Protein AF-F4Q1H1-F1 (afdb_monomer)

Secondary structure (DSSP, 8-state):
--------HHHHHHHHHTT------B---HHHHHHHHHHHHHHHHTSTTSGGGEEEEEEEEEEEETTEEEEE-B-HHHHHHHHHHHHHHH-SPEEEEEEEEE-SS-EEEEETTS-EEEEEEEEEEEEEEE--SSSSEEEEEEEEEEE---------SSTTSEEEEEEEEEE-SS--SEEEEEEEEEETT--EEEEEEEEE-HHHHHHHHHTT-HHHHHHHHHHHHHHHHHHHSTT----TTS-EEE---HHHHHHHHHHHHHHSTT--TT-TTS--S-EEEEP-GGGHHHHHHS-EEEEEEE-SEEEEEEEETTEEEEE-TT--EEEESS-HHHHHHH-TTEEEEEEEEE-TTT--EEEEEEEEEEETTEE-TTS-HHHHHHHHHHHHHHHHHHHHTT-S---SSEEEEPP-EEGGGHHHHHHTEEE-TTS-EEEE-SS-EEEEEEEEEEESS---SSEEEEEEEEE-GGG-EEEEEEEE-TTS-EEEEEE-GGG-EEEEEE----HHHHHHHHHHHHT-S-GGG-EEEEEEETTTTEEEEEEE-TT-SSPPBHHHHHHHHHHHHH---HHHHHHHTTPPTT---HHHHHHHHHHHHHHHHHHHHHHHHHHHHHHHHHTS----------------------------------------

Nearest PDB structures (foldseek):
  3s24-assembly5_E  TM=8.283E-01  e=8.203E-21  Homo sapiens
  3s24-assembly6_G  TM=7.835E-01  e=2.850E-21  Homo sapiens
  3s24-assembly2_B  TM=8.103E-01  e=1.467E-20  Homo sapiens
  6l7y-assembly1_A  TM=7.089E-01  e=2.111E-09  Trypanosoma cruzi strain CL Brener
  8fn4-assembly1_2  TM=5.853E-01  e=1.258E-04  Trypanosoma brucei

pLDDT: mean 83.66, std 18.05, range [27.72, 98.44]

Foldseek 3Di:
DDDDDDDDPVVVVVVVVPPDDDADADADDLVVVLVVLVVVCVVQVVPVQFNQQKKKKKWKAFQFVVVRDTDGFDDPVLLVLLQVVLCVVFNFFDKAKWKWFADPFWIWIAGPVRHTPFIWGWPDKHWHWADDQFLITMIIIITTIGTPPDDDDDHDPDQQRMKIWIWGWGARPVDRQKIWIFIWIAGSVRDTGGIIMIIGRSVNSVVCVVVVNSSVSSLVVVLVVVVSRPSSGPDDDDQSLWDWAWDDPVVVLLVVLCLVQVLAPPRDPVQSQFAFAEDAAADFPVCLLVLLPAWKKKAFAFDFFKWKWAAAPQWIWTAHRSRIIITTPPCSLVCVLQDHSWIFTWGWFQFPPVRFIETETAFTRDGPVRGCLQAWSVVRLVVLVVSLVSVVVCVVVVVDDDDSHHYDYGDIDILLCLVVNVVQWDQDPVRWIWRDDPPGTHTGFFMWMGGRGGGGTYYDPRIHTYGQLQSQKWKFQWAADPVRWIWTWAAEPPRDTHTDDTADEDPVQVVQVVSSCVSDSDVNQWIFMWDADPVVRHIGGDGTRSVDSHTHHVVSVVSSVNSNVSNQDPVNSNPSSPDNPPPDPPVVVVVVVVVVVVVVVVVVVVVVVVVVVVVVVVPDDDDDDDDDDDDDDDDDDDDDDDDDDDDDDDDDDDDDDDDD

Sequence (660 aa):
MSNLSFLDQQDREDIKRNRNNVSNKLVFSVENICQKIRELYIIASKDTTNINGLEVEARIGLMVQDPKTFRSGIIIEDWAALARRLARKYGEGRETTETDYLYTQHRVTVDVNGQVIKSEAKIDKTAFDQSTSLIYDVRVSTSIERQLGQLPLVPPPESSSQRTKFRHTFIDVDNPQWKIDMTLVRTNTGEETYEVELEIFNTYIIDALEKNTLHNLISKFINETKNIITMIQPGRLSFPDIQMTKLEDPRFVDVLKQKVLGYIPDCNPNRTREFPGAMPINFGKKHFPTIQRDMYYVSEKTDGIRYMILIYKGVMYMIDRKFDFFKIDGNDELCKVLHDDTLLDGEMIRHLESKEPMYFIFDILARENTKFGDKLFQERMQHIGKVVGDYRQSVGSGELGKTPFILIAKSFFEKKHISKIFSSIKTNKNGERIFSDQKRNHQTDGLILTPNNAYKAYADQSLFKWKYLDLWTIDFKVAQNSDRKWFLHCAGPNNTDIPCKELMLSTEDFALLSTDYKRSRDQGCFIAEFSFEFSKGIWKYHLVRPDKKRANYITVFVDTMESICEGITKEELEYRFLCAGGHDNWDVEVEKMRHHIASTLTNKLKQQQQQQHQQQKIQQPQHHSQHHGQHQQHQQHQQQDDIFGGGSSSNHNYDPHGQR

InterPro domains:
  IPR001339 mRNA capping enzyme, adenylation domain [PF01331] (269-468)
  IPR001339 mRNA capping enzyme, adenylation domain [cd07895] (256-468)
  IPR012340 Nucleic acid-binding, OB-fold [G3DSA:2.40.50.140] (465-581)
  IPR012340 Nucleic acid-binding, OB-fold [SSF50249] (471-576)
  IPR013846 mRNA capping enzyme, C-terminal domain [PF03919] (492-573)
  IPR033469 CYTH-like domain superfamily [SSF55154] (50-230)
  IPR037009 mRNA triphosphatase Cet1-like superfamily [G3DSA:3.20.100.10] (83-231)

Organism: Cavenderia fasciculata (NCBI:txid261658)

Structure (mmCIF, N/CA/C/O backbone):
data_AF-F4Q1H1-F1
#
_entry.id   AF-F4Q1H1-F1
#
loop_
_atom_site.group_PDB
_atom_site.id
_atom_site.type_symbol
_atom_site.label_atom_id
_atom_site.label_alt_id
_atom_site.label_comp_id
_atom_site.label_asym_id
_atom_site.label_entity_id
_atom_site.label_seq_id
_atom_site.pdbx_PDB_ins_code
_atom_site.Cartn_x
_atom_site.Cartn_y
_atom_site.Cartn_z
_atom_site.occupancy
_atom_site.B_iso_or_equiv
_atom_site.auth_seq_id
_atom_site.auth_comp_id
_atom_site.auth_asym_id
_atom_site.auth_atom_id
_atom_site.pdbx_PDB_model_num
ATOM 1 N N . MET A 1 1 ? 60.720 -16.769 21.741 1.00 34.69 1 MET A N 1
ATOM 2 C CA . MET A 1 1 ? 60.295 -17.305 23.054 1.00 34.69 1 MET A CA 1
ATOM 3 C C . MET A 1 1 ? 60.228 -16.093 23.967 1.00 34.69 1 MET A C 1
ATOM 5 O O . MET A 1 1 ? 61.227 -15.402 24.023 1.00 34.69 1 MET A O 1
ATOM 9 N N . SER A 1 2 ? 59.122 -15.654 24.548 1.00 33.12 2 SER A N 1
ATOM 10 C CA . SER A 1 2 ? 57.932 -16.319 25.084 1.00 33.12 2 SER A CA 1
ATOM 11 C C . SER A 1 2 ? 56.800 -15.282 25.216 1.00 33.12 2 SER A C 1
ATOM 13 O O . SER A 1 2 ? 57.074 -14.086 25.218 1.00 33.12 2 SER A O 1
ATOM 15 N N . ASN A 1 3 ? 55.570 -15.776 25.394 1.00 28.83 3 ASN A N 1
ATOM 16 C CA . ASN A 1 3 ? 54.316 -15.070 25.719 1.00 28.83 3 ASN A CA 1
ATOM 17 C C . ASN A 1 3 ? 53.396 -14.769 24.531 1.00 28.83 3 ASN A C 1
ATOM 19 O O . ASN A 1 3 ? 53.415 -13.680 23.972 1.00 28.83 3 ASN A O 1
ATOM 23 N N . LEU A 1 4 ? 52.568 -15.765 24.193 1.00 27.72 4 LEU A N 1
ATOM 24 C CA . LEU A 1 4 ? 51.108 -15.658 24.015 1.00 27.72 4 LEU A CA 1
ATOM 25 C C . LEU A 1 4 ? 50.579 -17.041 23.599 1.00 27.72 4 LEU A C 1
ATOM 27 O O . LEU A 1 4 ? 50.314 -17.328 22.435 1.00 27.72 4 LEU A O 1
ATOM 31 N N . SER A 1 5 ? 50.491 -17.937 24.581 1.00 33.56 5 SER A N 1
ATOM 32 C CA . SER A 1 5 ? 49.687 -19.155 24.508 1.00 33.56 5 SER A CA 1
ATOM 33 C C . SER A 1 5 ? 48.367 -18.867 25.211 1.00 33.56 5 SER A C 1
ATOM 35 O O . SER A 1 5 ? 48.405 -18.662 26.413 1.00 33.56 5 SER A O 1
ATOM 37 N N . PHE A 1 6 ? 47.255 -18.804 24.481 1.00 36.16 6 PHE A N 1
ATOM 38 C CA . PHE A 1 6 ? 45.908 -19.218 24.908 1.00 36.16 6 PHE A CA 1
ATOM 39 C C . PHE A 1 6 ? 44.949 -18.936 23.743 1.00 36.16 6 PHE A C 1
ATOM 41 O O . PHE A 1 6 ? 44.376 -17.861 23.628 1.00 36.16 6 PHE A O 1
ATOM 48 N N . LEU A 1 7 ? 44.840 -19.909 22.840 1.00 33.88 7 LEU A N 1
ATOM 49 C CA . LEU A 1 7 ? 43.686 -20.096 21.963 1.00 33.88 7 LEU A CA 1
ATOM 50 C C . LEU A 1 7 ? 43.405 -21.596 21.981 1.00 33.88 7 LEU A C 1
ATOM 52 O O . LEU A 1 7 ? 44.327 -22.396 21.787 1.00 33.88 7 LEU A O 1
ATOM 56 N N . ASP A 1 8 ? 42.167 -21.934 22.316 1.00 38.31 8 ASP A N 1
ATOM 57 C CA . ASP A 1 8 ? 41.696 -23.284 22.594 1.00 38.31 8 ASP A CA 1
ATOM 58 C C . ASP A 1 8 ? 41.792 -24.167 21.334 1.00 38.31 8 ASP A C 1
ATOM 60 O O . ASP A 1 8 ? 41.716 -23.687 20.199 1.00 38.31 8 ASP A O 1
ATOM 64 N N . GLN A 1 9 ? 41.994 -25.475 21.508 1.00 32.00 9 GLN A N 1
ATOM 65 C CA . GLN A 1 9 ? 42.112 -26.426 20.392 1.00 32.00 9 GLN A CA 1
ATOM 66 C C . GLN A 1 9 ? 40.818 -26.517 19.561 1.00 32.00 9 GLN A C 1
ATOM 68 O O . GLN A 1 9 ? 40.882 -26.878 18.385 1.00 32.00 9 GLN A O 1
ATOM 73 N N . GLN A 1 10 ? 39.681 -26.106 20.134 1.00 33.00 10 GLN A N 1
ATOM 74 C CA . GLN A 1 10 ? 38.379 -26.007 19.472 1.00 33.00 10 GLN A CA 1
ATOM 75 C C . GLN A 1 10 ? 38.367 -24.941 18.348 1.00 33.00 10 GLN A C 1
ATOM 77 O O . GLN A 1 10 ? 37.880 -25.206 17.249 1.00 33.00 10 GLN A O 1
ATOM 82 N N . ASP A 1 11 ? 39.015 -23.786 18.556 1.00 38.41 11 ASP A N 1
ATOM 83 C CA . ASP A 1 11 ? 39.036 -22.666 17.594 1.00 38.41 11 ASP A CA 1
ATOM 84 C C . ASP A 1 11 ? 39.869 -22.972 16.336 1.00 38.41 11 ASP A C 1
ATOM 86 O O . ASP A 1 11 ? 39.647 -22.420 15.255 1.00 38.41 11 ASP A O 1
ATOM 90 N N . ARG A 1 12 ? 40.850 -23.879 16.445 1.00 35.44 12 ARG A N 1
ATOM 91 C CA . ARG A 1 12 ? 41.692 -24.291 15.307 1.00 35.44 12 ARG A CA 1
ATOM 92 C C . ARG A 1 12 ? 40.995 -25.286 14.376 1.00 35.44 12 ARG A C 1
ATOM 94 O O . ARG A 1 12 ? 41.342 -25.336 13.192 1.00 35.44 12 ARG A O 1
ATOM 101 N N . GLU A 1 13 ? 40.033 -26.050 14.885 1.00 32.38 13 GLU A N 1
ATOM 102 C CA . GLU A 1 13 ? 39.218 -26.985 14.100 1.00 32.38 13 GLU A CA 1
ATOM 103 C C . GLU A 1 13 ? 38.092 -26.245 13.348 1.00 32.38 13 GLU A C 1
ATOM 105 O O . GLU A 1 13 ? 37.859 -26.522 12.167 1.00 32.38 13 GLU A O 1
ATOM 110 N N . ASP A 1 14 ? 37.490 -25.212 13.949 1.00 35.19 14 ASP A N 1
ATOM 111 C CA . ASP A 1 14 ? 36.441 -24.403 13.302 1.00 35.19 14 ASP A CA 1
ATOM 112 C C . ASP A 1 14 ? 36.978 -23.505 12.170 1.00 35.19 14 ASP A C 1
ATOM 114 O O . ASP A 1 14 ? 36.338 -23.349 11.124 1.00 35.19 14 ASP A O 1
ATOM 118 N N . ILE A 1 15 ? 38.216 -23.009 12.284 1.00 38.00 15 ILE A N 1
ATOM 119 C CA . ILE A 1 15 ? 38.888 -22.261 11.202 1.00 38.00 15 ILE A CA 1
ATOM 120 C C . ILE A 1 15 ? 39.236 -23.171 10.008 1.00 38.00 15 ILE A C 1
ATOM 122 O O . ILE A 1 15 ? 39.261 -22.713 8.862 1.00 38.00 15 ILE A O 1
ATOM 126 N N . LYS A 1 16 ? 39.465 -24.473 10.231 1.00 30.59 16 LYS A N 1
ATOM 127 C CA . LYS A 1 16 ? 39.717 -25.433 9.142 1.00 30.59 16 LYS A CA 1
ATOM 128 C C . LYS A 1 16 ? 38.440 -25.871 8.422 1.00 30.59 16 LYS A C 1
ATOM 130 O O . LYS A 1 16 ? 38.512 -26.134 7.223 1.00 30.59 16 LYS A O 1
ATOM 135 N N . ARG A 1 17 ? 37.280 -25.884 9.090 1.00 30.72 17 ARG A N 1
ATOM 136 C CA . ARG A 1 17 ? 35.982 -26.182 8.449 1.00 30.72 17 ARG A CA 1
ATOM 137 C C . ARG A 1 17 ? 35.472 -25.060 7.535 1.00 30.72 17 ARG A C 1
ATOM 139 O O . ARG A 1 17 ? 34.737 -25.346 6.598 1.00 30.72 17 ARG A O 1
ATOM 146 N N . ASN A 1 18 ? 35.921 -23.818 7.731 1.00 32.72 18 ASN A N 1
ATOM 147 C CA . ASN A 1 18 ? 35.458 -22.648 6.969 1.00 32.72 18 ASN A CA 1
ATOM 148 C C . ASN A 1 18 ? 36.221 -22.342 5.663 1.00 32.72 18 ASN A C 1
ATOM 150 O O . ASN A 1 18 ? 35.906 -21.361 4.991 1.00 32.72 18 ASN A O 1
ATOM 154 N N . ARG A 1 19 ? 37.201 -23.162 5.253 1.00 29.06 19 ARG A N 1
ATOM 155 C CA . ARG A 1 19 ? 37.952 -22.942 3.996 1.00 29.06 19 ARG A CA 1
ATOM 156 C C . ARG A 1 19 ? 37.230 -23.385 2.715 1.00 29.06 19 ARG A C 1
ATOM 158 O O . ARG A 1 19 ? 37.763 -23.162 1.635 1.00 29.06 19 ARG A O 1
ATOM 165 N N . ASN A 1 20 ? 36.014 -23.921 2.825 1.00 27.86 20 ASN A N 1
ATOM 166 C CA . ASN A 1 20 ? 35.170 -24.301 1.691 1.00 27.86 20 ASN A CA 1
ATOM 167 C C . ASN A 1 20 ? 33.812 -23.576 1.745 1.00 27.86 20 ASN A C 1
ATOM 169 O O . ASN A 1 20 ? 32.791 -24.226 1.940 1.00 27.86 20 ASN A O 1
ATOM 173 N N . ASN A 1 21 ? 33.765 -22.248 1.587 1.00 28.61 21 ASN A N 1
ATOM 174 C CA . ASN A 1 21 ? 32.486 -21.530 1.494 1.00 28.61 21 ASN A CA 1
ATOM 175 C C . ASN A 1 21 ? 32.298 -20.871 0.122 1.00 28.61 21 ASN A C 1
ATOM 177 O O . ASN A 1 21 ? 32.789 -19.783 -0.167 1.00 28.61 21 ASN A O 1
ATOM 181 N N . VAL A 1 22 ? 31.507 -21.567 -0.697 1.00 32.53 22 VAL A N 1
ATOM 182 C CA . VAL A 1 22 ? 30.563 -20.990 -1.663 1.00 32.53 22 VAL A CA 1
ATOM 183 C C . VAL A 1 22 ? 29.834 -19.806 -1.006 1.00 32.53 22 VAL A C 1
ATOM 185 O O . VAL A 1 22 ? 29.547 -19.857 0.187 1.00 32.53 22 VAL A O 1
ATOM 188 N N . SER A 1 23 ? 29.538 -18.739 -1.759 1.00 38.31 23 SER A N 1
ATOM 189 C CA . SER A 1 23 ? 28.889 -17.519 -1.253 1.00 38.31 23 SER A CA 1
ATOM 190 C C . SER A 1 23 ? 27.616 -17.832 -0.444 1.00 38.31 23 SER A C 1
ATOM 192 O O . SER A 1 23 ? 26.546 -18.067 -1.017 1.00 38.31 23 SER A O 1
ATOM 194 N N . ASN A 1 24 ? 27.705 -17.828 0.885 1.00 40.91 24 ASN A N 1
ATOM 195 C CA . ASN A 1 24 ? 26.533 -17.965 1.740 1.00 40.91 24 ASN A CA 1
ATOM 196 C C . ASN A 1 24 ? 25.751 -16.650 1.677 1.00 40.91 24 ASN A C 1
ATOM 198 O O . ASN A 1 24 ? 26.175 -15.631 2.218 1.00 40.91 24 ASN A O 1
ATOM 202 N N . LYS A 1 25 ? 24.614 -16.659 0.973 1.00 55.72 25 LYS A N 1
ATOM 203 C CA . LYS A 1 25 ? 23.646 -15.556 1.001 1.00 55.72 25 LYS A CA 1
ATOM 204 C C . LYS A 1 25 ? 23.074 -15.468 2.415 1.00 55.72 25 LYS A C 1
ATOM 206 O O . LYS A 1 25 ? 22.413 -16.404 2.862 1.00 55.72 25 LYS A O 1
ATOM 211 N N . LEU A 1 26 ? 23.337 -14.365 3.109 1.00 66.88 26 LEU A N 1
ATOM 212 C CA . LEU A 1 26 ? 22.817 -14.120 4.452 1.00 66.88 26 LEU A CA 1
ATOM 213 C C . LEU A 1 26 ? 21.432 -13.464 4.390 1.00 66.88 26 LEU A C 1
ATOM 215 O O . LEU A 1 26 ? 21.086 -12.781 3.424 1.00 66.88 26 LEU A O 1
ATOM 219 N N . VAL A 1 27 ? 20.639 -13.681 5.440 1.00 74.38 27 VAL A N 1
ATOM 220 C CA . VAL A 1 27 ? 19.329 -13.043 5.620 1.00 74.38 27 VAL A CA 1
ATOM 221 C C . VAL A 1 27 ? 19.510 -11.529 5.703 1.00 74.38 27 VAL A C 1
ATOM 223 O O . VAL A 1 27 ? 20.362 -11.040 6.448 1.00 74.38 27 VAL A O 1
ATOM 226 N N . PHE A 1 28 ? 18.703 -10.784 4.949 1.00 80.94 28 PHE A N 1
ATOM 227 C CA . PHE A 1 28 ? 18.730 -9.328 4.972 1.00 80.94 28 PHE A CA 1
ATOM 228 C C . PHE A 1 28 ? 18.145 -8.797 6.287 1.00 80.94 28 PHE A C 1
ATOM 230 O O . PHE A 1 28 ? 16.940 -8.878 6.515 1.00 80.94 28 PHE A O 1
ATOM 237 N N . SER A 1 29 ? 18.984 -8.195 7.124 1.00 80.06 29 SER A N 1
ATOM 238 C CA . SER A 1 29 ? 18.569 -7.355 8.251 1.00 80.06 29 SER A CA 1
ATOM 239 C C . SER A 1 29 ? 19.629 -6.289 8.512 1.00 80.06 29 SER A C 1
ATOM 241 O O . SER A 1 29 ? 20.802 -6.478 8.170 1.00 80.06 29 SER A O 1
ATOM 243 N N . VAL A 1 30 ? 19.226 -5.167 9.117 1.00 83.69 30 VAL A N 1
ATOM 244 C CA . VAL A 1 30 ? 20.165 -4.105 9.514 1.00 83.69 30 VAL A CA 1
ATOM 245 C C . VAL A 1 30 ? 21.215 -4.682 10.462 1.00 83.69 30 VAL A C 1
ATOM 247 O O . VAL A 1 30 ? 22.405 -4.432 10.296 1.00 83.69 30 VAL A O 1
ATOM 250 N N . GLU A 1 31 ? 20.791 -5.521 11.404 1.00 83.81 31 GLU A N 1
ATOM 251 C CA . GLU A 1 31 ? 21.648 -6.155 12.400 1.00 83.81 31 GLU A CA 1
ATOM 252 C C . GLU A 1 31 ? 22.705 -7.060 11.759 1.00 83.81 31 GLU A C 1
ATOM 254 O O . GLU A 1 31 ? 23.880 -6.949 12.109 1.00 83.81 31 GLU A O 1
ATOM 259 N N . ASN A 1 32 ? 22.322 -7.897 10.787 1.00 86.38 32 ASN A N 1
ATOM 260 C CA . ASN A 1 32 ? 23.254 -8.790 10.094 1.00 86.38 32 ASN A CA 1
ATOM 261 C C . ASN A 1 32 ? 24.272 -8.000 9.264 1.00 86.38 32 ASN A C 1
ATOM 263 O O . ASN A 1 32 ? 25.459 -8.331 9.261 1.00 86.38 32 ASN A O 1
ATOM 267 N N . ILE A 1 33 ? 23.828 -6.926 8.600 1.00 91.06 33 ILE A N 1
ATOM 268 C CA . ILE A 1 33 ? 24.713 -6.019 7.859 1.00 91.06 33 ILE A CA 1
ATOM 269 C C . ILE A 1 33 ? 25.699 -5.358 8.831 1.00 91.06 33 ILE A C 1
ATOM 271 O O . ILE A 1 33 ? 26.907 -5.418 8.615 1.00 91.06 33 ILE A O 1
ATOM 275 N N . CYS A 1 34 ? 25.218 -4.793 9.943 1.00 91.88 34 CYS A N 1
ATOM 276 C CA . CYS A 1 34 ? 26.072 -4.193 10.968 1.00 91.88 34 CYS A CA 1
ATOM 277 C C . CYS A 1 34 ? 27.066 -5.199 11.566 1.00 91.88 34 CYS A C 1
ATOM 279 O O . CYS A 1 34 ? 28.220 -4.847 11.808 1.00 91.88 34 CYS A O 1
ATOM 281 N N . GLN A 1 35 ? 26.642 -6.440 11.816 1.00 90.94 35 GLN A N 1
ATOM 282 C CA . GLN A 1 35 ? 27.516 -7.501 12.313 1.00 90.94 35 GLN A CA 1
ATOM 283 C C . GLN A 1 35 ? 28.629 -7.810 11.310 1.00 90.94 35 GLN A C 1
ATOM 285 O O . GLN A 1 35 ? 29.797 -7.832 11.702 1.00 90.94 35 GLN A O 1
ATOM 290 N N . LYS A 1 36 ? 28.296 -7.967 10.023 1.00 92.94 36 LYS A N 1
ATOM 291 C CA . LYS A 1 36 ? 29.301 -8.225 8.986 1.00 92.94 36 LYS A CA 1
ATOM 292 C C . LYS A 1 36 ? 30.253 -7.043 8.804 1.00 92.94 36 LYS A C 1
ATOM 294 O O . LYS A 1 36 ? 31.451 -7.257 8.668 1.00 92.94 36 LYS A O 1
ATOM 299 N N . ILE A 1 37 ? 29.769 -5.802 8.883 1.00 93.06 37 ILE A N 1
ATOM 300 C CA . ILE A 1 37 ? 30.630 -4.608 8.849 1.00 93.06 37 ILE A CA 1
ATOM 301 C C . ILE A 1 37 ? 31.637 -4.629 10.006 1.00 93.06 37 ILE A C 1
ATOM 303 O O . ILE A 1 37 ? 32.819 -4.387 9.781 1.00 93.06 37 ILE A O 1
ATOM 307 N N . ARG A 1 38 ? 31.206 -4.958 11.234 1.00 93.19 38 ARG A N 1
ATOM 308 C CA . ARG A 1 38 ? 32.115 -5.071 12.391 1.00 93.19 38 ARG A CA 1
ATOM 309 C C . ARG A 1 38 ? 33.147 -6.184 12.209 1.00 93.19 38 ARG A C 1
ATOM 311 O O . ARG A 1 38 ? 34.313 -5.985 12.533 1.00 93.19 38 ARG A O 1
ATOM 318 N N . GLU A 1 39 ? 32.734 -7.335 11.684 1.00 90.94 39 GLU A N 1
ATOM 319 C CA . GLU A 1 39 ? 33.636 -8.446 11.360 1.00 90.94 39 GLU A CA 1
ATOM 320 C C . GLU A 1 39 ? 34.708 -8.013 10.351 1.00 90.94 39 GLU A C 1
ATOM 322 O O . GLU A 1 39 ? 35.902 -8.183 10.604 1.00 90.94 39 GLU A O 1
ATOM 327 N N . LEU A 1 40 ? 34.293 -7.388 9.243 1.00 89.06 40 LEU A N 1
ATOM 328 C CA . LEU A 1 40 ? 35.205 -6.883 8.217 1.00 89.06 40 LEU A CA 1
ATOM 329 C C . LEU A 1 40 ? 36.115 -5.779 8.754 1.00 89.06 40 LEU A C 1
ATOM 331 O O . LEU A 1 40 ? 37.296 -5.765 8.423 1.00 89.06 40 LEU A O 1
ATOM 335 N N . TYR A 1 41 ? 35.611 -4.903 9.624 1.00 88.94 41 TYR A N 1
ATOM 336 C CA . TYR A 1 41 ? 36.426 -3.888 10.281 1.00 88.94 41 TYR A CA 1
ATOM 337 C C . TYR A 1 41 ? 37.532 -4.521 11.131 1.00 88.94 41 TYR A C 1
ATOM 339 O O . TYR A 1 41 ? 38.690 -4.165 10.965 1.00 88.94 41 TYR A O 1
ATOM 347 N N . ILE A 1 42 ? 37.220 -5.530 11.955 1.00 87.25 42 ILE A N 1
ATOM 348 C CA . ILE A 1 42 ? 38.225 -6.254 12.757 1.00 87.25 42 ILE A CA 1
ATOM 349 C C . ILE A 1 42 ? 39.273 -6.928 11.861 1.00 87.25 42 ILE A C 1
ATOM 351 O O . ILE A 1 42 ? 40.459 -6.941 12.197 1.00 87.25 42 ILE A O 1
ATOM 355 N N . ILE A 1 43 ? 38.852 -7.506 10.734 1.00 83.44 43 ILE A N 1
ATOM 356 C CA . ILE A 1 43 ? 39.765 -8.111 9.755 1.00 83.44 43 ILE A CA 1
ATOM 357 C C . ILE A 1 43 ? 40.669 -7.036 9.142 1.00 83.44 43 ILE A C 1
ATOM 359 O O . ILE A 1 43 ? 41.885 -7.217 9.098 1.00 83.44 43 ILE A O 1
ATOM 363 N N . ALA A 1 44 ? 40.093 -5.910 8.723 1.00 81.31 44 ALA A N 1
ATOM 364 C CA . ALA A 1 44 ? 40.821 -4.799 8.133 1.00 81.31 44 ALA A CA 1
ATOM 365 C C . ALA A 1 44 ? 41.783 -4.141 9.137 1.00 81.31 44 ALA A C 1
ATOM 367 O O . ALA A 1 44 ? 42.902 -3.814 8.771 1.00 81.31 44 ALA A O 1
ATOM 368 N N . SER A 1 45 ? 41.426 -4.027 10.420 1.00 78.75 45 SER A N 1
ATOM 369 C CA . SER A 1 45 ? 42.300 -3.461 11.460 1.00 78.75 45 SER A CA 1
ATOM 370 C C . SER A 1 45 ? 43.561 -4.290 11.733 1.00 78.75 45 SER A C 1
ATOM 372 O O . SER A 1 45 ? 44.534 -3.757 12.261 1.00 78.75 45 SER A O 1
ATOM 374 N N . LYS A 1 46 ? 43.573 -5.584 11.381 1.00 78.12 46 LYS A N 1
ATOM 375 C CA . LYS A 1 46 ? 44.758 -6.455 11.520 1.00 78.12 46 LYS A CA 1
ATOM 376 C C . LYS A 1 46 ? 45.795 -6.247 10.411 1.00 78.12 46 LYS A C 1
ATOM 378 O O . LYS A 1 46 ? 46.931 -6.684 10.567 1.00 78.12 46 LYS A O 1
ATOM 383 N N . ASP A 1 47 ? 45.415 -5.594 9.317 1.00 70.25 47 ASP A N 1
ATOM 384 C CA . ASP A 1 47 ? 46.280 -5.246 8.193 1.00 70.25 47 ASP A CA 1
ATOM 385 C C . ASP A 1 47 ? 46.031 -3.773 7.850 1.00 70.25 47 ASP A C 1
ATOM 387 O O . ASP A 1 47 ? 45.097 -3.444 7.122 1.00 70.25 47 ASP A O 1
ATOM 391 N N . THR A 1 48 ? 46.856 -2.874 8.397 1.00 58.91 48 THR A N 1
ATOM 392 C CA . THR A 1 48 ? 46.687 -1.410 8.297 1.00 58.91 48 THR A CA 1
ATOM 393 C C . THR A 1 48 ? 46.588 -0.890 6.861 1.00 58.91 48 THR A C 1
ATOM 395 O O . THR A 1 48 ? 46.095 0.217 6.654 1.00 58.91 48 THR A O 1
ATOM 398 N N . THR A 1 49 ? 46.983 -1.686 5.861 1.00 60.56 49 THR A N 1
ATOM 399 C CA . THR A 1 49 ? 46.813 -1.366 4.437 1.00 60.56 49 THR A CA 1
ATOM 400 C C . THR A 1 49 ? 45.364 -1.487 3.934 1.00 60.56 49 THR A C 1
ATOM 402 O O . THR A 1 49 ? 45.046 -0.923 2.890 1.00 60.56 49 THR A O 1
ATOM 405 N N . ASN A 1 50 ? 44.466 -2.153 4.676 1.00 64.25 50 ASN A N 1
ATOM 406 C CA . ASN A 1 50 ? 43.095 -2.464 4.241 1.00 64.25 50 ASN A CA 1
ATOM 407 C C . ASN A 1 50 ? 41.987 -1.704 4.995 1.00 64.25 50 ASN A C 1
ATOM 409 O O . ASN A 1 50 ? 40.823 -1.842 4.625 1.00 64.25 50 ASN A O 1
ATOM 413 N N . ILE A 1 51 ? 42.294 -0.919 6.038 1.00 61.00 51 ILE A N 1
ATOM 414 C CA . ILE A 1 51 ? 41.268 -0.214 6.847 1.00 61.00 51 ILE A CA 1
ATOM 415 C C . ILE A 1 51 ? 40.426 0.738 5.978 1.00 61.00 51 ILE A C 1
ATOM 417 O O . ILE A 1 51 ? 39.201 0.779 6.095 1.00 61.00 51 ILE A O 1
ATOM 421 N N . ASN A 1 52 ? 41.067 1.412 5.021 1.00 70.56 52 ASN A N 1
ATOM 422 C CA . ASN A 1 52 ? 40.402 2.303 4.064 1.00 70.56 52 ASN A CA 1
ATOM 423 C C . ASN A 1 52 ? 39.696 1.557 2.915 1.00 70.56 52 ASN A C 1
ATOM 425 O O . ASN A 1 52 ? 39.088 2.189 2.057 1.00 70.56 52 ASN A O 1
ATOM 429 N N . GLY A 1 53 ? 39.803 0.226 2.870 1.00 79.25 53 GLY A N 1
ATOM 430 C CA . GLY A 1 53 ? 39.208 -0.627 1.843 1.00 79.25 53 GLY A CA 1
ATOM 431 C C . GLY A 1 53 ? 37.801 -1.118 2.175 1.00 79.25 53 GLY A C 1
ATOM 432 O O . GLY A 1 53 ? 37.188 -1.787 1.350 1.00 79.25 53 GLY A O 1
ATOM 433 N N . LEU A 1 54 ? 37.289 -0.840 3.380 1.00 89.38 54 LEU A N 1
ATOM 434 C CA . LEU A 1 54 ? 35.941 -1.247 3.778 1.00 89.38 54 LEU A CA 1
ATOM 435 C C . LEU A 1 54 ? 34.886 -0.474 2.973 1.00 89.38 54 LEU A C 1
ATOM 437 O O . LEU A 1 54 ? 34.837 0.754 3.018 1.00 89.38 54 LEU A O 1
ATOM 441 N N . GLU A 1 55 ? 34.023 -1.205 2.281 1.00 92.06 55 GLU A N 1
ATOM 442 C CA . GLU A 1 55 ? 33.018 -0.674 1.364 1.00 92.06 55 GLU A CA 1
ATOM 443 C C . GLU A 1 55 ? 31.636 -1.217 1.737 1.00 92.06 55 GLU A C 1
ATOM 445 O O . GLU A 1 55 ? 31.466 -2.413 2.007 1.00 92.06 55 GLU A O 1
ATOM 450 N N . VAL A 1 56 ? 30.637 -0.334 1.732 1.00 95.25 56 VAL A N 1
ATOM 451 C CA . VAL A 1 56 ? 29.222 -0.694 1.867 1.00 95.25 56 VAL A CA 1
ATOM 452 C C . VAL A 1 56 ? 28.471 -0.072 0.696 1.00 95.25 56 VAL A C 1
ATOM 454 O O . VAL A 1 56 ? 28.312 1.148 0.635 1.00 95.25 56 VAL A O 1
ATOM 457 N N . GLU A 1 57 ? 28.008 -0.922 -0.220 1.00 96.00 57 GLU A N 1
ATOM 458 C CA . GLU A 1 57 ? 27.277 -0.527 -1.429 1.00 96.00 57 GLU A CA 1
ATOM 459 C C . GLU A 1 57 ? 25.837 -1.064 -1.404 1.00 96.00 57 GLU A C 1
ATOM 461 O O . GLU A 1 57 ? 25.582 -2.179 -0.946 1.00 96.00 57 GLU A O 1
ATOM 466 N N . ALA A 1 58 ? 24.884 -0.306 -1.940 1.00 96.50 58 ALA A N 1
ATOM 467 C CA . ALA A 1 58 ? 23.547 -0.775 -2.278 1.00 96.50 58 ALA A CA 1
ATOM 468 C C . ALA A 1 58 ? 23.333 -0.649 -3.785 1.00 96.50 58 ALA A C 1
ATOM 470 O O . ALA A 1 58 ? 23.570 0.401 -4.371 1.00 96.50 58 ALA A O 1
ATOM 471 N N . ARG A 1 59 ? 22.859 -1.719 -4.419 1.00 95.69 59 ARG A N 1
ATOM 472 C CA . ARG A 1 59 ? 22.533 -1.748 -5.846 1.00 95.69 59 ARG A CA 1
ATOM 473 C C . ARG A 1 59 ? 21.040 -1.923 -6.037 1.00 95.69 59 ARG A C 1
ATOM 475 O O . ARG A 1 59 ? 20.419 -2.732 -5.340 1.00 95.69 59 ARG A O 1
ATOM 482 N N . ILE A 1 60 ? 20.493 -1.208 -7.013 1.00 94.88 60 ILE A N 1
ATOM 483 C CA . ILE A 1 60 ? 19.099 -1.342 -7.440 1.00 94.88 60 ILE A CA 1
ATOM 484 C C . ILE A 1 60 ? 19.044 -2.259 -8.664 1.00 94.88 60 ILE A C 1
ATOM 486 O O . ILE A 1 60 ? 19.844 -2.132 -9.595 1.00 94.88 60 ILE A O 1
ATOM 490 N N . GLY A 1 61 ? 18.118 -3.213 -8.647 1.00 91.81 61 GLY A N 1
ATOM 491 C CA . GLY A 1 61 ? 18.011 -4.223 -9.694 1.00 91.81 61 GLY A CA 1
ATOM 492 C C . GLY A 1 61 ? 16.764 -5.086 -9.567 1.00 91.81 61 GLY A C 1
ATOM 493 O O . GLY A 1 61 ? 15.779 -4.681 -8.956 1.00 91.81 61 GLY A O 1
ATOM 494 N N . LEU A 1 62 ? 16.792 -6.288 -10.138 1.00 87.88 62 LEU A N 1
ATOM 495 C CA . LEU A 1 62 ? 15.675 -7.238 -10.100 1.00 87.88 62 LEU A CA 1
ATOM 496 C C . LEU A 1 62 ? 16.130 -8.601 -9.576 1.00 87.88 62 LEU A C 1
ATOM 498 O O . LEU A 1 62 ? 17.142 -9.142 -10.025 1.00 87.88 62 LEU A O 1
ATOM 502 N N . MET A 1 63 ? 15.352 -9.185 -8.664 1.00 83.69 63 MET A N 1
ATOM 503 C CA . MET A 1 63 ? 15.473 -10.589 -8.275 1.00 83.69 63 MET A CA 1
ATOM 504 C C . MET A 1 63 ? 14.701 -11.468 -9.262 1.00 83.69 63 MET A C 1
ATOM 506 O O . MET A 1 63 ? 13.468 -11.478 -9.275 1.00 83.69 63 MET A O 1
ATOM 510 N N . VAL A 1 64 ? 15.433 -12.241 -10.058 1.00 79.50 64 VAL A N 1
ATOM 511 C CA . VAL A 1 64 ? 14.899 -13.255 -10.977 1.00 79.50 64 VAL A CA 1
ATOM 512 C C . VAL A 1 64 ? 14.732 -14.562 -10.203 1.00 79.50 64 VAL A C 1
ATOM 514 O O . VAL A 1 64 ? 15.570 -14.855 -9.356 1.00 79.50 64 VAL A O 1
ATOM 517 N N . GLN A 1 65 ? 13.647 -15.319 -10.413 1.00 68.19 65 GLN A N 1
ATOM 518 C CA . GLN A 1 65 ? 13.329 -16.499 -9.586 1.00 68.19 65 GLN A CA 1
ATOM 519 C C . GLN A 1 65 ? 13.996 -17.804 -10.046 1.00 68.19 65 GLN A C 1
ATOM 521 O O . GLN A 1 65 ? 14.194 -18.679 -9.204 1.00 68.19 65 GLN A O 1
ATOM 526 N N . ASP A 1 66 ? 14.399 -17.919 -11.312 1.00 61.88 66 ASP A N 1
ATOM 527 C CA . ASP A 1 66 ? 14.955 -19.156 -11.868 1.00 61.88 66 ASP A CA 1
ATOM 528 C C . ASP A 1 66 ? 16.138 -18.889 -12.826 1.00 61.88 66 ASP A C 1
ATOM 530 O O . ASP A 1 66 ? 15.918 -18.444 -13.954 1.00 61.88 66 ASP A O 1
ATOM 534 N N . PRO A 1 67 ? 17.398 -19.095 -12.388 1.00 64.50 67 PRO A N 1
ATOM 535 C CA . PRO A 1 67 ? 17.821 -19.314 -11.002 1.00 64.50 67 PRO A CA 1
ATOM 536 C C . PRO A 1 67 ? 17.661 -18.040 -10.156 1.00 64.50 67 PRO A C 1
ATOM 538 O O . PRO A 1 67 ? 17.759 -16.925 -10.676 1.00 64.50 67 PRO A O 1
ATOM 541 N N . LYS A 1 68 ? 17.493 -18.189 -8.827 1.00 74.75 68 LYS A N 1
ATOM 542 C CA . LYS A 1 68 ? 17.352 -17.055 -7.892 1.00 74.75 68 LYS A CA 1
ATOM 543 C C . LYS A 1 68 ? 18.589 -16.149 -7.889 1.00 74.75 68 LYS A C 1
ATOM 545 O O . LYS A 1 68 ? 19.517 -16.339 -7.092 1.00 74.75 68 LYS A O 1
ATOM 550 N N . THR A 1 69 ? 18.593 -15.140 -8.750 1.00 84.88 69 THR A N 1
ATOM 551 C CA . THR A 1 69 ? 19.739 -14.271 -9.029 1.00 84.88 69 THR A CA 1
ATOM 552 C C . THR A 1 69 ? 19.308 -12.813 -9.036 1.00 84.88 69 THR A C 1
ATOM 554 O O . THR A 1 69 ? 18.198 -12.475 -9.433 1.00 84.88 69 THR A O 1
ATOM 557 N N . PHE A 1 70 ? 20.183 -11.942 -8.542 1.00 87.94 70 PHE A N 1
ATOM 558 C CA . PHE A 1 70 ? 19.977 -10.501 -8.620 1.00 87.94 70 PHE A CA 1
ATOM 559 C C . PHE A 1 70 ? 20.666 -9.991 -9.877 1.00 87.94 70 PHE A C 1
ATOM 561 O O . PHE A 1 70 ? 21.877 -10.179 -10.038 1.00 87.94 70 PHE A O 1
ATOM 568 N N . ARG A 1 71 ? 19.905 -9.319 -10.730 1.00 89.19 71 ARG A N 1
ATOM 569 C CA . ARG A 1 71 ? 20.414 -8.612 -11.896 1.00 89.19 71 ARG A CA 1
ATOM 570 C C . ARG A 1 71 ? 20.471 -7.125 -11.573 1.00 89.19 71 ARG A C 1
ATOM 572 O O . ARG A 1 71 ? 19.438 -6.528 -11.291 1.00 89.19 71 ARG A O 1
ATOM 579 N N . SER A 1 72 ? 21.672 -6.553 -11.603 1.00 90.88 72 SER A N 1
ATOM 580 C CA . SER A 1 72 ? 21.874 -5.116 -11.391 1.00 90.88 72 SER A CA 1
ATOM 581 C C . SER A 1 72 ? 21.324 -4.314 -12.568 1.00 90.88 72 SER A C 1
ATOM 583 O O . SER A 1 72 ? 21.458 -4.740 -13.717 1.00 90.88 72 SER A O 1
ATOM 585 N N . GLY A 1 73 ? 20.762 -3.147 -12.273 1.00 91.62 73 GLY A N 1
ATOM 586 C CA . GLY A 1 73 ? 20.304 -2.187 -13.267 1.00 91.62 73 GLY A CA 1
ATOM 587 C C . GLY A 1 73 ? 18.791 -2.116 -13.435 1.00 91.62 73 GLY A C 1
ATOM 588 O O . GLY A 1 73 ? 18.040 -3.017 -13.059 1.00 91.62 73 GLY A O 1
ATOM 589 N N . ILE A 1 74 ? 18.364 -0.993 -13.999 1.00 92.56 74 ILE A N 1
ATOM 590 C CA . ILE A 1 74 ? 16.967 -0.632 -14.252 1.00 92.56 74 ILE A CA 1
ATOM 591 C C . ILE A 1 74 ? 16.764 -0.342 -15.744 1.00 92.56 74 ILE A C 1
ATOM 593 O O . ILE A 1 74 ? 17.730 -0.298 -16.507 1.00 92.56 74 ILE A O 1
ATOM 597 N N . ILE A 1 75 ? 15.520 -0.167 -16.193 1.00 90.62 75 ILE A N 1
ATOM 598 C CA . ILE A 1 75 ? 15.271 0.209 -17.594 1.00 90.62 75 ILE A CA 1
ATOM 599 C C . ILE A 1 75 ? 15.700 1.661 -17.858 1.00 90.62 75 ILE A C 1
ATOM 601 O O . ILE A 1 75 ? 15.682 2.499 -16.951 1.00 90.62 75 ILE A O 1
ATOM 605 N N . ILE A 1 76 ? 16.054 1.974 -19.106 1.00 91.19 76 ILE A N 1
ATOM 606 C CA . ILE A 1 76 ? 16.564 3.295 -19.503 1.00 91.19 76 ILE A CA 1
ATOM 607 C C . ILE A 1 76 ? 15.578 4.426 -19.188 1.00 91.19 76 ILE A C 1
ATOM 609 O O . ILE A 1 76 ? 15.987 5.507 -18.765 1.00 91.19 76 ILE A O 1
ATOM 613 N N . GLU A 1 77 ? 14.277 4.187 -19.345 1.00 88.88 77 GLU A N 1
ATOM 614 C CA . GLU A 1 77 ? 13.234 5.181 -19.104 1.00 88.88 77 GLU A CA 1
ATOM 615 C C . GLU A 1 77 ? 13.211 5.615 -17.630 1.00 88.88 77 GLU A C 1
ATOM 617 O O . GLU A 1 77 ? 13.145 6.813 -17.329 1.00 88.88 77 GLU A O 1
ATOM 622 N N . ASP A 1 78 ? 13.343 4.650 -16.717 1.00 89.75 78 ASP A N 1
ATOM 623 C CA . ASP A 1 78 ? 13.412 4.893 -15.276 1.00 89.75 78 ASP A CA 1
ATOM 624 C C . ASP A 1 78 ? 14.738 5.507 -14.874 1.00 89.75 78 ASP A C 1
ATOM 626 O O . ASP A 1 78 ? 14.763 6.427 -14.060 1.00 89.75 78 ASP A O 1
ATOM 630 N N . TRP A 1 79 ? 15.834 5.044 -15.471 1.00 93.50 79 TRP A N 1
ATOM 631 C CA . TRP A 1 79 ? 17.154 5.615 -15.247 1.00 93.50 79 TRP A CA 1
ATOM 632 C C . TRP A 1 79 ? 17.176 7.098 -15.627 1.00 93.50 79 TRP A C 1
ATOM 634 O O . TRP A 1 79 ? 17.552 7.947 -14.823 1.00 93.50 79 TRP A O 1
ATOM 644 N N . ALA A 1 80 ? 16.648 7.455 -16.797 1.00 91.88 80 ALA A N 1
ATOM 645 C CA . ALA A 1 80 ? 16.550 8.844 -17.227 1.00 91.88 80 ALA A CA 1
ATOM 646 C C . ALA A 1 80 ? 15.600 9.668 -16.336 1.00 91.88 80 ALA A C 1
ATOM 648 O O . ALA A 1 80 ? 15.870 10.835 -16.035 1.00 91.88 80 ALA A O 1
ATOM 649 N N . ALA A 1 81 ? 14.476 9.087 -15.901 1.00 89.69 81 ALA A N 1
ATOM 650 C CA . ALA A 1 81 ? 13.550 9.748 -14.982 1.00 89.69 81 ALA A CA 1
ATOM 651 C C . ALA A 1 81 ? 14.177 9.997 -13.604 1.00 89.69 81 ALA A C 1
ATOM 653 O O . ALA A 1 81 ? 14.003 11.088 -13.050 1.00 89.69 81 ALA A O 1
ATOM 654 N N . LEU A 1 82 ? 14.919 9.022 -13.079 1.00 92.19 82 LEU A N 1
ATOM 655 C CA . LEU A 1 82 ? 15.639 9.130 -11.820 1.00 92.19 82 LEU A CA 1
ATOM 656 C C . LEU A 1 82 ? 16.741 10.184 -11.915 1.00 92.19 82 LEU A C 1
ATOM 658 O O . LEU A 1 82 ? 16.775 11.067 -11.064 1.00 92.19 82 LEU A O 1
ATOM 662 N N . ALA A 1 83 ? 17.549 10.175 -12.978 1.00 92.00 83 ALA A N 1
ATOM 663 C CA . ALA A 1 83 ? 18.593 11.175 -13.206 1.00 92.00 83 ALA A CA 1
ATOM 664 C C . ALA A 1 83 ? 18.032 12.602 -13.154 1.00 92.00 83 ALA A C 1
ATOM 666 O O . ALA A 1 83 ? 18.545 13.451 -12.431 1.00 92.00 83 ALA A O 1
ATOM 667 N N . ARG A 1 84 ? 16.897 12.859 -13.822 1.00 90.81 84 ARG A N 1
ATOM 668 C CA . ARG A 1 84 ? 16.218 14.170 -13.773 1.00 90.81 84 ARG A CA 1
ATOM 669 C C . ARG A 1 84 ? 15.698 14.548 -12.385 1.00 90.81 84 ARG A C 1
ATOM 671 O O . ARG A 1 84 ? 15.496 15.734 -12.121 1.00 90.81 84 ARG A O 1
ATOM 678 N N . ARG A 1 85 ? 15.359 13.576 -11.535 1.00 89.56 85 ARG A N 1
ATOM 679 C CA . ARG A 1 85 ? 14.883 13.823 -10.162 1.00 89.56 85 ARG A CA 1
ATOM 680 C C . ARG A 1 85 ? 16.048 14.041 -9.204 1.00 89.56 85 ARG A C 1
ATOM 682 O O . ARG A 1 85 ? 15.980 14.972 -8.411 1.00 89.56 85 ARG A O 1
ATOM 689 N N . LEU A 1 86 ? 17.114 13.253 -9.328 1.00 91.38 86 LEU A N 1
ATOM 690 C CA . LEU A 1 86 ? 18.353 13.439 -8.577 1.00 91.38 86 LEU A CA 1
ATOM 691 C C . LEU A 1 86 ? 18.999 14.780 -8.916 1.00 91.38 86 LEU A C 1
ATOM 693 O O . LEU A 1 86 ? 19.310 15.522 -7.996 1.00 91.38 86 LEU A O 1
ATOM 697 N N . ALA A 1 87 ? 19.059 15.160 -10.196 1.00 90.94 87 ALA A N 1
ATOM 698 C CA . ALA A 1 87 ? 19.581 16.462 -10.608 1.00 90.94 87 ALA A CA 1
ATOM 699 C C . ALA A 1 87 ? 18.801 17.639 -9.999 1.00 90.94 87 ALA A C 1
ATOM 701 O O . ALA A 1 87 ? 19.371 18.647 -9.595 1.00 90.94 87 ALA A O 1
ATOM 702 N N . ARG A 1 88 ? 17.477 17.497 -9.868 1.00 88.31 88 ARG A N 1
ATOM 703 C CA . ARG A 1 88 ? 16.636 18.489 -9.184 1.00 88.31 88 ARG A CA 1
ATOM 704 C C . ARG A 1 88 ? 16.842 18.521 -7.670 1.00 88.31 88 ARG A C 1
ATOM 706 O O . ARG A 1 88 ? 16.641 19.572 -7.076 1.00 88.31 88 ARG A O 1
ATOM 713 N N . LYS A 1 89 ? 17.169 17.381 -7.054 1.00 86.31 89 LYS A N 1
ATOM 714 C CA . LYS A 1 89 ? 17.343 17.250 -5.600 1.00 86.31 89 LYS A CA 1
ATOM 715 C C . LYS A 1 89 ? 18.744 17.672 -5.146 1.00 86.31 89 LYS A C 1
ATOM 717 O O . LYS A 1 89 ? 18.856 18.327 -4.122 1.00 86.31 89 LYS A O 1
ATOM 722 N N . TYR A 1 90 ? 19.777 17.303 -5.900 1.00 88.38 90 TYR A N 1
ATOM 723 C CA . TYR A 1 90 ? 21.185 17.408 -5.502 1.00 88.38 90 TYR A CA 1
ATOM 724 C C . TYR A 1 90 ? 22.025 18.325 -6.402 1.00 88.38 90 TYR A C 1
ATOM 726 O O . TYR A 1 90 ? 23.209 18.507 -6.144 1.00 88.38 90 TYR A O 1
ATOM 734 N N . GLY A 1 91 ? 21.434 18.908 -7.449 1.00 88.44 91 GLY A N 1
ATOM 735 C CA . GLY A 1 91 ? 22.173 19.638 -8.479 1.00 88.44 91 GLY A CA 1
ATOM 736 C C . GLY A 1 91 ? 22.776 18.712 -9.537 1.00 88.44 91 GLY A C 1
ATOM 737 O O . GLY A 1 91 ? 22.517 17.507 -9.558 1.00 88.44 91 GLY A O 1
ATOM 738 N N . GLU A 1 92 ? 23.556 19.278 -10.458 1.00 87.38 92 GLU A N 1
ATOM 739 C CA . GLU A 1 92 ? 24.195 18.500 -11.523 1.00 87.38 92 GLU A CA 1
ATOM 740 C C . GLU A 1 92 ? 25.213 17.508 -10.947 1.00 87.38 92 GLU A C 1
ATOM 742 O O . GLU A 1 92 ? 26.065 17.860 -10.130 1.00 87.38 92 GLU A O 1
ATOM 747 N N . GLY A 1 93 ? 25.094 16.245 -11.359 1.00 84.50 93 GLY A N 1
ATOM 748 C CA . GLY A 1 93 ? 26.010 15.193 -10.940 1.00 84.50 93 GLY A CA 1
ATOM 749 C C . GLY A 1 93 ? 27.377 15.359 -11.597 1.00 84.50 93 GLY A C 1
ATOM 750 O O . GLY A 1 93 ? 27.488 15.835 -12.725 1.00 84.50 93 GLY A O 1
ATOM 751 N N . ARG A 1 94 ? 28.434 14.925 -10.911 1.00 93.00 94 ARG A N 1
ATOM 752 C CA . ARG A 1 94 ? 29.778 14.891 -11.492 1.00 93.00 94 ARG A CA 1
ATOM 753 C C . ARG A 1 94 ? 29.863 13.763 -12.514 1.00 93.00 94 ARG A C 1
ATOM 755 O O . ARG A 1 94 ? 29.614 12.610 -12.167 1.00 93.00 94 ARG A O 1
ATOM 762 N N . GLU A 1 95 ? 30.273 14.088 -13.733 1.00 93.75 95 GLU A N 1
ATOM 763 C CA . GLU A 1 95 ? 30.468 13.095 -14.786 1.00 93.75 95 GLU A CA 1
ATOM 764 C C . GLU A 1 95 ? 31.878 12.495 -14.735 1.00 93.75 95 GLU A C 1
ATOM 766 O O . GLU A 1 95 ? 32.875 13.215 -14.618 1.00 93.75 95 GLU A O 1
ATOM 771 N N . THR A 1 96 ? 31.976 11.170 -14.839 1.00 93.12 96 THR A N 1
ATOM 772 C CA . THR A 1 96 ? 33.242 10.473 -15.088 1.00 93.12 96 THR A CA 1
ATOM 773 C C . THR A 1 96 ? 33.063 9.386 -16.140 1.00 93.12 96 THR A C 1
ATOM 775 O O . THR A 1 96 ? 31.989 8.803 -16.296 1.00 93.12 96 THR A O 1
ATOM 778 N N . THR A 1 97 ? 34.126 9.125 -16.900 1.00 93.31 97 THR A N 1
ATOM 779 C CA . THR A 1 97 ? 34.183 8.005 -17.843 1.00 93.31 97 THR A CA 1
ATOM 780 C C . THR A 1 97 ? 35.426 7.182 -17.558 1.00 93.31 97 THR A C 1
ATOM 782 O O . THR A 1 97 ? 36.539 7.704 -17.547 1.00 93.31 97 THR A O 1
ATOM 785 N N . GLU A 1 98 ? 35.217 5.896 -17.312 1.00 92.94 98 GLU A N 1
ATOM 786 C CA . GLU A 1 98 ? 36.248 4.948 -16.895 1.00 92.94 98 GLU A CA 1
ATOM 787 C C . GLU A 1 98 ? 36.025 3.616 -17.616 1.00 92.94 98 GLU A C 1
ATOM 789 O O . GLU A 1 98 ? 34.899 3.277 -17.982 1.00 92.94 98 GLU A O 1
ATOM 794 N N . THR A 1 99 ? 37.080 2.834 -17.828 1.00 90.31 99 THR A N 1
ATOM 795 C CA . THR A 1 99 ? 36.961 1.479 -18.383 1.00 90.31 99 THR A CA 1
ATOM 796 C C . THR A 1 99 ? 37.554 0.460 -17.425 1.00 90.31 99 THR A C 1
ATOM 798 O O . THR A 1 99 ? 38.733 0.524 -17.086 1.00 90.31 99 THR A O 1
ATOM 801 N N . ASP A 1 100 ? 36.724 -0.495 -17.013 1.00 88.50 100 ASP A N 1
ATOM 802 C CA . ASP A 1 100 ? 37.106 -1.610 -16.157 1.00 88.50 100 ASP A CA 1
ATOM 803 C C . ASP A 1 100 ? 37.540 -2.806 -17.012 1.00 88.50 100 ASP A C 1
ATOM 805 O O . ASP A 1 100 ? 36.763 -3.298 -17.833 1.00 88.50 100 ASP A O 1
ATOM 809 N N . TYR A 1 101 ? 38.740 -3.318 -16.750 1.00 87.12 101 TYR A N 1
ATOM 810 C CA . TYR A 1 101 ? 39.236 -4.608 -17.219 1.00 87.12 101 TYR A CA 1
ATOM 811 C C . TYR A 1 101 ? 39.171 -5.612 -16.068 1.00 87.12 101 TYR A C 1
ATOM 813 O O . TYR A 1 101 ? 39.793 -5.430 -15.018 1.00 87.12 101 TYR A O 1
ATOM 821 N N . LEU A 1 102 ? 38.370 -6.655 -16.255 1.00 84.19 102 LEU A N 1
ATOM 822 C CA . LEU A 1 102 ? 38.060 -7.674 -15.264 1.00 84.19 102 LEU A CA 1
ATOM 823 C C . LEU A 1 102 ? 38.948 -8.903 -15.469 1.00 84.19 102 LEU A C 1
ATOM 825 O O . LEU A 1 102 ? 38.943 -9.523 -16.532 1.00 84.19 102 LEU A O 1
ATOM 829 N N . TYR A 1 103 ? 39.664 -9.285 -14.418 1.00 83.12 103 TYR A N 1
ATOM 830 C CA . TYR A 1 103 ? 40.462 -10.504 -14.348 1.00 83.12 103 TYR A CA 1
ATOM 831 C C . TYR A 1 103 ? 39.887 -11.422 -13.267 1.00 83.12 103 TYR A C 1
ATOM 833 O O . TYR A 1 103 ? 39.106 -10.996 -12.417 1.00 83.12 103 TYR A O 1
ATOM 841 N N . THR A 1 104 ? 40.315 -12.685 -13.247 1.00 79.00 104 THR A N 1
ATOM 842 C CA . THR A 1 104 ? 39.800 -13.701 -12.312 1.00 79.00 104 THR A CA 1
ATOM 843 C C . THR A 1 104 ? 39.891 -13.288 -10.837 1.00 79.00 104 THR A C 1
ATOM 845 O O . THR A 1 104 ? 39.047 -13.685 -10.041 1.00 79.00 104 THR A O 1
ATOM 848 N N . GLN A 1 105 ? 40.913 -12.513 -10.457 1.00 79.50 105 GLN A N 1
ATOM 849 C CA . GLN A 1 105 ? 41.192 -12.166 -9.054 1.00 79.50 105 GLN A CA 1
ATOM 850 C C . GLN A 1 105 ? 41.224 -10.661 -8.769 1.00 79.50 105 GLN A C 1
ATOM 852 O O . GLN A 1 105 ? 41.313 -10.266 -7.609 1.00 79.50 105 GLN A O 1
ATOM 857 N N . HIS A 1 106 ? 41.194 -9.818 -9.798 1.00 82.94 106 HIS A N 1
ATOM 858 C CA . HIS A 1 106 ? 41.345 -8.376 -9.645 1.00 82.94 106 HIS A CA 1
ATOM 859 C C . HIS A 1 106 ? 40.714 -7.622 -10.816 1.00 82.94 106 HIS A C 1
ATOM 861 O O . HIS A 1 106 ? 40.359 -8.201 -11.841 1.00 82.94 106 HIS A O 1
ATOM 867 N N . ARG A 1 107 ? 40.585 -6.311 -10.653 1.00 86.12 107 ARG A N 1
ATOM 868 C CA . ARG A 1 107 ? 40.106 -5.369 -11.658 1.00 86.12 107 ARG A CA 1
ATOM 869 C C . ARG A 1 107 ? 41.136 -4.262 -11.841 1.00 86.12 107 ARG A C 1
ATOM 871 O O . ARG A 1 107 ? 41.689 -3.780 -10.856 1.00 86.12 107 ARG A O 1
ATOM 878 N N . VAL A 1 108 ? 41.344 -3.845 -13.085 1.00 87.06 108 VAL A N 1
ATOM 879 C CA . VAL A 1 108 ? 42.122 -2.648 -13.436 1.00 87.06 108 VAL A CA 1
ATOM 880 C C . VAL A 1 108 ? 41.184 -1.645 -14.099 1.00 87.06 108 VAL A C 1
ATOM 882 O O . VAL A 1 108 ? 40.520 -1.985 -15.073 1.00 87.06 108 VAL A O 1
ATOM 885 N N . THR A 1 109 ? 41.127 -0.423 -13.579 1.00 87.75 109 THR A N 1
ATOM 886 C CA . THR A 1 109 ? 40.303 0.672 -14.102 1.00 87.75 109 THR A CA 1
ATOM 887 C C . THR A 1 109 ? 41.201 1.729 -14.731 1.00 87.75 109 THR A C 1
ATOM 889 O O . THR A 1 109 ? 42.156 2.198 -14.101 1.00 87.75 109 THR A O 1
ATOM 892 N N . VAL A 1 110 ? 40.885 2.116 -15.965 1.00 89.31 110 VAL A N 1
ATOM 893 C CA . VAL A 1 110 ? 41.609 3.146 -16.722 1.00 89.31 110 VAL A CA 1
ATOM 894 C C . VAL A 1 110 ? 40.724 4.349 -17.031 1.00 89.31 110 VAL A C 1
ATOM 896 O O . VAL A 1 110 ? 39.501 4.213 -17.124 1.00 89.31 110 VAL A O 1
ATOM 899 N N . ASP A 1 111 ? 41.340 5.516 -17.205 1.00 87.88 111 ASP A N 1
ATOM 900 C CA . ASP A 1 111 ? 40.657 6.726 -17.664 1.00 87.88 111 ASP A CA 1
ATOM 901 C C . ASP A 1 111 ? 40.399 6.700 -19.180 1.00 87.88 111 ASP A C 1
ATOM 903 O O . ASP A 1 111 ? 40.752 5.756 -19.893 1.00 87.88 111 ASP A O 1
ATOM 907 N N . VAL A 1 112 ? 39.795 7.773 -19.691 1.00 86.56 112 VAL A N 1
ATOM 908 C CA . VAL A 1 112 ? 39.551 7.969 -21.130 1.00 86.56 112 VAL A CA 1
ATOM 909 C C . VAL A 1 112 ? 40.827 8.010 -21.979 1.00 86.56 112 VAL A C 1
ATOM 911 O O . VAL A 1 112 ? 40.756 7.776 -23.182 1.00 86.56 112 VAL A O 1
ATOM 914 N N . ASN A 1 113 ? 41.985 8.279 -21.370 1.00 85.75 113 ASN A N 1
ATOM 915 C CA . ASN A 1 113 ? 43.290 8.324 -22.029 1.00 85.75 113 ASN A CA 1
ATOM 916 C C . ASN A 1 113 ? 44.037 6.979 -21.941 1.00 85.75 113 ASN A C 1
ATOM 918 O O . ASN A 1 113 ? 45.154 6.864 -22.446 1.00 85.75 113 ASN A O 1
ATOM 922 N N . GLY A 1 114 ? 43.447 5.961 -21.302 1.00 79.88 114 GLY A N 1
ATOM 923 C CA . GLY A 1 114 ? 44.065 4.653 -21.084 1.00 79.88 114 GLY A CA 1
ATOM 924 C C . GLY A 1 114 ? 45.062 4.609 -19.920 1.00 79.88 114 GLY A C 1
ATOM 925 O O . GLY A 1 114 ? 45.761 3.607 -19.760 1.00 79.88 114 GLY A O 1
ATOM 926 N N . GLN A 1 115 ? 45.136 5.653 -19.090 1.00 84.88 115 GLN A N 1
ATOM 927 C CA . GLN A 1 115 ? 45.969 5.674 -17.893 1.00 84.88 115 GLN A CA 1
ATOM 928 C C . GLN A 1 115 ? 45.305 4.871 -16.770 1.00 84.88 115 GLN A C 1
ATOM 930 O O . GLN A 1 115 ? 44.138 5.082 -16.445 1.00 84.88 115 GLN A O 1
ATOM 935 N N . VAL A 1 116 ? 46.059 3.965 -16.136 1.00 84.38 116 VAL A N 1
ATOM 936 C CA . VAL A 1 116 ? 45.578 3.195 -14.978 1.00 84.38 116 VAL A CA 1
ATOM 937 C C . VAL A 1 116 ? 45.332 4.128 -13.792 1.00 84.38 116 VAL A C 1
ATOM 939 O O . VAL A 1 116 ? 46.272 4.725 -13.266 1.00 84.38 116 VAL A O 1
ATOM 942 N N . ILE A 1 117 ? 44.075 4.215 -13.350 1.00 85.38 117 ILE A N 1
ATOM 943 C CA . ILE A 1 117 ? 43.659 5.030 -12.199 1.00 85.38 117 ILE A CA 1
ATOM 944 C C . ILE A 1 117 ? 43.554 4.178 -10.931 1.00 85.38 117 ILE A C 1
ATOM 946 O O . ILE A 1 117 ? 43.906 4.631 -9.844 1.00 85.38 117 ILE A O 1
ATOM 950 N N . LYS A 1 118 ? 43.065 2.937 -11.054 1.00 84.50 118 LYS A N 1
ATOM 951 C CA . LYS A 1 118 ? 42.819 2.035 -9.917 1.00 84.50 118 LYS A CA 1
ATOM 952 C C . LYS A 1 118 ? 43.145 0.599 -10.320 1.00 84.50 118 LYS A C 1
ATOM 954 O O . LYS A 1 118 ? 42.812 0.179 -11.424 1.00 84.50 118 LYS A O 1
ATOM 959 N N . SER A 1 119 ? 43.784 -0.164 -9.439 1.00 83.69 119 SER A N 1
ATOM 960 C CA . SER A 1 119 ? 43.880 -1.625 -9.568 1.00 83.69 119 SER A CA 1
ATOM 961 C C . SER A 1 119 ? 43.583 -2.255 -8.221 1.00 83.69 119 SER A C 1
ATOM 963 O O . SER A 1 119 ? 44.197 -1.891 -7.218 1.00 83.69 119 SER A O 1
ATOM 965 N N . GLU A 1 120 ? 42.643 -3.189 -8.182 1.00 83.44 120 GLU A N 1
ATOM 966 C CA . GLU A 1 120 ? 42.101 -3.670 -6.917 1.00 83.44 120 GLU A CA 1
ATOM 967 C C . GLU A 1 120 ? 41.600 -5.108 -6.956 1.00 83.44 120 GLU A C 1
ATOM 969 O O . GLU A 1 120 ? 41.155 -5.605 -7.990 1.00 83.44 120 GLU A O 1
ATOM 974 N N . ALA A 1 121 ? 41.622 -5.759 -5.796 1.00 81.69 121 ALA A N 1
ATOM 975 C CA . ALA A 1 121 ? 40.996 -7.056 -5.570 1.00 81.69 121 ALA A CA 1
ATOM 976 C C . ALA A 1 121 ? 39.977 -6.968 -4.430 1.00 81.69 121 ALA A C 1
ATOM 978 O O . ALA A 1 121 ? 40.265 -6.396 -3.376 1.00 81.69 121 ALA A O 1
ATOM 979 N N . LYS A 1 122 ? 38.803 -7.584 -4.618 1.00 79.88 122 LYS A N 1
ATOM 980 C CA . LYS A 1 122 ? 37.830 -7.785 -3.534 1.00 79.88 122 LYS A CA 1
ATOM 981 C C . LYS A 1 122 ? 38.209 -9.044 -2.759 1.00 79.88 122 LYS A C 1
ATOM 983 O O . LYS A 1 122 ? 38.184 -10.137 -3.316 1.00 79.88 122 LYS A O 1
ATOM 988 N N . ILE A 1 123 ? 38.586 -8.876 -1.492 1.00 75.62 123 ILE A N 1
ATOM 989 C CA . ILE A 1 123 ? 39.070 -9.970 -0.630 1.00 75.62 123 ILE A CA 1
ATOM 990 C C . ILE A 1 123 ? 37.905 -10.723 0.017 1.00 75.62 123 ILE A C 1
ATOM 992 O O . ILE A 1 123 ? 37.919 -11.947 0.097 1.00 75.62 123 ILE A O 1
ATOM 996 N N . ASP A 1 124 ? 36.889 -9.988 0.455 1.00 80.31 124 ASP A N 1
ATOM 997 C CA . ASP A 1 124 ? 35.619 -10.521 0.941 1.00 80.31 124 ASP A CA 1
ATOM 998 C C . ASP A 1 124 ? 34.510 -9.720 0.267 1.00 80.31 124 ASP A C 1
ATOM 1000 O O . ASP A 1 124 ? 34.622 -8.499 0.115 1.00 80.31 124 ASP A O 1
ATOM 1004 N N . LYS A 1 125 ? 33.458 -10.414 -0.162 1.00 84.00 125 LYS A N 1
ATOM 1005 C CA . LYS A 1 125 ? 32.206 -9.793 -0.568 1.00 84.00 125 LYS A CA 1
ATOM 1006 C C . LYS A 1 125 ? 31.064 -10.616 -0.010 1.00 84.00 125 LYS A C 1
ATOM 1008 O O . LYS A 1 125 ? 30.835 -11.750 -0.428 1.00 84.00 125 LYS A O 1
ATOM 1013 N N . THR A 1 126 ? 30.307 -10.000 0.879 1.00 89.69 126 THR A N 1
ATOM 1014 C CA . THR A 1 126 ? 29.070 -10.567 1.406 1.00 89.69 126 THR A CA 1
ATOM 1015 C C . THR A 1 126 ? 27.899 -9.743 0.898 1.00 89.69 126 THR A C 1
ATOM 1017 O O . THR A 1 126 ? 27.930 -8.517 0.963 1.00 89.69 126 THR A O 1
ATOM 1020 N N . ALA A 1 127 ? 26.885 -10.412 0.351 1.00 90.19 127 ALA A N 1
ATOM 1021 C CA . ALA A 1 127 ? 25.702 -9.771 -0.213 1.00 90.19 127 ALA A CA 1
ATOM 1022 C C . ALA A 1 127 ? 24.438 -10.162 0.562 1.00 90.19 127 ALA A C 1
ATOM 1024 O O . ALA A 1 127 ? 24.230 -11.329 0.901 1.00 90.19 127 ALA A O 1
ATOM 1025 N N . PHE A 1 128 ? 23.584 -9.168 0.776 1.00 89.75 128 PHE A N 1
ATOM 1026 C CA . PHE A 1 128 ? 22.293 -9.249 1.436 1.00 89.75 128 PHE A CA 1
ATOM 1027 C C . PHE A 1 128 ? 21.221 -8.836 0.420 1.00 89.75 128 PHE A C 1
ATOM 1029 O O . PHE A 1 128 ? 21.103 -7.662 0.060 1.00 89.75 128 PHE A O 1
ATOM 1036 N N . ASP A 1 129 ? 20.454 -9.812 -0.067 1.00 87.25 129 ASP A N 1
ATOM 1037 C CA . ASP A 1 129 ? 19.403 -9.598 -1.066 1.00 87.25 129 ASP A CA 1
ATOM 1038 C C . ASP A 1 129 ? 18.070 -9.290 -0.374 1.00 87.25 129 ASP A C 1
ATOM 1040 O O . ASP A 1 129 ? 17.514 -10.142 0.323 1.00 87.25 129 ASP A O 1
ATOM 1044 N N . GLN A 1 130 ? 17.518 -8.101 -0.610 1.00 83.31 130 GLN A N 1
ATOM 1045 C CA . GLN A 1 130 ? 16.186 -7.714 -0.160 1.00 83.31 130 GLN A CA 1
ATOM 1046 C C . GLN A 1 130 ? 15.210 -7.709 -1.331 1.00 83.31 130 GLN A C 1
ATOM 1048 O O . GLN A 1 130 ? 15.201 -6.795 -2.158 1.00 83.31 130 GLN A O 1
ATOM 1053 N N . SER A 1 131 ? 14.316 -8.700 -1.344 1.00 78.94 131 SER A N 1
ATOM 1054 C CA . SER A 1 131 ? 13.113 -8.595 -2.163 1.00 78.94 131 SER A CA 1
ATOM 1055 C C . SER A 1 131 ? 12.225 -7.490 -1.598 1.00 78.94 131 SER A C 1
ATOM 1057 O O . SER A 1 131 ? 11.888 -7.507 -0.413 1.00 78.94 131 SER A O 1
ATOM 1059 N N . THR A 1 132 ? 11.812 -6.551 -2.437 1.00 72.81 132 THR A N 1
ATOM 1060 C CA . THR A 1 132 ? 10.926 -5.451 -2.042 1.00 72.81 132 THR A CA 1
ATOM 1061 C C . THR A 1 132 ? 9.501 -5.694 -2.545 1.00 72.81 132 THR A C 1
ATOM 1063 O O . THR A 1 132 ? 9.262 -6.534 -3.413 1.00 72.81 132 THR A O 1
ATOM 1066 N N . SER A 1 133 ? 8.538 -4.931 -2.024 1.00 69.38 133 SER A N 1
ATOM 1067 C CA . SER A 1 133 ? 7.198 -4.781 -2.616 1.00 69.38 133 SER A CA 1
ATOM 1068 C C . SER A 1 133 ? 7.142 -3.668 -3.679 1.00 69.38 133 SER A C 1
ATOM 1070 O O . SER A 1 133 ? 6.052 -3.259 -4.095 1.00 69.38 133 SER A O 1
ATOM 1072 N N . LEU A 1 134 ? 8.308 -3.154 -4.080 1.00 74.56 134 LEU A N 1
ATOM 1073 C CA . LEU A 1 134 ? 8.494 -2.112 -5.082 1.00 74.56 134 LEU A CA 1
ATOM 1074 C C . LEU A 1 134 ? 8.771 -2.740 -6.458 1.00 74.56 134 LEU A C 1
ATOM 1076 O O . LEU A 1 134 ? 8.899 -3.959 -6.588 1.00 74.56 134 LEU A O 1
ATOM 1080 N N . ILE A 1 135 ? 8.857 -1.914 -7.501 1.00 78.50 135 ILE A N 1
ATOM 1081 C CA . ILE A 1 135 ? 9.195 -2.383 -8.857 1.00 78.50 135 ILE A CA 1
ATOM 1082 C C . ILE A 1 135 ? 10.599 -3.004 -8.916 1.00 78.50 135 ILE A C 1
ATOM 1084 O O . ILE A 1 135 ? 10.760 -4.044 -9.548 1.00 78.50 135 ILE A O 1
ATOM 1088 N N . TYR A 1 136 ? 11.566 -2.438 -8.185 1.00 87.75 136 TYR A N 1
ATOM 1089 C CA . TYR A 1 136 ? 12.952 -2.909 -8.116 1.00 87.75 136 TYR A CA 1
ATOM 1090 C C . TYR A 1 136 ? 13.316 -3.432 -6.725 1.00 87.75 136 TYR A C 1
ATOM 1092 O O . TYR A 1 136 ? 12.792 -2.975 -5.708 1.00 87.75 136 TYR A O 1
ATOM 1100 N N . ASP A 1 137 ? 14.234 -4.385 -6.692 1.00 87.50 137 ASP A N 1
ATOM 1101 C CA . ASP A 1 137 ? 14.825 -4.971 -5.497 1.00 87.50 137 ASP A CA 1
ATOM 1102 C C . ASP A 1 137 ? 16.132 -4.275 -5.112 1.00 87.50 137 ASP A C 1
ATOM 1104 O O . ASP A 1 137 ? 16.733 -3.543 -5.903 1.00 87.50 137 ASP A O 1
ATOM 1108 N N . VAL A 1 138 ? 16.580 -4.537 -3.886 1.00 90.44 138 VAL A N 1
ATOM 1109 C CA . VAL A 1 138 ? 17.813 -3.969 -3.340 1.00 90.44 138 VAL A CA 1
ATOM 1110 C C . VAL A 1 138 ? 18.773 -5.090 -2.979 1.00 90.44 138 VAL A C 1
ATOM 1112 O O . VAL A 1 138 ? 18.402 -6.042 -2.294 1.00 90.44 138 VAL A O 1
ATOM 1115 N N . ARG A 1 139 ? 20.031 -4.949 -3.389 1.00 93.38 139 ARG A N 1
ATOM 1116 C CA . ARG A 1 139 ? 21.144 -5.747 -2.874 1.00 93.38 139 ARG A CA 1
ATOM 1117 C C . ARG A 1 139 ? 22.084 -4.836 -2.109 1.00 93.38 139 ARG A C 1
ATOM 1119 O O . ARG A 1 139 ? 22.686 -3.958 -2.718 1.00 93.38 139 ARG A O 1
ATOM 1126 N N . VAL A 1 140 ? 22.263 -5.084 -0.817 1.00 94.50 140 VAL A N 1
ATOM 1127 C CA . VAL A 1 140 ? 23.332 -4.449 -0.035 1.00 94.50 140 VAL A CA 1
ATOM 1128 C C . VAL A 1 140 ? 24.530 -5.385 -0.024 1.00 94.50 140 VAL A C 1
ATOM 1130 O O . VAL A 1 140 ? 24.373 -6.573 0.244 1.00 94.50 140 VAL A O 1
ATOM 1133 N N . SER A 1 141 ? 25.718 -4.883 -0.335 1.00 93.81 141 SER A N 1
ATOM 1134 C CA . SER A 1 141 ? 26.959 -5.649 -0.245 1.00 93.81 141 SER A CA 1
ATOM 1135 C C . SER A 1 141 ? 27.943 -4.961 0.686 1.00 93.81 141 SER A C 1
ATOM 1137 O O . SER A 1 141 ? 28.060 -3.739 0.690 1.00 93.81 141 SER A O 1
ATOM 1139 N N . THR A 1 142 ? 28.659 -5.767 1.458 1.00 93.38 142 THR A N 1
ATOM 1140 C CA . THR A 1 142 ? 29.780 -5.334 2.291 1.00 93.38 142 THR A CA 1
ATOM 1141 C C . THR A 1 142 ? 31.040 -6.008 1.767 1.00 93.38 142 THR A C 1
ATOM 1143 O O . THR A 1 142 ? 31.043 -7.236 1.609 1.00 93.38 142 THR A O 1
ATOM 1146 N N . SER A 1 143 ? 32.091 -5.240 1.499 1.00 90.81 143 SER A N 1
ATOM 1147 C CA . SER A 1 143 ? 33.354 -5.769 0.975 1.00 90.81 143 SER A CA 1
ATOM 1148 C C . SER A 1 143 ? 34.588 -5.100 1.568 1.00 90.81 143 SER A C 1
ATOM 1150 O O . SER A 1 143 ? 34.506 -4.024 2.152 1.00 90.81 143 SER A O 1
ATOM 1152 N N . ILE A 1 144 ? 35.737 -5.763 1.411 1.00 88.19 144 ILE A N 1
ATOM 1153 C CA . ILE A 1 144 ? 37.064 -5.157 1.588 1.00 88.19 144 ILE A CA 1
ATOM 1154 C C . ILE A 1 144 ? 37.749 -5.121 0.219 1.00 88.19 144 ILE A C 1
ATOM 1156 O O . ILE A 1 144 ? 38.040 -6.173 -0.361 1.00 88.19 144 ILE A O 1
ATOM 1160 N N . GLU A 1 145 ? 38.004 -3.917 -0.287 1.00 84.25 145 GLU A N 1
ATOM 1161 C CA . GLU A 1 145 ? 38.800 -3.657 -1.485 1.00 84.25 145 GLU A CA 1
ATOM 1162 C C . GLU A 1 145 ? 40.269 -3.443 -1.102 1.00 84.25 145 GLU A C 1
ATOM 1164 O O . GLU A 1 145 ? 40.606 -2.539 -0.337 1.00 84.25 145 GLU A O 1
ATOM 1169 N N . ARG A 1 146 ? 41.172 -4.262 -1.649 1.00 83.44 146 ARG A N 1
ATOM 1170 C CA . ARG A 1 146 ? 42.619 -4.061 -1.511 1.00 83.44 146 ARG A CA 1
ATOM 1171 C C . ARG A 1 146 ? 43.176 -3.432 -2.778 1.00 83.44 146 ARG A C 1
ATOM 1173 O O . ARG A 1 146 ? 43.048 -4.006 -3.858 1.00 83.44 146 ARG A O 1
ATOM 1180 N N . GLN A 1 147 ? 43.850 -2.296 -2.621 1.00 79.81 147 GLN A N 1
ATOM 1181 C CA . GLN A 1 147 ? 44.618 -1.651 -3.686 1.00 79.81 147 GLN A CA 1
ATOM 1182 C C . GLN A 1 147 ? 45.874 -2.474 -4.006 1.00 79.81 147 GLN A C 1
ATOM 1184 O O . GLN A 1 147 ? 46.627 -2.836 -3.105 1.00 79.81 147 GLN A O 1
ATOM 1189 N N . LEU A 1 148 ? 46.107 -2.764 -5.287 1.00 75.94 148 LEU A N 1
ATOM 1190 C CA . LEU A 1 148 ? 47.214 -3.607 -5.762 1.00 75.94 148 LEU A CA 1
ATOM 1191 C C . LEU A 1 148 ? 48.390 -2.805 -6.356 1.00 75.94 148 LEU A C 1
ATOM 1193 O O . LEU A 1 148 ? 49.318 -3.395 -6.903 1.00 75.94 148 LEU A O 1
ATOM 1197 N N . GLY A 1 149 ? 48.372 -1.471 -6.242 1.00 72.06 149 GLY A N 1
ATOM 1198 C CA . GLY A 1 149 ? 49.331 -0.582 -6.913 1.00 72.06 149 GLY A CA 1
ATOM 1199 C C . GLY A 1 149 ? 49.039 -0.425 -8.413 1.00 72.06 149 GLY A C 1
ATOM 1200 O O . GLY A 1 149 ? 47.991 -0.849 -8.887 1.00 72.06 149 GLY A O 1
ATOM 1201 N N . GLN A 1 150 ? 49.934 0.207 -9.179 1.00 70.31 150 GLN A N 1
ATOM 1202 C CA . GLN A 1 150 ? 49.780 0.308 -10.638 1.00 70.31 150 GLN A CA 1
ATOM 1203 C C . GLN A 1 150 ? 50.220 -1.001 -11.300 1.00 70.31 150 GLN A C 1
ATOM 1205 O O . GLN A 1 150 ? 51.413 -1.251 -11.472 1.00 70.31 150 GLN A O 1
ATOM 1210 N N . LEU A 1 151 ? 49.253 -1.843 -11.661 1.00 72.06 151 LEU A N 1
ATOM 1211 C CA . LEU A 1 151 ? 49.508 -3.021 -12.483 1.00 72.06 151 LEU A CA 1
ATOM 1212 C C . LEU A 1 151 ? 49.562 -2.620 -13.968 1.00 72.06 151 LEU A C 1
ATOM 1214 O O . LEU A 1 151 ? 48.777 -1.770 -14.395 1.00 72.06 151 LEU A O 1
ATOM 1218 N N . PRO A 1 152 ? 50.461 -3.212 -14.775 1.00 67.69 152 PRO A N 1
ATOM 1219 C CA . PRO A 1 152 ? 50.468 -2.988 -16.215 1.00 67.69 152 PRO A CA 1
ATOM 1220 C C . PRO A 1 152 ? 49.176 -3.528 -16.840 1.00 67.69 152 PRO A C 1
ATOM 1222 O O . PRO A 1 152 ? 48.716 -4.617 -16.493 1.00 67.69 152 PRO A O 1
ATOM 1225 N N . LEU A 1 153 ? 48.595 -2.772 -17.773 1.00 71.00 153 LEU A N 1
ATOM 1226 C CA . LEU A 1 153 ? 47.374 -3.181 -18.459 1.00 71.00 153 LEU A CA 1
ATOM 1227 C C . LEU A 1 153 ? 47.685 -4.305 -19.458 1.00 71.00 153 LEU A C 1
ATOM 1229 O O . LEU A 1 153 ? 48.367 -4.079 -20.457 1.00 71.00 153 LEU A O 1
ATOM 1233 N N . VAL A 1 154 ? 47.168 -5.508 -19.202 1.00 70.50 154 VAL A N 1
ATOM 1234 C CA . VAL A 1 154 ? 47.257 -6.654 -20.118 1.00 70.50 154 VAL A CA 1
ATOM 1235 C C . VAL A 1 154 ? 45.845 -6.984 -20.602 1.00 70.50 154 VAL A C 1
ATOM 1237 O O . VAL A 1 154 ? 44.988 -7.235 -19.765 1.00 70.50 154 VAL A O 1
ATOM 1240 N N . PRO A 1 155 ? 45.556 -7.007 -21.915 1.00 65.62 155 PRO A N 1
ATOM 1241 C CA . PRO A 1 155 ? 44.210 -7.304 -22.395 1.00 65.62 155 PRO A CA 1
ATOM 1242 C C . PRO A 1 155 ? 43.716 -8.652 -21.840 1.00 65.62 155 PRO A C 1
ATOM 1244 O O . PRO A 1 155 ? 44.407 -9.661 -22.011 1.00 65.62 155 PRO A O 1
ATOM 1247 N N . PRO A 1 156 ? 42.563 -8.697 -21.149 1.00 66.25 156 PRO A N 1
ATOM 1248 C CA . PRO A 1 156 ? 42.040 -9.941 -20.611 1.00 66.25 156 PRO A CA 1
ATOM 1249 C C . PRO A 1 156 ? 41.659 -10.907 -21.749 1.00 66.25 156 PRO A C 1
ATOM 1251 O O . PRO A 1 156 ? 41.277 -10.466 -22.834 1.00 66.25 156 PRO A O 1
ATOM 1254 N N . PRO A 1 157 ? 41.751 -12.228 -21.519 1.00 59.75 157 PRO A N 1
ATOM 1255 C CA . PRO A 1 157 ? 41.590 -13.240 -22.566 1.00 59.75 157 PRO A CA 1
ATOM 1256 C C . PRO A 1 157 ? 40.158 -13.379 -23.116 1.00 59.75 157 PRO A C 1
ATOM 1258 O O . PRO A 1 157 ? 39.982 -13.963 -24.182 1.00 59.75 157 PRO A O 1
ATOM 1261 N N . GLU A 1 158 ? 39.141 -12.856 -22.422 1.00 61.34 158 GLU A N 1
ATOM 1262 C CA . GLU A 1 158 ? 37.728 -12.979 -22.805 1.00 61.34 158 GLU A CA 1
ATOM 1263 C C . GLU A 1 158 ? 37.122 -11.646 -23.267 1.00 61.34 158 GLU A C 1
ATOM 1265 O O . GLU A 1 158 ? 37.371 -10.581 -22.699 1.00 61.34 158 GLU A O 1
ATOM 1270 N N . SER A 1 159 ? 36.241 -11.709 -24.269 1.00 52.84 159 SER A N 1
ATOM 1271 C CA . SER A 1 159 ? 35.565 -10.539 -24.843 1.00 52.84 159 SER A CA 1
ATOM 1272 C C . SER A 1 159 ? 34.582 -9.846 -23.886 1.00 52.84 159 SER A C 1
ATOM 1274 O O . SER A 1 159 ? 34.282 -8.675 -24.082 1.00 52.84 159 SER A O 1
ATOM 1276 N N . SER A 1 160 ? 34.082 -10.523 -22.845 1.00 54.84 160 SER A N 1
ATOM 1277 C CA . SER A 1 160 ? 33.182 -9.962 -21.815 1.00 54.84 160 SER A CA 1
ATOM 1278 C C . SER A 1 160 ? 33.905 -9.264 -20.656 1.00 54.84 160 SER A C 1
ATOM 1280 O O . SER A 1 160 ? 33.259 -8.735 -19.751 1.00 54.84 160 SER A O 1
ATOM 1282 N N . SER A 1 161 ? 35.237 -9.241 -20.667 1.00 72.44 161 SER A N 1
ATOM 1283 C CA . SER A 1 161 ? 36.048 -8.760 -19.545 1.00 72.44 161 SER A CA 1
ATOM 1284 C C . SER A 1 161 ? 36.313 -7.256 -19.546 1.00 72.44 161 SER A C 1
ATOM 1286 O O . SER A 1 161 ? 37.011 -6.773 -18.661 1.00 72.44 161 SER A O 1
ATOM 1288 N N . GLN A 1 162 ? 35.764 -6.501 -20.496 1.00 86.00 162 GLN A N 1
ATOM 1289 C CA . GLN A 1 162 ? 35.897 -5.046 -20.545 1.00 86.00 162 GLN A CA 1
ATOM 1290 C C . GLN A 1 162 ? 34.526 -4.374 -20.440 1.00 86.00 162 GLN A C 1
ATOM 1292 O O . GLN A 1 162 ? 33.576 -4.728 -21.145 1.00 86.00 162 GLN A O 1
ATOM 1297 N N . ARG A 1 163 ? 34.434 -3.399 -19.532 1.00 89.06 163 ARG A N 1
ATOM 1298 C CA . ARG A 1 163 ? 33.217 -2.638 -19.233 1.00 89.06 163 ARG A CA 1
ATOM 1299 C C . ARG A 1 163 ? 33.544 -1.149 -19.222 1.00 89.06 163 ARG A C 1
ATOM 1301 O O . ARG A 1 163 ? 34.175 -0.669 -18.283 1.00 89.06 163 ARG A O 1
ATOM 1308 N N . THR A 1 164 ? 33.095 -0.414 -20.232 1.00 91.81 164 THR A N 1
ATOM 1309 C CA . THR A 1 164 ? 33.177 1.052 -20.240 1.00 91.81 164 THR A CA 1
ATOM 1310 C C . THR A 1 164 ? 32.002 1.625 -19.460 1.00 91.81 164 THR A C 1
ATOM 1312 O O . THR A 1 164 ? 30.855 1.227 -19.663 1.00 91.81 164 THR A O 1
ATOM 1315 N N . LYS A 1 165 ? 32.294 2.539 -18.540 1.00 93.62 165 LYS A N 1
ATOM 1316 C CA . LYS A 1 165 ? 31.360 3.109 -17.575 1.00 93.62 165 LYS A CA 1
ATOM 1317 C C . LYS A 1 165 ? 31.266 4.610 -17.771 1.00 93.62 165 LYS A C 1
ATOM 1319 O O . LYS A 1 165 ? 32.262 5.309 -17.624 1.00 93.62 165 LYS A O 1
ATOM 1324 N N . PHE A 1 166 ? 30.059 5.085 -18.042 1.00 95.25 166 PHE A N 1
ATOM 1325 C CA . PHE A 1 166 ? 29.709 6.501 -18.063 1.00 95.25 166 PHE A CA 1
ATOM 1326 C C . PHE A 1 166 ? 28.896 6.783 -16.804 1.00 95.25 166 PHE A C 1
ATOM 1328 O O . PHE A 1 166 ? 27.768 6.298 -16.679 1.00 95.25 166 PHE A O 1
ATOM 1335 N N . ARG A 1 167 ? 29.491 7.483 -15.839 1.00 95.56 167 ARG A N 1
ATOM 1336 C CA . ARG A 1 167 ? 28.947 7.651 -14.491 1.00 95.56 167 ARG A CA 1
ATOM 1337 C C . ARG A 1 167 ? 28.566 9.101 -14.235 1.00 95.56 167 ARG A C 1
ATOM 1339 O O . ARG A 1 167 ? 29.368 9.998 -14.466 1.00 95.56 167 ARG A O 1
ATOM 1346 N N . HIS A 1 168 ? 27.378 9.300 -13.675 1.00 95.81 168 HIS A N 1
ATOM 1347 C CA . HIS A 1 168 ? 26.954 10.546 -13.045 1.00 95.81 168 HIS A CA 1
ATOM 1348 C C . HIS A 1 168 ? 26.825 10.325 -11.540 1.00 95.81 168 HIS A C 1
ATOM 1350 O O . HIS A 1 168 ? 25.972 9.553 -11.095 1.00 95.81 168 HIS A O 1
ATOM 1356 N N . THR A 1 169 ? 27.671 10.996 -10.765 1.00 96.50 169 THR A N 1
ATOM 1357 C CA . THR A 1 169 ? 27.709 10.881 -9.305 1.00 96.50 169 THR A CA 1
ATOM 1358 C C . THR A 1 169 ? 27.000 12.063 -8.655 1.00 96.50 169 THR A C 1
ATOM 1360 O O . THR A 1 169 ? 27.395 13.213 -8.850 1.00 96.50 169 THR A O 1
ATOM 1363 N N . PHE A 1 170 ? 25.991 11.779 -7.834 1.00 96.19 170 PHE A N 1
ATOM 1364 C CA . PHE A 1 170 ? 25.275 12.759 -7.018 1.00 96.19 170 PHE A CA 1
ATOM 1365 C C . PHE A 1 170 ? 25.670 12.608 -5.548 1.00 96.19 170 PHE A C 1
ATOM 1367 O O . PHE A 1 170 ? 25.774 11.491 -5.038 1.00 96.19 170 PHE A O 1
ATOM 1374 N N . ILE A 1 171 ? 25.871 13.729 -4.859 1.00 93.50 171 ILE A N 1
ATOM 1375 C CA . ILE A 1 171 ? 26.187 13.776 -3.428 1.00 93.50 171 ILE A CA 1
ATOM 1376 C C . ILE A 1 171 ? 25.290 14.836 -2.797 1.00 93.50 171 ILE A C 1
ATOM 1378 O O . ILE A 1 171 ? 25.146 15.931 -3.337 1.00 93.50 171 ILE A O 1
ATOM 1382 N N . ASP A 1 172 ? 24.693 14.506 -1.657 1.00 89.50 172 ASP A N 1
ATOM 1383 C CA . ASP A 1 172 ? 23.991 15.488 -0.840 1.00 89.50 172 ASP A CA 1
ATOM 1384 C C . ASP A 1 172 ? 25.017 16.409 -0.169 1.00 89.50 172 ASP A C 1
ATOM 1386 O O . ASP A 1 172 ? 25.784 15.970 0.688 1.00 89.50 172 ASP A O 1
ATOM 1390 N N . VAL A 1 173 ? 25.063 17.673 -0.592 1.00 85.50 173 VAL A N 1
ATOM 1391 C CA . VAL A 1 173 ? 26.042 18.653 -0.098 1.00 85.50 173 VAL A CA 1
ATOM 1392 C C . VAL A 1 173 ? 25.824 18.961 1.386 1.00 85.50 173 VAL A C 1
ATOM 1394 O O . VAL A 1 173 ? 26.794 19.207 2.102 1.00 85.50 173 VAL A O 1
ATOM 1397 N N . ASP A 1 174 ? 24.580 18.888 1.862 1.00 82.44 174 ASP A N 1
ATOM 1398 C CA . ASP A 1 174 ? 24.236 19.180 3.254 1.00 82.44 174 ASP A CA 1
ATOM 1399 C C . ASP A 1 174 ? 24.528 17.985 4.177 1.00 82.44 174 ASP A C 1
ATOM 1401 O O . ASP A 1 174 ? 24.786 18.157 5.371 1.00 82.44 174 ASP A O 1
ATOM 1405 N N . ASN A 1 175 ? 24.505 16.760 3.640 1.00 85.06 175 ASN A N 1
ATOM 1406 C CA . ASN A 1 175 ? 24.768 15.539 4.400 1.00 85.06 175 ASN A CA 1
ATOM 1407 C C . ASN A 1 175 ? 25.474 14.454 3.555 1.00 85.06 175 ASN A C 1
ATOM 1409 O O . ASN A 1 175 ? 24.847 13.457 3.175 1.00 85.06 175 ASN A O 1
ATOM 1413 N N . PRO A 1 176 ? 26.788 14.591 3.293 1.00 91.06 176 PRO A N 1
ATOM 1414 C CA . PRO A 1 176 ? 27.515 13.767 2.327 1.00 91.06 176 PRO A CA 1
ATOM 1415 C C . PRO A 1 176 ? 27.936 12.409 2.916 1.00 91.06 176 PRO A C 1
ATOM 1417 O O . PRO A 1 176 ? 29.112 12.069 2.938 1.00 91.06 176 PRO A O 1
ATOM 1420 N N . GLN A 1 177 ? 26.983 11.621 3.421 1.00 94.00 177 GLN A N 1
ATOM 1421 C CA . GLN A 1 177 ? 27.239 10.299 4.020 1.00 94.00 177 GLN A CA 1
ATOM 1422 C C . GLN A 1 177 ? 27.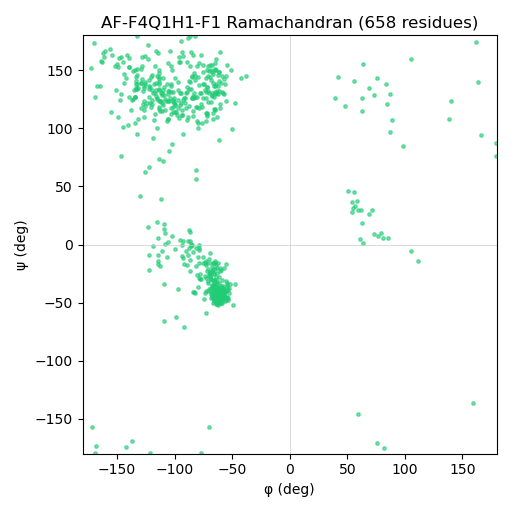468 9.203 2.975 1.00 94.00 177 GLN A C 1
ATOM 1424 O O . GLN A 1 177 ? 28.199 8.242 3.218 1.00 94.00 177 GLN A O 1
ATOM 1429 N N . TRP A 1 178 ? 26.851 9.345 1.808 1.00 96.31 178 TRP A N 1
ATOM 1430 C CA . TRP A 1 178 ? 26.970 8.425 0.685 1.00 96.31 178 TRP A CA 1
ATOM 1431 C C . TRP A 1 178 ? 26.884 9.189 -0.631 1.00 96.31 178 TRP A C 1
ATOM 1433 O O . TRP A 1 178 ? 26.371 10.309 -0.694 1.00 96.31 178 TRP A O 1
ATOM 1443 N N . LYS A 1 179 ? 27.358 8.551 -1.694 1.00 95.81 179 LYS A N 1
ATOM 1444 C CA . LYS A 1 179 ? 27.162 8.996 -3.075 1.00 95.81 179 LYS A CA 1
ATOM 1445 C C . LYS A 1 179 ? 26.132 8.116 -3.776 1.00 95.81 179 LYS A C 1
ATOM 1447 O O . LYS A 1 179 ? 25.929 6.967 -3.383 1.00 95.81 179 LYS A O 1
ATOM 1452 N N . ILE A 1 180 ? 25.499 8.661 -4.808 1.00 97.00 180 ILE A N 1
ATOM 1453 C CA . ILE A 1 180 ? 24.582 7.951 -5.700 1.00 97.00 180 ILE A CA 1
ATOM 1454 C C . ILE A 1 180 ? 25.192 7.978 -7.100 1.00 97.00 180 ILE A C 1
ATOM 1456 O O . ILE A 1 180 ? 25.268 9.034 -7.723 1.00 97.00 180 ILE A O 1
ATOM 1460 N N . ASP A 1 181 ? 25.601 6.819 -7.593 1.00 97.00 181 ASP A N 1
ATOM 1461 C CA . ASP A 1 181 ? 26.218 6.643 -8.898 1.00 97.00 181 ASP A CA 1
ATOM 1462 C C . ASP A 1 181 ? 25.186 6.098 -9.888 1.00 97.00 181 ASP A C 1
ATOM 1464 O O . ASP A 1 181 ? 24.708 4.967 -9.781 1.00 97.00 181 ASP A O 1
ATOM 1468 N N . MET A 1 182 ? 24.855 6.907 -10.891 1.00 97.12 182 MET A N 1
ATOM 1469 C CA . MET A 1 182 ? 24.085 6.478 -12.052 1.00 97.12 182 MET A CA 1
ATOM 1470 C C . MET A 1 182 ? 25.050 6.129 -13.177 1.00 97.12 182 MET A C 1
ATOM 1472 O O . MET A 1 182 ? 25.672 7.021 -13.747 1.00 97.12 182 MET A O 1
ATOM 1476 N N . THR A 1 183 ? 25.186 4.843 -13.499 1.00 96.75 183 THR A N 1
ATOM 1477 C CA . THR A 1 183 ? 26.217 4.369 -14.433 1.00 96.75 183 THR A CA 1
ATOM 1478 C C . THR A 1 183 ? 25.597 3.670 -15.640 1.00 96.75 183 THR A C 1
ATOM 1480 O O . THR A 1 183 ? 24.964 2.627 -15.495 1.00 96.75 183 THR A O 1
ATOM 1483 N N . LEU A 1 184 ? 25.822 4.200 -16.844 1.00 96.31 184 LEU A N 1
ATOM 1484 C CA . LEU A 1 184 ? 25.660 3.429 -18.076 1.00 96.31 184 LEU A CA 1
ATOM 1485 C C . LEU A 1 184 ? 26.911 2.574 -18.262 1.00 96.31 184 LEU A C 1
ATOM 1487 O O . LEU A 1 184 ? 28.017 3.093 -18.412 1.00 96.31 184 LEU A O 1
ATOM 1491 N N . VAL A 1 185 ? 26.728 1.261 -18.263 1.00 94.12 185 VAL A N 1
ATOM 1492 C CA . VAL A 1 185 ? 27.789 0.301 -18.531 1.00 94.12 185 VAL A CA 1
ATOM 1493 C C . VAL A 1 185 ? 27.603 -0.280 -19.917 1.00 94.12 185 VAL A C 1
ATOM 1495 O O . VAL A 1 185 ? 26.564 -0.876 -20.188 1.00 94.12 185 VAL A O 1
ATOM 1498 N N . ARG A 1 186 ? 28.624 -0.155 -20.761 1.00 93.06 186 ARG A N 1
ATOM 1499 C CA . ARG A 1 186 ? 28.688 -0.785 -22.077 1.00 93.06 186 ARG A CA 1
ATOM 1500 C C . ARG A 1 186 ? 29.785 -1.843 -22.081 1.00 93.06 186 ARG A C 1
ATOM 1502 O O . ARG A 1 186 ? 30.935 -1.551 -21.750 1.00 93.06 186 ARG A O 1
ATOM 1509 N N . THR A 1 187 ? 29.430 -3.074 -22.419 1.00 88.69 187 THR A N 1
ATOM 1510 C CA . THR A 1 187 ? 30.400 -4.156 -22.621 1.00 88.69 187 THR A CA 1
ATOM 1511 C C . THR A 1 187 ? 30.969 -4.101 -24.039 1.00 88.69 187 THR A C 1
ATOM 1513 O O . THR A 1 187 ? 30.368 -3.521 -24.946 1.00 88.69 187 THR A O 1
ATOM 1516 N N . ASN A 1 188 ? 32.093 -4.776 -24.277 1.00 82.19 188 ASN A N 1
ATOM 1517 C CA . ASN A 1 188 ? 32.633 -4.924 -25.635 1.00 82.19 188 ASN A CA 1
ATOM 1518 C C . ASN A 1 188 ? 31.719 -5.730 -26.576 1.00 82.19 188 ASN A C 1
ATOM 1520 O O . ASN A 1 188 ? 31.879 -5.651 -27.790 1.00 82.19 188 ASN A O 1
ATOM 1524 N N . THR A 1 189 ? 30.760 -6.492 -26.037 1.00 82.25 189 THR A N 1
ATOM 1525 C CA . THR A 1 189 ? 29.730 -7.188 -26.826 1.00 82.25 189 THR A CA 1
ATOM 1526 C C . THR A 1 189 ? 28.600 -6.255 -27.276 1.00 82.25 189 THR A C 1
ATOM 1528 O O . THR A 1 189 ? 27.731 -6.678 -28.033 1.00 82.25 189 THR A O 1
ATOM 1531 N N . GLY A 1 190 ? 28.616 -4.988 -26.844 1.00 82.12 190 GLY A N 1
ATOM 1532 C CA . GLY A 1 190 ? 27.590 -3.992 -27.152 1.00 82.12 190 GLY A CA 1
ATOM 1533 C C . GLY A 1 190 ? 26.386 -4.028 -26.209 1.00 82.12 190 GLY A C 1
ATOM 1534 O O . GLY A 1 190 ? 25.428 -3.292 -26.431 1.00 82.12 190 GLY A O 1
ATOM 1535 N N . GLU A 1 191 ? 26.416 -4.853 -25.158 1.00 87.25 191 GLU A N 1
ATOM 1536 C CA . GLU A 1 191 ? 25.350 -4.884 -24.159 1.00 87.25 191 GLU A CA 1
ATOM 1537 C C . GLU A 1 191 ? 25.423 -3.647 -23.265 1.00 87.25 191 GLU A C 1
ATOM 1539 O O . GLU A 1 191 ? 26.484 -3.286 -22.747 1.00 87.25 191 GLU A O 1
ATOM 1544 N N . GLU A 1 192 ? 24.269 -3.018 -23.057 1.00 92.81 192 GLU A N 1
ATOM 1545 C CA . GLU A 1 192 ? 24.128 -1.856 -22.191 1.00 92.81 192 GLU A CA 1
ATOM 1546 C C . GLU A 1 192 ? 23.351 -2.208 -20.925 1.00 92.81 192 GLU A C 1
ATOM 1548 O O . GLU A 1 192 ? 22.293 -2.838 -20.970 1.00 92.81 192 GLU A O 1
ATOM 1553 N N . THR A 1 193 ? 23.873 -1.784 -19.777 1.00 93.19 193 THR A N 1
ATOM 1554 C CA . THR A 1 193 ? 23.201 -1.897 -18.480 1.00 93.19 193 THR A CA 1
ATOM 1555 C C . THR A 1 193 ? 23.180 -0.536 -17.799 1.00 93.19 193 THR A C 1
ATOM 1557 O O . THR A 1 193 ? 24.204 0.135 -17.714 1.00 93.19 193 THR A O 1
ATOM 1560 N N . TYR A 1 194 ? 22.017 -0.142 -17.291 1.00 95.94 194 TYR A N 1
ATOM 1561 C CA . TYR A 1 194 ? 21.796 1.142 -16.630 1.00 95.94 194 TYR A CA 1
ATOM 1562 C C . TYR A 1 194 ? 21.783 0.921 -15.113 1.00 95.94 194 TYR A C 1
ATOM 1564 O O . TYR A 1 194 ? 20.741 0.647 -14.516 1.00 95.94 194 TYR A O 1
ATOM 1572 N N . GLU A 1 195 ? 22.963 0.948 -14.498 1.00 96.50 195 GLU A N 1
ATOM 1573 C CA . GLU A 1 195 ? 23.175 0.663 -13.078 1.00 96.50 195 GLU A CA 1
ATOM 1574 C C . GLU A 1 195 ? 22.879 1.898 -12.208 1.00 96.50 195 GLU A C 1
ATOM 1576 O O . GLU A 1 195 ? 23.130 3.043 -12.602 1.00 96.50 195 GLU A O 1
ATOM 1581 N N . VAL A 1 196 ? 22.336 1.651 -11.013 1.00 97.00 196 VAL A N 1
ATOM 1582 C CA . VAL A 1 196 ? 22.166 2.651 -9.952 1.00 97.00 196 VAL A CA 1
ATOM 1583 C C . VAL A 1 196 ? 22.743 2.065 -8.670 1.00 97.00 196 VAL A C 1
ATOM 1585 O O . VAL A 1 196 ? 22.268 1.033 -8.182 1.00 97.00 196 VAL A O 1
ATOM 1588 N N . GLU A 1 197 ? 23.781 2.715 -8.157 1.00 97.06 197 GLU A N 1
ATOM 1589 C CA . GLU A 1 197 ? 24.558 2.271 -7.002 1.00 97.06 197 GLU A CA 1
ATOM 1590 C C . GLU A 1 197 ? 24.590 3.388 -5.954 1.00 97.06 197 GLU A C 1
ATOM 1592 O O . GLU A 1 197 ? 24.725 4.561 -6.288 1.00 97.06 197 GLU A O 1
ATOM 1597 N N . LEU A 1 198 ? 24.437 3.038 -4.682 1.00 97.12 198 LEU A N 1
ATOM 1598 C CA . LEU A 1 198 ? 24.695 3.931 -3.562 1.00 97.12 198 LEU A CA 1
ATOM 1599 C C . LEU A 1 198 ? 25.886 3.385 -2.796 1.00 97.12 198 LEU A C 1
ATOM 1601 O O . LEU A 1 198 ? 25.943 2.184 -2.548 1.00 97.12 198 LEU A O 1
ATOM 1605 N N . GLU A 1 199 ? 26.795 4.246 -2.368 1.00 96.88 199 GLU A N 1
ATOM 1606 C CA . GLU A 1 199 ? 27.996 3.824 -1.646 1.00 96.88 199 GLU A CA 1
ATOM 1607 C C . GLU A 1 199 ? 28.244 4.760 -0.468 1.00 96.88 199 GLU A C 1
ATOM 1609 O O . GLU A 1 199 ? 28.324 5.979 -0.645 1.00 96.88 199 GLU A O 1
ATOM 1614 N N . ILE A 1 200 ? 28.339 4.194 0.737 1.00 96.75 200 ILE A N 1
ATOM 1615 C CA . ILE A 1 200 ? 28.672 4.955 1.945 1.00 96.75 200 ILE A CA 1
ATOM 1616 C C . ILE A 1 200 ? 30.153 5.316 1.894 1.00 96.75 200 ILE A C 1
ATOM 1618 O O . ILE A 1 200 ? 31.001 4.446 1.700 1.00 96.75 200 ILE A O 1
ATOM 1622 N N . PHE A 1 201 ? 30.479 6.586 2.130 1.00 95.00 201 PHE A N 1
ATOM 1623 C CA . PHE A 1 201 ? 31.876 6.988 2.237 1.00 95.00 201 PHE A CA 1
ATOM 1624 C C . PHE A 1 201 ? 32.533 6.303 3.439 1.00 95.00 201 PHE A C 1
ATOM 1626 O O . PHE A 1 201 ? 32.022 6.350 4.560 1.00 95.00 201 PHE A O 1
ATOM 1633 N N . ASN A 1 202 ? 33.702 5.701 3.210 1.00 91.44 202 ASN A N 1
ATOM 1634 C CA . ASN A 1 202 ? 34.433 4.925 4.213 1.00 91.44 202 ASN A CA 1
ATOM 1635 C C . ASN A 1 202 ? 34.653 5.698 5.532 1.00 91.44 202 ASN A C 1
ATOM 1637 O O . ASN A 1 202 ? 34.472 5.133 6.610 1.00 91.44 202 ASN A O 1
ATOM 1641 N N . THR A 1 203 ? 34.914 7.007 5.456 1.00 92.31 203 THR A N 1
ATOM 1642 C CA . THR A 1 203 ? 35.069 7.889 6.626 1.00 92.31 203 THR A CA 1
ATOM 1643 C C . THR A 1 203 ? 33.866 7.854 7.569 1.00 92.31 203 THR A C 1
ATOM 1645 O O . THR A 1 203 ? 34.045 7.815 8.782 1.00 92.31 203 THR A O 1
ATOM 1648 N N . TYR A 1 204 ? 32.642 7.804 7.039 1.00 94.50 204 TYR A N 1
ATOM 1649 C CA . TYR A 1 204 ? 31.422 7.730 7.846 1.00 94.50 204 TYR A CA 1
ATOM 1650 C C . TYR A 1 204 ? 31.178 6.334 8.416 1.00 94.50 204 TYR A C 1
ATOM 1652 O O . TYR A 1 204 ? 30.596 6.215 9.493 1.00 94.50 204 TYR A O 1
ATOM 1660 N N . ILE A 1 205 ? 31.630 5.279 7.730 1.00 93.50 205 ILE A N 1
ATOM 1661 C CA . ILE A 1 205 ? 31.581 3.913 8.268 1.00 93.50 205 ILE A CA 1
ATOM 1662 C C . ILE A 1 205 ? 32.478 3.825 9.507 1.00 93.50 205 ILE A C 1
ATOM 1664 O O . ILE A 1 205 ? 32.028 3.346 10.550 1.00 93.50 205 ILE A O 1
ATOM 1668 N N . ILE A 1 206 ? 33.716 4.321 9.403 1.00 91.56 206 ILE A N 1
ATOM 1669 C CA . ILE A 1 206 ? 34.681 4.344 10.511 1.00 91.56 206 ILE A CA 1
ATOM 1670 C C . ILE A 1 206 ? 34.147 5.205 11.663 1.00 91.56 206 ILE A C 1
ATOM 1672 O O . ILE A 1 206 ? 34.042 4.711 12.784 1.00 91.56 206 ILE A O 1
ATOM 1676 N N . ASP A 1 207 ? 33.703 6.435 11.386 1.00 92.94 207 ASP A N 1
ATOM 1677 C CA . ASP A 1 207 ? 33.141 7.338 12.402 1.00 92.94 207 ASP A CA 1
ATOM 1678 C C . ASP A 1 207 ? 31.955 6.705 13.151 1.00 92.94 207 ASP A C 1
ATOM 1680 O O . ASP A 1 207 ? 31.844 6.796 14.375 1.00 92.94 207 ASP A O 1
ATOM 1684 N N . ALA A 1 208 ? 31.074 6.002 12.432 1.00 93.06 208 ALA A N 1
ATOM 1685 C CA . ALA A 1 208 ? 29.917 5.349 13.032 1.00 93.06 208 ALA A CA 1
ATOM 1686 C C . ALA A 1 208 ? 30.273 4.096 13.847 1.00 93.06 208 ALA A C 1
ATOM 1688 O O . ALA A 1 208 ? 29.561 3.761 14.800 1.00 93.06 208 ALA A O 1
ATOM 1689 N N . LEU A 1 209 ? 31.354 3.396 13.498 1.00 92.00 209 LEU A N 1
ATOM 1690 C CA . LEU A 1 209 ? 31.899 2.302 14.303 1.00 92.00 209 LEU A CA 1
ATOM 1691 C C . LEU A 1 209 ? 32.498 2.835 15.608 1.00 92.00 209 LEU A C 1
ATOM 1693 O O . LEU A 1 209 ? 32.186 2.305 16.673 1.00 92.00 209 LEU A O 1
ATOM 1697 N N . GLU A 1 210 ? 33.284 3.910 15.535 1.00 90.31 210 GLU A N 1
ATOM 1698 C CA . GLU A 1 210 ? 33.922 4.547 16.694 1.00 90.31 210 GLU A CA 1
ATOM 1699 C C . GLU A 1 210 ? 32.900 5.159 17.659 1.00 90.31 210 GLU A C 1
ATOM 1701 O O . GLU A 1 210 ? 33.007 4.995 18.874 1.00 90.31 210 GLU A O 1
ATOM 1706 N N . LYS A 1 211 ? 31.858 5.810 17.127 1.00 91.69 211 LYS A N 1
ATOM 1707 C CA . LYS A 1 211 ? 30.783 6.433 17.919 1.00 91.69 211 LYS A CA 1
ATOM 1708 C C . LYS A 1 211 ? 29.650 5.475 18.295 1.00 91.69 211 LYS A C 1
ATOM 1710 O O . LYS A 1 211 ? 28.680 5.900 18.919 1.00 91.69 211 LYS A O 1
ATOM 1715 N N . ASN A 1 212 ? 29.736 4.201 17.905 1.00 89.12 212 ASN A N 1
ATOM 1716 C CA . ASN A 1 212 ? 28.686 3.194 18.088 1.00 89.12 212 ASN A CA 1
ATOM 1717 C C . ASN A 1 212 ? 27.306 3.616 17.522 1.00 89.12 212 ASN A C 1
ATOM 1719 O O . ASN A 1 212 ? 26.256 3.305 18.082 1.00 89.12 212 ASN A O 1
ATOM 1723 N N . THR A 1 213 ? 27.298 4.319 16.387 1.00 91.25 213 THR A N 1
ATOM 1724 C CA . THR A 1 213 ? 26.093 4.796 15.681 1.00 91.25 213 THR A CA 1
ATOM 1725 C C . THR A 1 213 ? 25.822 4.048 14.371 1.00 91.25 213 THR A C 1
ATOM 1727 O O . THR A 1 213 ? 24.926 4.428 13.614 1.00 91.25 213 THR A O 1
ATOM 1730 N N . LEU A 1 214 ? 26.545 2.951 14.108 1.00 92.31 214 LEU A N 1
ATOM 1731 C CA . LEU A 1 214 ? 26.468 2.179 12.860 1.00 92.31 214 LEU A CA 1
ATOM 1732 C C . LEU A 1 214 ? 25.041 1.759 12.472 1.00 92.31 214 LEU A C 1
ATOM 1734 O O . LEU A 1 214 ? 24.669 1.868 11.307 1.00 92.31 214 LEU A O 1
ATOM 1738 N N . HIS A 1 215 ? 24.226 1.315 13.433 1.00 87.94 215 HIS A N 1
ATOM 1739 C CA . HIS A 1 215 ? 22.841 0.899 13.164 1.00 87.94 215 HIS A CA 1
ATOM 1740 C C . HIS A 1 215 ? 22.001 2.037 12.568 1.00 87.94 215 HIS A C 1
ATOM 1742 O O . HIS A 1 215 ? 21.302 1.844 11.573 1.00 87.94 215 HIS A O 1
ATOM 1748 N N . ASN A 1 216 ? 22.148 3.252 13.105 1.00 83.19 216 ASN A N 1
ATOM 1749 C CA . ASN A 1 216 ? 21.460 4.440 12.603 1.00 83.19 216 ASN A CA 1
ATOM 1750 C C . ASN A 1 216 ? 21.931 4.807 11.186 1.00 83.19 216 ASN A C 1
ATOM 1752 O O . ASN A 1 216 ? 21.105 5.097 10.322 1.00 83.19 216 ASN A O 1
ATOM 1756 N N . LEU A 1 217 ? 23.244 4.751 10.923 1.00 92.19 217 LEU A N 1
ATOM 1757 C CA . LEU A 1 217 ? 23.804 5.014 9.592 1.00 92.19 217 LEU A CA 1
ATOM 1758 C C . LEU A 1 217 ? 23.253 4.032 8.546 1.00 92.19 217 LEU A C 1
ATOM 1760 O O . LEU A 1 217 ? 22.738 4.462 7.515 1.00 92.19 217 LEU A O 1
ATOM 1764 N N . ILE A 1 218 ? 23.297 2.727 8.830 1.00 93.62 218 ILE A N 1
ATOM 1765 C CA . ILE A 1 218 ? 22.810 1.687 7.910 1.00 93.62 218 ILE A CA 1
ATOM 1766 C C . ILE A 1 218 ? 21.294 1.774 7.714 1.00 93.62 218 ILE A C 1
ATOM 1768 O O . ILE A 1 218 ? 20.810 1.631 6.591 1.00 93.62 218 ILE A O 1
ATOM 1772 N N . SER A 1 219 ? 20.538 2.080 8.768 1.00 84.25 219 SER A N 1
ATOM 1773 C CA . SER A 1 219 ? 19.091 2.274 8.658 1.00 84.25 219 SER A CA 1
ATOM 1774 C C . SER A 1 219 ? 18.740 3.462 7.758 1.00 84.25 219 SER A C 1
ATOM 1776 O O . SER A 1 219 ? 17.888 3.338 6.876 1.00 84.25 219 SER A O 1
ATOM 1778 N N . LYS A 1 220 ? 19.432 4.601 7.916 1.00 85.56 220 LYS A N 1
ATOM 1779 C CA . LYS A 1 220 ? 19.277 5.769 7.033 1.00 85.56 220 LYS A CA 1
ATOM 1780 C C . LYS A 1 220 ? 19.643 5.442 5.585 1.00 85.56 220 LYS A C 1
ATOM 1782 O O . LYS A 1 220 ? 18.894 5.798 4.681 1.00 85.56 220 LYS A O 1
ATOM 1787 N N . PHE A 1 221 ? 20.738 4.716 5.376 1.00 92.25 221 PHE A N 1
ATOM 1788 C CA . PHE A 1 221 ? 21.208 4.304 4.054 1.00 92.25 221 PHE A CA 1
ATOM 1789 C C . PHE A 1 221 ? 20.213 3.386 3.320 1.00 92.25 221 PHE A C 1
ATOM 1791 O O . PHE A 1 221 ? 19.886 3.606 2.150 1.00 92.25 221 PHE A O 1
ATOM 1798 N N . ILE A 1 222 ? 19.659 2.384 4.013 1.00 89.12 222 ILE A N 1
ATOM 1799 C CA . ILE A 1 222 ? 18.630 1.494 3.450 1.00 89.12 222 ILE A CA 1
ATOM 1800 C C . ILE A 1 222 ? 17.352 2.277 3.134 1.00 89.12 222 ILE A C 1
ATOM 1802 O O . ILE A 1 222 ? 16.735 2.056 2.087 1.00 89.12 222 ILE A O 1
ATOM 1806 N N . ASN A 1 223 ? 16.955 3.203 4.009 1.00 82.06 223 ASN A N 1
ATOM 1807 C CA . ASN A 1 223 ? 15.793 4.054 3.769 1.00 82.06 223 ASN A CA 1
ATOM 1808 C C . ASN A 1 223 ? 15.992 4.949 2.543 1.00 82.06 223 ASN A C 1
ATOM 1810 O O . ASN A 1 223 ? 15.087 5.026 1.714 1.00 82.06 223 ASN A O 1
ATOM 1814 N N . GLU A 1 224 ? 17.171 5.547 2.360 1.00 87.12 224 GLU A N 1
ATOM 1815 C CA . GLU A 1 224 ? 17.441 6.351 1.165 1.00 87.12 224 GLU A CA 1
ATOM 1816 C C . GLU A 1 224 ? 17.448 5.505 -0.113 1.00 87.12 224 GLU A C 1
ATOM 1818 O O . GLU A 1 224 ? 16.888 5.916 -1.130 1.00 87.12 224 GLU A O 1
ATOM 1823 N N . THR A 1 225 ? 17.959 4.273 -0.050 1.00 89.19 225 THR A N 1
ATOM 1824 C CA . THR A 1 225 ? 17.886 3.334 -1.181 1.00 89.19 225 THR A CA 1
ATOM 1825 C C . THR A 1 225 ? 16.432 3.066 -1.591 1.00 89.19 225 THR A C 1
ATOM 1827 O O . THR A 1 225 ? 16.089 3.103 -2.774 1.00 89.19 225 THR A O 1
ATOM 1830 N N . LYS A 1 226 ? 15.536 2.850 -0.617 1.00 83.12 226 LYS A N 1
ATOM 1831 C CA . LYS A 1 226 ? 14.095 2.694 -0.879 1.00 83.12 226 LYS A CA 1
ATOM 1832 C C . LYS A 1 226 ? 13.481 3.987 -1.421 1.00 83.12 226 LYS A C 1
ATOM 1834 O O . LYS A 1 226 ? 12.708 3.918 -2.376 1.00 83.12 226 LYS A O 1
ATOM 1839 N N . ASN A 1 227 ? 13.848 5.150 -0.876 1.00 82.38 227 ASN A N 1
ATOM 1840 C CA . ASN A 1 227 ? 13.372 6.452 -1.350 1.00 82.38 227 ASN A CA 1
ATOM 1841 C C . ASN A 1 227 ? 13.693 6.654 -2.836 1.00 82.38 227 ASN A C 1
ATOM 1843 O O . ASN A 1 227 ? 12.816 7.057 -3.599 1.00 82.38 227 ASN A O 1
ATOM 1847 N N . ILE A 1 228 ? 14.901 6.302 -3.278 1.00 87.06 228 ILE A N 1
ATOM 1848 C CA . ILE A 1 228 ? 15.302 6.385 -4.688 1.00 87.06 228 ILE A CA 1
ATOM 1849 C C . ILE A 1 228 ? 14.403 5.528 -5.583 1.00 87.06 228 ILE A C 1
ATOM 1851 O O . ILE A 1 228 ? 13.931 6.013 -6.611 1.00 87.06 228 ILE A O 1
ATOM 1855 N N . ILE A 1 229 ? 14.079 4.296 -5.176 1.00 85.19 229 ILE A N 1
ATOM 1856 C CA . ILE A 1 229 ? 13.143 3.445 -5.930 1.00 85.19 229 ILE A CA 1
ATOM 1857 C C . ILE A 1 229 ? 11.749 4.091 -5.979 1.00 85.19 229 ILE A C 1
ATOM 1859 O O . ILE A 1 229 ? 11.114 4.119 -7.033 1.00 85.19 229 ILE A O 1
ATOM 1863 N N . THR A 1 230 ? 11.276 4.685 -4.877 1.00 78.25 230 THR A N 1
ATOM 1864 C CA . THR A 1 230 ? 9.968 5.370 -4.867 1.00 78.25 230 THR A CA 1
ATOM 1865 C C . THR A 1 230 ? 9.920 6.606 -5.768 1.00 78.25 230 THR A C 1
ATOM 1867 O O . THR A 1 230 ? 8.852 6.936 -6.281 1.00 78.25 230 THR A O 1
ATOM 1870 N N . MET A 1 231 ? 11.056 7.262 -6.048 1.00 82.56 231 MET A N 1
ATOM 1871 C CA . MET A 1 231 ? 11.099 8.386 -6.994 1.00 82.56 231 MET A CA 1
ATOM 1872 C C . MET A 1 231 ? 10.688 7.968 -8.410 1.00 82.56 231 MET A C 1
ATOM 1874 O O . MET A 1 231 ? 10.161 8.792 -9.153 1.00 82.56 231 MET A O 1
ATOM 1878 N N . ILE A 1 232 ? 10.903 6.710 -8.785 1.00 80.94 232 ILE A N 1
ATOM 1879 C CA . ILE A 1 232 ? 10.573 6.171 -10.112 1.00 80.94 232 ILE A CA 1
ATOM 1880 C C . ILE A 1 232 ? 9.382 5.212 -10.103 1.00 80.94 232 ILE A C 1
ATOM 1882 O O . ILE A 1 232 ? 8.963 4.754 -11.160 1.00 80.94 232 ILE A O 1
ATOM 1886 N N . GLN A 1 233 ? 8.775 4.978 -8.938 1.00 74.12 233 GLN A N 1
ATOM 1887 C CA . GLN A 1 233 ? 7.535 4.220 -8.792 1.00 74.12 233 GLN A CA 1
ATOM 1888 C C . GLN A 1 233 ? 6.390 5.127 -8.306 1.00 74.12 233 GLN A C 1
ATOM 1890 O O . GLN A 1 233 ? 6.000 5.062 -7.135 1.00 74.12 233 GLN A O 1
ATOM 1895 N N . PRO A 1 234 ? 5.845 6.005 -9.169 1.00 56.19 234 PRO A N 1
ATOM 1896 C CA . PRO A 1 234 ? 4.724 6.853 -8.787 1.00 56.19 234 PRO A CA 1
ATOM 1897 C C . PRO A 1 234 ? 3.492 6.001 -8.430 1.00 56.19 234 PRO A C 1
ATOM 1899 O O . PRO A 1 234 ? 3.166 5.047 -9.128 1.00 56.19 234 PRO A O 1
ATOM 1902 N N . GLY A 1 235 ? 2.804 6.355 -7.340 1.00 59.69 235 GLY A N 1
ATOM 1903 C CA . GLY A 1 235 ? 1.451 5.862 -7.041 1.00 59.69 235 GLY A CA 1
ATOM 1904 C C . GLY A 1 235 ? 1.312 4.798 -5.947 1.00 59.69 235 GLY A C 1
ATOM 1905 O O . GLY A 1 235 ? 0.189 4.484 -5.574 1.00 59.69 235 GLY A O 1
ATOM 1906 N N . ARG A 1 236 ? 2.399 4.265 -5.369 1.00 64.06 236 ARG A N 1
ATOM 1907 C CA . ARG A 1 236 ? 2.291 3.416 -4.167 1.00 64.06 236 ARG A CA 1
ATOM 1908 C C . ARG A 1 236 ? 2.477 4.223 -2.892 1.00 64.06 236 ARG A C 1
ATOM 1910 O O . ARG A 1 236 ? 3.547 4.792 -2.674 1.00 64.06 236 ARG A O 1
ATOM 1917 N N . LEU A 1 237 ? 1.477 4.196 -2.009 1.00 65.44 237 LEU A N 1
ATOM 1918 C CA . LEU A 1 237 ? 1.675 4.628 -0.629 1.00 65.44 237 LEU A CA 1
ATOM 1919 C C . LEU A 1 237 ? 2.782 3.784 0.014 1.00 65.44 237 LEU A C 1
ATOM 1921 O O . LEU A 1 237 ? 2.775 2.554 -0.058 1.00 65.44 237 LEU A O 1
ATOM 1925 N N . SER A 1 238 ? 3.745 4.459 0.635 1.00 69.62 238 SER A N 1
ATOM 1926 C CA . SER A 1 238 ? 4.805 3.831 1.416 1.00 69.62 238 SER A CA 1
ATOM 1927 C C . SER A 1 238 ? 5.178 4.692 2.625 1.00 69.62 238 SER A C 1
ATOM 1929 O O . SER A 1 238 ? 4.936 5.906 2.667 1.00 69.62 238 SER A O 1
ATOM 1931 N N . PHE A 1 239 ? 5.760 4.032 3.624 1.00 76.62 239 PHE A N 1
ATOM 1932 C CA . PHE A 1 239 ? 6.161 4.630 4.898 1.00 76.62 239 PHE A CA 1
ATOM 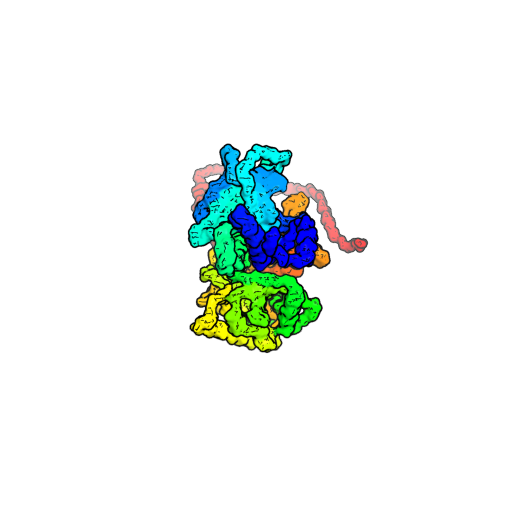1933 C C . PHE A 1 239 ? 7.642 4.358 5.189 1.00 76.62 239 PHE A C 1
ATOM 1935 O O . PHE A 1 239 ? 7.946 3.641 6.136 1.00 76.62 239 PHE A O 1
ATOM 1942 N N . PRO A 1 240 ? 8.573 4.847 4.342 1.00 67.31 240 PRO A N 1
ATOM 1943 C CA . PRO A 1 240 ? 10.006 4.566 4.489 1.00 67.31 240 PRO A CA 1
ATOM 1944 C C . PRO A 1 240 ? 10.625 5.216 5.737 1.00 67.31 240 PRO A C 1
ATOM 1946 O O . PRO A 1 240 ? 11.652 4.768 6.231 1.00 67.31 240 PRO A O 1
ATOM 1949 N N . ASP A 1 241 ? 9.991 6.268 6.246 1.00 68.38 241 ASP A N 1
ATOM 1950 C CA . ASP A 1 241 ? 10.290 6.963 7.497 1.00 68.38 241 ASP A CA 1
ATOM 1951 C C . ASP A 1 241 ? 9.923 6.151 8.748 1.00 68.38 241 ASP A C 1
ATOM 1953 O O . ASP A 1 241 ? 10.500 6.383 9.810 1.00 68.38 241 ASP A O 1
ATOM 1957 N N . ILE A 1 242 ? 9.021 5.172 8.627 1.00 81.75 242 ILE A N 1
ATOM 1958 C CA . ILE A 1 242 ? 8.691 4.246 9.710 1.00 81.75 242 ILE A CA 1
ATOM 1959 C C . ILE A 1 242 ? 9.557 2.996 9.564 1.00 81.75 242 ILE A C 1
ATOM 1961 O O . ILE A 1 242 ? 9.383 2.192 8.646 1.00 81.75 242 ILE A O 1
ATOM 1965 N N . GLN A 1 243 ? 10.490 2.811 10.495 1.00 75.38 243 GLN A N 1
ATOM 1966 C CA . GLN A 1 243 ? 11.321 1.612 10.530 1.00 75.38 243 GLN A CA 1
ATOM 1967 C C . GLN A 1 243 ? 10.482 0.411 10.975 1.00 75.38 243 GLN A C 1
ATOM 1969 O O . GLN A 1 243 ? 9.999 0.345 12.105 1.00 75.38 243 GLN A O 1
ATOM 1974 N N . MET A 1 244 ? 10.290 -0.520 10.041 1.00 81.31 244 MET A N 1
ATOM 1975 C CA . MET A 1 244 ? 9.550 -1.760 10.237 1.00 81.31 244 MET A CA 1
ATOM 1976 C C . MET A 1 244 ? 10.442 -2.946 9.885 1.00 81.31 244 MET A C 1
ATOM 1978 O O . MET A 1 244 ? 10.886 -3.081 8.740 1.00 81.31 244 MET A O 1
ATOM 1982 N N . THR A 1 245 ? 10.646 -3.836 10.850 1.00 78.12 245 THR A N 1
ATOM 1983 C CA . THR A 1 245 ? 11.434 -5.058 10.672 1.00 78.12 245 THR A CA 1
ATOM 1984 C C . THR A 1 245 ? 10.501 -6.257 10.671 1.00 78.12 245 THR A C 1
ATOM 1986 O O . THR A 1 245 ? 9.839 -6.539 11.672 1.00 78.12 245 THR A O 1
ATOM 1989 N N . LYS A 1 246 ? 10.420 -6.961 9.535 1.00 82.12 246 LYS A N 1
ATOM 1990 C CA . LYS A 1 246 ? 9.607 -8.177 9.420 1.00 82.12 246 LYS A CA 1
ATOM 1991 C C . LYS A 1 246 ? 10.149 -9.244 10.371 1.00 82.12 246 LYS A C 1
ATOM 1993 O O . LYS A 1 246 ? 11.348 -9.506 10.389 1.00 82.12 246 LYS A O 1
ATOM 1998 N N . LEU A 1 247 ? 9.263 -9.865 11.140 1.00 81.75 247 LEU A N 1
ATOM 1999 C CA . LEU A 1 247 ? 9.615 -10.997 11.985 1.00 81.75 247 LEU A CA 1
ATOM 2000 C C . LEU A 1 247 ? 9.726 -12.269 11.147 1.00 81.75 247 LEU A C 1
ATOM 2002 O O . LEU A 1 247 ? 8.813 -12.609 10.393 1.00 81.75 247 LEU A O 1
ATOM 2006 N N . GLU A 1 248 ? 10.837 -12.982 11.325 1.00 80.81 248 GLU A N 1
ATOM 2007 C CA . GLU A 1 248 ? 11.112 -14.228 10.606 1.00 80.81 248 GLU A CA 1
ATOM 2008 C C . GLU A 1 248 ? 11.109 -15.473 11.504 1.00 80.81 248 GLU A C 1
ATOM 2010 O O . GLU A 1 248 ? 10.925 -16.562 10.971 1.00 80.81 248 GLU A O 1
ATOM 2015 N N . ASP A 1 249 ? 11.248 -15.347 12.838 1.00 83.12 249 ASP A N 1
ATOM 2016 C CA . ASP A 1 249 ? 11.179 -16.498 13.761 1.00 83.12 249 ASP A CA 1
ATOM 2017 C C . ASP A 1 249 ? 9.760 -17.093 13.775 1.00 83.12 249 ASP A C 1
ATOM 2019 O O . ASP A 1 249 ? 8.852 -16.493 14.368 1.00 83.12 249 ASP A O 1
ATOM 2023 N N . PRO A 1 250 ? 9.544 -18.288 13.189 1.00 85.69 250 PRO A N 1
ATOM 2024 C CA . PRO A 1 250 ? 8.207 -18.850 13.051 1.00 85.69 250 PRO A CA 1
ATOM 2025 C C . PRO A 1 250 ? 7.549 -19.140 14.401 1.00 85.69 250 PRO A C 1
ATOM 2027 O O . PRO A 1 250 ? 6.345 -18.949 14.543 1.00 85.69 250 PRO A O 1
ATOM 2030 N N . ARG A 1 251 ? 8.328 -19.544 15.416 1.00 91.62 251 ARG A N 1
ATOM 2031 C CA . ARG A 1 251 ? 7.787 -19.894 16.740 1.00 91.62 251 ARG A CA 1
ATOM 2032 C C . ARG A 1 251 ? 7.238 -18.664 17.446 1.00 91.62 251 ARG A C 1
ATOM 2034 O O . ARG A 1 251 ? 6.168 -18.716 18.047 1.00 91.62 251 ARG A O 1
ATOM 2041 N N . PHE A 1 252 ? 7.970 -17.556 17.371 1.00 92.75 252 PHE A N 1
ATOM 2042 C CA . PHE A 1 252 ? 7.528 -16.304 17.967 1.00 92.75 252 PHE A CA 1
ATOM 2043 C C . PHE A 1 252 ? 6.358 -15.693 17.190 1.00 92.75 252 PHE A C 1
ATOM 2045 O O . PHE A 1 252 ? 5.386 -15.251 17.800 1.00 92.75 252 PHE A O 1
ATOM 2052 N N . VAL A 1 253 ? 6.391 -15.748 15.854 1.00 9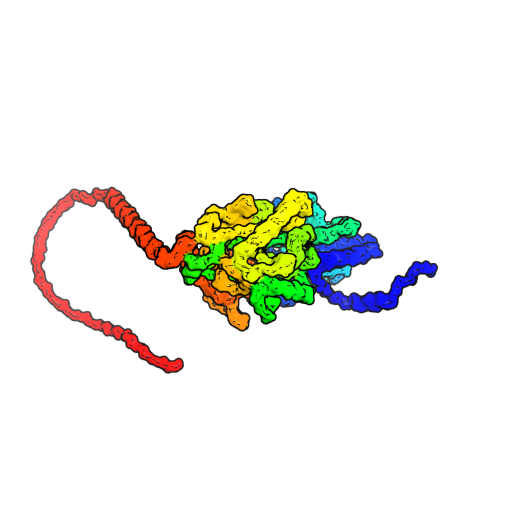3.75 253 VAL A N 1
ATOM 2053 C CA . VAL A 1 253 ? 5.257 -15.337 15.012 1.00 93.75 253 VAL A CA 1
ATOM 2054 C C . VAL A 1 253 ? 3.998 -16.137 15.354 1.00 93.75 253 VAL A C 1
ATOM 2056 O O . VAL A 1 253 ? 2.928 -15.547 15.480 1.00 93.75 253 VAL A O 1
ATOM 2059 N N . ASP A 1 254 ? 4.102 -17.448 15.572 1.00 93.88 254 ASP A N 1
ATOM 2060 C CA . ASP A 1 254 ? 2.957 -18.275 15.961 1.00 93.88 254 ASP A CA 1
ATOM 2061 C C . ASP A 1 254 ? 2.386 -17.870 17.330 1.00 93.88 254 ASP A C 1
ATOM 2063 O O . ASP A 1 254 ? 1.167 -17.805 17.485 1.00 93.88 254 ASP A O 1
ATOM 2067 N N . VAL A 1 255 ? 3.228 -17.501 18.302 1.00 96.06 255 VAL A N 1
ATOM 2068 C CA . VAL A 1 255 ? 2.772 -16.950 19.596 1.00 96.06 255 VAL A CA 1
ATOM 2069 C C . VAL A 1 255 ? 1.963 -15.666 19.389 1.00 96.06 255 VAL A C 1
ATOM 2071 O O . VAL A 1 255 ? 0.884 -15.516 19.968 1.00 96.06 255 VAL A O 1
ATOM 2074 N N . LEU A 1 256 ? 2.448 -14.751 18.544 1.00 97.19 256 LEU A N 1
ATOM 2075 C CA . LEU A 1 256 ? 1.740 -13.506 18.237 1.00 97.19 256 LEU A CA 1
ATOM 2076 C 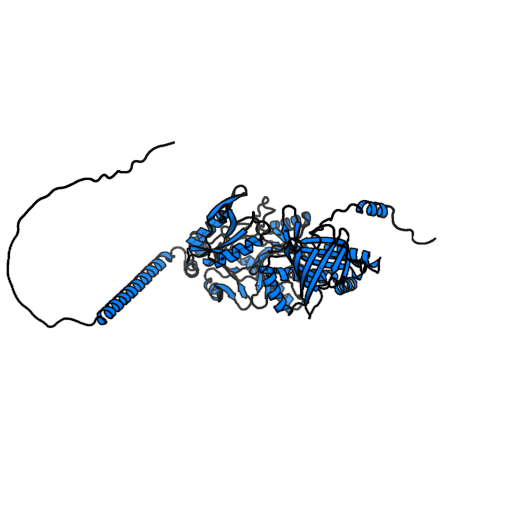C . LEU A 1 256 ? 0.423 -13.771 17.495 1.00 97.19 256 LEU A C 1
ATOM 2078 O O . LEU A 1 256 ? -0.596 -13.171 17.835 1.00 97.19 256 LEU A O 1
ATOM 2082 N N . LYS A 1 257 ? 0.397 -14.715 16.546 1.00 96.81 257 LYS A N 1
ATOM 2083 C CA . LYS A 1 257 ? -0.840 -15.143 15.872 1.00 96.81 257 LYS A CA 1
ATOM 2084 C C . LYS A 1 257 ? -1.871 -15.654 16.867 1.00 96.81 257 LYS A C 1
ATOM 2086 O O . LYS A 1 257 ? -3.019 -15.227 16.804 1.00 96.81 257 LYS A O 1
ATOM 2091 N N . GLN A 1 258 ? -1.470 -16.506 17.812 1.00 94.94 258 GLN A N 1
ATOM 2092 C CA . GLN A 1 258 ? -2.381 -17.009 18.844 1.00 94.94 258 GLN A CA 1
ATOM 2093 C C . GLN A 1 258 ? -2.922 -15.889 19.738 1.00 94.94 258 GLN A C 1
ATOM 2095 O O . GLN A 1 258 ? -4.103 -15.898 20.077 1.00 94.94 258 GLN A O 1
ATOM 2100 N N . LYS A 1 259 ? -2.101 -14.885 20.069 1.00 96.06 259 LYS A N 1
ATOM 2101 C CA . LYS A 1 259 ? -2.561 -13.695 20.799 1.00 96.06 259 LYS A CA 1
ATOM 2102 C C . LYS A 1 259 ? -3.623 -12.916 20.021 1.00 96.06 259 LYS A C 1
ATOM 2104 O O . LYS A 1 259 ? -4.684 -12.641 20.573 1.00 96.06 259 LYS A O 1
ATOM 2109 N N . VAL A 1 260 ? -3.379 -12.623 18.742 1.00 97.31 260 VAL A N 1
ATOM 2110 C CA . VAL A 1 260 ? -4.342 -11.910 17.882 1.00 97.31 260 VAL A CA 1
ATOM 2111 C C . VAL A 1 260 ? -5.652 -12.688 17.757 1.00 97.31 260 VAL A C 1
ATOM 2113 O O . VAL A 1 260 ? -6.722 -12.134 18.000 1.00 97.31 260 VAL A O 1
ATOM 2116 N N . LEU A 1 261 ? -5.571 -13.982 17.430 1.00 96.19 261 LEU A N 1
ATOM 2117 C CA . LEU A 1 261 ? -6.739 -14.858 17.295 1.00 96.19 261 LEU A CA 1
ATOM 2118 C C . LEU A 1 261 ? -7.513 -14.983 18.613 1.00 96.19 261 LEU A C 1
ATOM 2120 O O . LEU A 1 261 ? -8.734 -15.069 18.599 1.00 96.19 261 LEU A O 1
ATOM 2124 N N . GLY A 1 262 ? -6.822 -14.946 19.755 1.00 95.19 262 GLY A N 1
ATOM 2125 C CA . GLY A 1 262 ? -7.444 -14.982 21.075 1.00 95.19 262 GLY A CA 1
ATOM 2126 C C . GLY A 1 262 ? -8.238 -13.723 21.436 1.00 95.19 262 GLY A C 1
ATOM 2127 O O . GLY A 1 262 ? -9.132 -13.808 22.279 1.00 95.19 262 GLY A O 1
ATOM 2128 N N . TYR A 1 263 ? -7.940 -12.571 20.828 1.00 96.31 263 TYR A N 1
ATOM 2129 C CA . TYR A 1 263 ? -8.648 -11.306 21.073 1.00 96.31 263 TYR A CA 1
ATOM 2130 C C . TYR A 1 263 ? -9.824 -11.057 20.123 1.00 96.31 263 TYR A C 1
ATOM 2132 O O . TYR A 1 263 ? -10.672 -10.218 20.424 1.00 96.31 263 TYR A O 1
ATOM 2140 N N . ILE A 1 264 ? -9.897 -11.779 19.004 1.00 95.75 264 ILE A N 1
ATOM 2141 C CA . ILE A 1 264 ? -10.962 -11.630 18.009 1.00 95.75 264 ILE A CA 1
ATOM 2142 C C . ILE A 1 264 ? -12.002 -12.744 18.202 1.00 95.75 264 ILE A C 1
ATOM 2144 O O . ILE A 1 264 ? -11.633 -13.921 18.194 1.00 95.75 264 ILE A O 1
ATOM 2148 N N . PRO A 1 265 ? -13.295 -12.409 18.347 1.00 93.06 265 PRO A N 1
ATOM 2149 C CA . PRO A 1 265 ? -14.347 -13.404 18.522 1.00 93.06 265 PRO A CA 1
ATOM 2150 C C . PRO A 1 265 ? -14.555 -14.242 17.255 1.00 93.06 265 PRO A C 1
ATOM 2152 O O . PRO A 1 265 ? -14.247 -13.809 16.142 1.00 93.06 265 PRO A O 1
ATOM 2155 N N . ASP A 1 266 ? -15.072 -15.458 17.439 1.00 87.50 266 ASP A N 1
ATOM 2156 C CA . ASP A 1 266 ? -15.452 -16.385 16.364 1.00 87.50 266 ASP A CA 1
ATOM 2157 C C . ASP A 1 266 ? -14.346 -16.688 15.329 1.00 87.50 266 ASP A C 1
ATOM 2159 O O . ASP A 1 266 ? -14.616 -17.027 14.172 1.00 87.50 266 ASP A O 1
ATOM 2163 N N . CYS A 1 267 ? -13.071 -16.605 15.731 1.00 90.19 267 CYS A N 1
ATOM 2164 C CA . CYS A 1 267 ? -11.960 -17.021 14.878 1.00 90.19 267 CYS A CA 1
ATOM 2165 C C . CYS A 1 267 ? -12.016 -18.528 14.600 1.00 90.19 267 CYS A C 1
ATOM 2167 O O . CYS A 1 267 ? -12.117 -19.353 15.508 1.00 90.19 267 CYS A O 1
ATOM 2169 N N . ASN A 1 268 ? -11.887 -18.904 13.327 1.00 87.56 268 ASN A N 1
ATOM 2170 C CA . ASN A 1 268 ? -11.920 -20.303 12.927 1.00 87.56 268 ASN A CA 1
ATOM 2171 C C . ASN A 1 268 ? -10.568 -20.963 13.267 1.00 87.56 268 ASN A C 1
ATOM 2173 O O . ASN A 1 268 ? -9.543 -20.550 12.711 1.00 87.56 268 ASN A O 1
ATOM 2177 N N . PRO A 1 269 ? -10.538 -22.020 14.101 1.00 84.38 269 PRO A N 1
ATOM 2178 C CA . PRO A 1 269 ? -9.294 -22.667 14.525 1.00 84.38 269 PRO A CA 1
ATOM 2179 C C . PRO A 1 269 ? -8.533 -23.344 13.375 1.00 84.38 269 PRO A C 1
ATOM 2181 O O . PRO A 1 269 ? -7.347 -23.627 13.507 1.00 84.38 269 PRO A O 1
ATOM 2184 N N . ASN A 1 270 ? -9.175 -23.567 12.225 1.00 87.69 270 ASN A N 1
ATOM 2185 C CA . ASN A 1 270 ? -8.540 -24.121 11.029 1.00 87.69 270 ASN A CA 1
ATOM 2186 C C . ASN A 1 270 ? -7.924 -23.043 10.118 1.00 87.69 270 ASN A C 1
ATOM 2188 O O . ASN A 1 270 ? -7.204 -23.373 9.179 1.00 87.69 270 ASN A O 1
ATOM 2192 N N . ARG A 1 271 ? -8.180 -21.753 10.381 1.00 88.44 271 ARG A N 1
ATOM 2193 C CA . ARG A 1 271 ? -7.715 -20.612 9.569 1.00 88.44 271 ARG A CA 1
ATOM 2194 C C . ARG A 1 271 ? -6.674 -19.769 10.312 1.00 88.44 271 ARG A C 1
ATOM 2196 O O . ARG A 1 271 ? -6.651 -18.547 10.211 1.00 88.44 271 ARG A O 1
ATOM 2203 N N . THR A 1 272 ? -5.773 -20.425 11.043 1.00 87.75 272 THR A N 1
ATOM 2204 C CA . THR A 1 272 ? -4.741 -19.784 11.889 1.00 87.75 272 THR A CA 1
ATOM 2205 C C . THR A 1 272 ? -3.629 -19.085 11.110 1.00 87.75 272 THR A C 1
ATOM 2207 O O . THR A 1 272 ? -2.837 -18.341 11.683 1.00 87.75 272 THR A O 1
ATOM 2210 N N . ARG A 1 273 ? -3.539 -19.327 9.800 1.00 88.81 273 ARG A N 1
ATOM 2211 C CA . ARG A 1 273 ? -2.569 -18.683 8.902 1.00 88.81 273 ARG A CA 1
ATOM 2212 C C . ARG A 1 273 ? -3.165 -17.527 8.108 1.00 88.81 273 ARG A C 1
ATOM 2214 O O . ARG A 1 273 ? -2.432 -16.869 7.378 1.00 88.81 273 ARG A O 1
ATOM 2221 N N . GLU A 1 274 ? -4.463 -17.289 8.240 1.00 92.44 274 GLU A N 1
ATOM 2222 C CA . GLU A 1 274 ? -5.161 -16.230 7.528 1.00 92.44 274 GLU A CA 1
ATOM 2223 C C . GLU A 1 274 ? -5.352 -15.021 8.433 1.00 92.44 274 GLU A C 1
ATOM 2225 O O . GLU A 1 274 ? -5.616 -15.162 9.625 1.00 92.44 274 GLU A O 1
ATOM 2230 N N . PHE A 1 275 ? -5.246 -13.830 7.848 1.00 95.19 275 PHE A N 1
ATOM 2231 C CA . PHE A 1 275 ? -5.491 -12.590 8.567 1.00 95.19 275 PHE A CA 1
ATOM 2232 C C . PHE A 1 275 ? -6.942 -12.561 9.095 1.00 95.19 275 PHE A C 1
ATOM 2234 O O . PHE A 1 275 ? -7.873 -12.652 8.289 1.00 95.19 275 PHE A O 1
ATOM 2241 N N . PRO A 1 276 ? -7.156 -12.439 10.420 1.00 96.25 276 PRO A N 1
ATOM 2242 C CA . PRO A 1 276 ? -8.482 -12.583 11.024 1.00 96.25 276 PRO A CA 1
ATOM 2243 C C . PRO A 1 276 ? -9.325 -11.304 11.000 1.00 96.25 276 PRO A C 1
ATOM 2245 O O . PRO A 1 276 ? -10.493 -11.346 11.374 1.00 96.25 276 PRO A O 1
ATOM 2248 N N . GLY A 1 277 ? -8.774 -10.164 10.573 1.00 96.62 277 GLY A N 1
ATOM 2249 C CA . GLY A 1 277 ? -9.514 -8.904 10.572 1.00 96.62 277 GLY A CA 1
ATOM 2250 C C . GLY A 1 277 ? -10.745 -8.914 9.664 1.00 96.62 277 GLY A C 1
ATOM 2251 O O . GLY A 1 277 ? -10.735 -9.518 8.591 1.00 96.62 277 GLY A O 1
ATOM 2252 N N . ALA A 1 278 ? -11.789 -8.197 10.082 1.00 96.56 278 ALA A N 1
ATOM 2253 C CA . ALA A 1 278 ? -13.051 -8.057 9.366 1.00 96.56 278 ALA A CA 1
ATOM 2254 C C . ALA A 1 278 ? -12.821 -7.494 7.956 1.00 96.56 278 ALA A C 1
ATOM 2256 O O . ALA A 1 278 ? -12.140 -6.478 7.783 1.00 96.56 278 ALA A O 1
ATOM 2257 N N . MET A 1 279 ? -13.373 -8.143 6.937 1.00 95.00 279 MET A N 1
ATOM 2258 C CA . MET A 1 279 ? -13.235 -7.793 5.529 1.00 95.00 279 MET A CA 1
ATOM 2259 C C . MET A 1 279 ? -14.597 -7.350 4.989 1.00 95.00 279 MET A C 1
ATOM 2261 O O . MET A 1 279 ? -15.516 -8.171 4.954 1.00 95.00 279 MET A O 1
ATOM 2265 N N . PRO A 1 280 ? -14.737 -6.084 4.550 1.00 96.44 280 PRO A N 1
ATOM 2266 C CA . PRO A 1 280 ? -15.989 -5.589 3.997 1.00 96.44 280 PRO A CA 1
ATOM 2267 C C . PRO A 1 280 ? -16.308 -6.233 2.645 1.00 96.44 280 PRO A C 1
ATOM 2269 O O . PRO A 1 280 ? -15.424 -6.366 1.784 1.00 96.44 280 PRO A O 1
ATOM 2272 N N . ILE A 1 281 ? -17.588 -6.522 2.424 1.00 95.75 281 ILE A N 1
ATOM 2273 C CA . ILE A 1 281 ? -18.129 -6.917 1.118 1.00 95.75 281 ILE A CA 1
ATOM 2274 C C . ILE A 1 281 ? -18.654 -5.700 0.347 1.00 95.75 281 ILE A C 1
ATOM 2276 O O . ILE A 1 281 ? -18.860 -4.628 0.918 1.00 95.75 281 ILE A O 1
ATOM 2280 N N . ASN A 1 282 ? -18.835 -5.836 -0.966 1.00 96.62 282 ASN A N 1
ATOM 2281 C CA . ASN A 1 282 ? -19.338 -4.741 -1.796 1.00 96.62 282 ASN A CA 1
ATOM 2282 C C . ASN A 1 282 ? -20.770 -4.366 -1.373 1.00 96.62 282 ASN A C 1
ATOM 2284 O O . ASN A 1 282 ? -21.640 -5.229 -1.237 1.00 96.62 282 ASN A O 1
ATOM 2288 N N . PHE A 1 283 ? -21.008 -3.073 -1.157 1.00 97.56 283 PHE A N 1
ATOM 2289 C CA . PHE A 1 283 ? -22.350 -2.535 -0.992 1.00 97.56 283 PHE A CA 1
ATOM 2290 C C . PHE A 1 283 ? -23.084 -2.575 -2.332 1.00 97.56 283 PHE A C 1
ATOM 2292 O O . PHE A 1 283 ? -22.479 -2.355 -3.377 1.00 97.56 283 PHE A O 1
ATOM 2299 N N . GLY A 1 284 ? -24.388 -2.818 -2.283 1.00 96.25 284 GLY A N 1
ATOM 2300 C CA . GLY A 1 284 ? -25.200 -3.035 -3.472 1.00 96.25 284 GLY A CA 1
ATOM 2301 C C . GLY A 1 284 ? -26.679 -2.821 -3.181 1.00 96.25 284 GLY A C 1
ATOM 2302 O O . GLY A 1 284 ? -27.073 -2.760 -2.013 1.00 96.25 284 GLY A O 1
ATOM 2303 N N . LYS A 1 285 ? -27.511 -2.718 -4.218 1.00 95.00 285 LYS A N 1
ATOM 2304 C CA . LYS A 1 285 ? -28.918 -2.306 -4.110 1.00 95.00 285 LYS A CA 1
ATOM 2305 C C . LYS A 1 285 ? -29.730 -3.236 -3.215 1.00 95.00 285 LYS A C 1
ATOM 2307 O O . LYS A 1 285 ? -30.552 -2.777 -2.424 1.00 95.00 285 LYS A O 1
ATOM 2312 N N . LYS A 1 286 ? -29.423 -4.537 -3.252 1.00 94.31 286 LYS A N 1
ATOM 2313 C CA . LYS A 1 286 ? -30.025 -5.559 -2.377 1.00 94.31 286 LYS A CA 1
ATOM 2314 C C . LYS A 1 286 ? -29.845 -5.284 -0.878 1.00 94.31 286 LYS A C 1
ATOM 2316 O O . LYS A 1 286 ? -30.585 -5.828 -0.067 1.00 94.31 286 LYS A O 1
ATOM 2321 N N . HIS A 1 287 ? -28.873 -4.452 -0.502 1.00 95.94 287 HIS A N 1
ATOM 2322 C CA . HIS A 1 287 ? -28.551 -4.144 0.888 1.00 95.94 287 HIS A CA 1
ATOM 2323 C C . HIS A 1 287 ? -29.276 -2.899 1.424 1.00 95.94 287 HIS A C 1
ATOM 2325 O O . HIS A 1 287 ? -29.270 -2.690 2.638 1.00 95.94 287 HIS A O 1
ATOM 2331 N N . PHE A 1 288 ? -29.929 -2.087 0.577 1.00 95.44 288 PHE A N 1
ATOM 2332 C CA . PHE A 1 288 ? -30.678 -0.910 1.042 1.00 95.44 288 PHE A CA 1
ATOM 2333 C C . PHE A 1 288 ? -31.727 -1.237 2.116 1.00 95.44 288 PHE A C 1
ATOM 2335 O O . PHE A 1 288 ? -31.715 -0.544 3.133 1.00 95.44 288 PHE A O 1
ATOM 2342 N N . PRO A 1 289 ? -32.555 -2.297 1.995 1.00 94.00 289 PRO A N 1
ATOM 2343 C CA . PRO A 1 289 ? -33.525 -2.636 3.038 1.00 94.00 289 PRO A CA 1
ATOM 2344 C C . PRO A 1 289 ? -32.877 -2.887 4.407 1.00 94.00 289 PRO A C 1
ATOM 2346 O O . PRO A 1 289 ? -33.384 -2.433 5.433 1.00 94.00 289 PRO A O 1
ATOM 2349 N N . THR A 1 290 ? -31.721 -3.559 4.428 1.00 94.50 290 THR A N 1
ATOM 2350 C CA . THR A 1 290 ? -30.936 -3.795 5.649 1.00 94.50 290 THR A CA 1
ATOM 2351 C C . THR A 1 290 ? -30.421 -2.482 6.224 1.00 94.50 290 THR A C 1
ATOM 2353 O O . THR A 1 290 ? -30.628 -2.212 7.404 1.00 94.50 290 THR A O 1
ATOM 2356 N N . ILE A 1 291 ? -29.808 -1.626 5.396 1.00 94.75 291 ILE A N 1
ATOM 2357 C CA . ILE A 1 291 ? -29.302 -0.327 5.855 1.00 94.75 291 ILE A CA 1
ATOM 2358 C C . ILE A 1 291 ? -30.428 0.572 6.339 1.00 94.75 291 ILE A C 1
ATOM 2360 O O . ILE A 1 291 ? -30.216 1.293 7.299 1.00 94.75 291 ILE A O 1
ATOM 2364 N N . GLN A 1 292 ? -31.611 0.549 5.729 1.00 94.06 292 GLN A N 1
ATOM 2365 C CA . GLN A 1 292 ? -32.760 1.356 6.148 1.00 94.06 292 GLN A CA 1
ATOM 2366 C C . GLN A 1 292 ? -33.289 0.907 7.514 1.00 94.06 292 GLN A C 1
ATOM 2368 O O . GLN A 1 292 ? -33.530 1.749 8.382 1.00 94.06 292 GLN A O 1
ATOM 2373 N N . ARG A 1 293 ? -33.381 -0.408 7.742 1.00 93.19 293 ARG A N 1
ATOM 2374 C CA . ARG A 1 293 ? -33.880 -0.995 8.993 1.00 93.19 293 ARG A CA 1
ATOM 2375 C C . ARG A 1 293 ? -32.883 -0.894 10.151 1.00 93.19 293 ARG A C 1
ATOM 2377 O O . ARG A 1 293 ? -33.265 -0.496 11.247 1.00 93.19 293 ARG A O 1
ATOM 2384 N N . ASP A 1 294 ? -31.623 -1.242 9.914 1.00 94.75 294 ASP A N 1
ATOM 2385 C CA . ASP A 1 294 ? -30.663 -1.525 10.984 1.00 94.75 294 ASP A CA 1
ATOM 2386 C C . ASP A 1 294 ? -29.795 -0.300 11.335 1.00 94.75 294 ASP A C 1
ATOM 2388 O O . ASP A 1 294 ? -29.679 0.669 10.575 1.00 94.75 294 ASP A O 1
ATOM 2392 N N . MET A 1 295 ? -29.179 -0.318 12.520 1.00 96.00 295 MET A N 1
ATOM 2393 C CA . MET A 1 295 ? -28.281 0.751 12.969 1.00 96.00 295 MET A CA 1
ATOM 2394 C C . MET A 1 295 ? -26.902 0.603 12.326 1.00 96.00 295 MET A C 1
ATOM 2396 O O . MET A 1 295 ? -26.186 -0.368 12.577 1.00 96.00 295 MET A O 1
ATOM 2400 N N . TYR A 1 296 ? -26.527 1.605 11.534 1.00 97.81 296 TYR A N 1
ATOM 2401 C CA . TYR A 1 296 ? -25.249 1.670 10.836 1.00 97.81 296 TYR A CA 1
ATOM 2402 C C . TYR A 1 296 ? -24.541 2.993 11.094 1.00 97.81 296 TYR A C 1
ATOM 2404 O O . TYR A 1 296 ? -25.152 4.069 11.100 1.00 97.81 296 TYR A O 1
ATOM 2412 N N . TYR A 1 297 ? -23.226 2.884 11.224 1.00 98.31 297 TYR A N 1
ATOM 2413 C CA . TYR A 1 297 ? -22.296 3.992 11.175 1.00 98.31 297 TYR A CA 1
ATOM 2414 C C . TYR A 1 297 ? -21.614 4.035 9.810 1.00 98.31 297 TYR A C 1
ATOM 2416 O O . TYR A 1 297 ? -21.425 3.014 9.154 1.00 98.31 297 TYR A O 1
ATOM 2424 N N . VAL A 1 298 ? -21.240 5.230 9.379 1.00 97.81 298 VAL A N 1
ATOM 2425 C CA . VAL A 1 298 ? -20.619 5.499 8.089 1.00 97.81 298 VAL A CA 1
ATOM 2426 C C . VAL A 1 298 ? -19.364 6.327 8.324 1.00 97.81 298 VAL A C 1
ATOM 2428 O O . VAL A 1 298 ? -19.349 7.242 9.151 1.00 97.81 298 VAL A O 1
ATOM 2431 N N . SER A 1 299 ? -18.308 5.999 7.592 1.00 97.25 299 SER A N 1
ATOM 2432 C CA . SER A 1 299 ? -17.067 6.773 7.536 1.00 97.25 299 SER A CA 1
ATOM 2433 C C . SER A 1 299 ? -16.553 6.813 6.103 1.00 97.25 299 SER A C 1
ATOM 2435 O O . SER A 1 299 ? -16.922 5.965 5.283 1.00 97.25 299 SER A O 1
ATOM 2437 N N . GLU A 1 300 ? -15.691 7.777 5.792 1.00 96.75 300 GLU A N 1
ATOM 2438 C CA . GLU A 1 300 ? -14.969 7.775 4.527 1.00 96.75 300 GLU A CA 1
ATOM 2439 C C . GLU A 1 300 ? -14.115 6.507 4.396 1.00 96.75 300 GLU A C 1
ATOM 2441 O O . GLU A 1 300 ? -13.477 6.052 5.351 1.00 96.75 300 GLU A O 1
ATOM 2446 N N . LYS A 1 301 ? -14.085 5.907 3.207 1.00 96.38 301 LYS A N 1
ATOM 2447 C CA . LYS A 1 301 ? -13.167 4.811 2.921 1.00 96.38 301 LYS A CA 1
ATOM 2448 C C . LYS A 1 301 ? -11.809 5.417 2.608 1.00 96.38 301 LYS A C 1
ATOM 2450 O O . LYS A 1 301 ? -11.613 6.042 1.569 1.00 96.38 301 LYS A O 1
ATOM 2455 N N . THR A 1 302 ? -10.910 5.283 3.563 1.00 93.38 302 THR A N 1
ATOM 2456 C CA . THR A 1 302 ? -9.551 5.796 3.482 1.00 93.38 302 THR A CA 1
ATOM 2457 C C . THR A 1 302 ? -8.774 5.034 2.400 1.00 93.38 302 THR A C 1
ATOM 2459 O O . THR A 1 302 ? -9.066 3.862 2.129 1.00 93.38 302 THR A O 1
ATOM 2462 N N . ASP A 1 303 ? -7.855 5.731 1.731 1.00 89.50 303 ASP A N 1
ATOM 2463 C CA . ASP A 1 303 ? -6.895 5.126 0.807 1.00 89.50 303 ASP A CA 1
ATOM 2464 C C . ASP A 1 303 ? -5.507 5.059 1.462 1.00 89.50 303 ASP A C 1
ATOM 2466 O O . ASP A 1 303 ? -4.662 5.944 1.316 1.00 89.50 303 ASP A O 1
ATOM 2470 N N . GLY A 1 304 ? -5.323 4.041 2.298 1.00 91.19 304 GLY A N 1
ATOM 2471 C CA . GLY A 1 304 ? -4.124 3.786 3.081 1.00 91.19 304 GLY A CA 1
ATOM 2472 C C . GLY A 1 304 ? -3.788 2.299 3.194 1.00 91.19 304 GLY A C 1
ATOM 2473 O O . GLY A 1 304 ? -4.403 1.421 2.581 1.00 91.19 304 GLY A O 1
ATOM 2474 N N . ILE A 1 305 ? -2.766 1.995 3.996 1.00 91.19 305 ILE A N 1
ATOM 2475 C CA . ILE A 1 305 ? -2.330 0.617 4.242 1.00 91.19 305 ILE A CA 1
ATOM 2476 C C . ILE A 1 305 ? -2.917 0.147 5.568 1.00 91.19 305 ILE A C 1
ATOM 2478 O O . ILE A 1 305 ? -2.565 0.654 6.632 1.00 91.19 305 ILE A O 1
ATOM 2482 N N . ARG A 1 306 ? -3.812 -0.844 5.514 1.00 95.44 306 ARG A N 1
ATOM 2483 C CA . ARG A 1 306 ? -4.385 -1.449 6.722 1.00 95.44 306 ARG A CA 1
ATOM 2484 C C . ARG A 1 306 ? -3.302 -2.180 7.511 1.00 95.44 306 ARG A C 1
ATOM 2486 O O . ARG A 1 306 ? -2.676 -3.090 6.968 1.00 95.44 306 ARG A O 1
ATOM 2493 N N . TYR A 1 307 ? -3.189 -1.839 8.788 1.00 97.25 307 TYR A N 1
ATOM 2494 C CA . TYR A 1 307 ? -2.405 -2.577 9.766 1.00 97.25 307 TYR A CA 1
ATOM 2495 C C . TYR A 1 307 ? -3.232 -2.760 11.033 1.00 97.25 307 TYR A C 1
ATOM 2497 O O . TYR A 1 307 ? -3.857 -1.808 11.497 1.00 97.25 307 TYR A O 1
ATOM 2505 N N . MET A 1 308 ? -3.193 -3.944 11.635 1.00 98.25 308 MET A N 1
ATOM 2506 C CA . MET A 1 308 ? -3.503 -4.051 13.062 1.00 98.25 308 MET A CA 1
ATOM 2507 C C . MET A 1 308 ? -2.255 -3.706 13.872 1.00 98.25 308 MET A C 1
ATOM 2509 O O . MET A 1 308 ? -1.141 -3.986 13.429 1.00 98.25 308 MET A O 1
ATOM 2513 N N . ILE A 1 309 ? -2.437 -3.118 15.051 1.00 98.00 309 ILE A N 1
ATOM 2514 C CA . ILE A 1 309 ? -1.367 -2.898 16.027 1.00 98.00 309 ILE A CA 1
ATOM 2515 C C . ILE A 1 309 ? -1.613 -3.812 17.223 1.00 98.00 309 ILE A C 1
ATOM 2517 O O . ILE A 1 309 ? -2.657 -3.712 17.863 1.00 98.00 309 ILE A O 1
ATOM 2521 N N . LEU A 1 310 ? -0.641 -4.672 17.526 1.00 98.19 310 LEU A N 1
ATOM 2522 C CA . LEU A 1 310 ? -0.582 -5.473 18.746 1.00 98.19 310 LEU A CA 1
ATOM 2523 C C . LEU A 1 310 ? 0.564 -4.969 19.621 1.00 98.19 310 LEU A C 1
ATOM 2525 O O . LEU A 1 310 ? 1.695 -4.878 19.150 1.00 98.19 310 LEU A O 1
ATOM 2529 N N . ILE A 1 311 ? 0.295 -4.721 20.898 1.00 97.25 311 ILE A N 1
ATOM 2530 C CA . ILE A 1 311 ? 1.339 -4.463 21.893 1.00 97.25 311 ILE A CA 1
ATOM 2531 C C . ILE A 1 311 ? 1.451 -5.680 22.792 1.00 97.25 311 ILE A C 1
ATOM 2533 O O . ILE A 1 311 ? 0.463 -6.132 23.374 1.00 97.25 311 ILE A O 1
ATOM 2537 N N . TYR A 1 312 ? 2.650 -6.240 22.872 1.00 95.81 312 TYR A N 1
ATOM 2538 C CA . TYR A 1 312 ? 2.905 -7.441 23.648 1.00 95.81 312 TYR A CA 1
ATOM 2539 C C . TYR A 1 312 ? 4.315 -7.410 24.228 1.00 95.81 312 TYR A C 1
ATOM 2541 O O . TYR A 1 312 ? 5.289 -7.305 23.483 1.00 95.81 312 TYR A O 1
ATOM 2549 N N . LYS A 1 313 ? 4.418 -7.547 25.556 1.00 93.00 313 LYS A N 1
ATOM 2550 C CA . LYS A 1 313 ? 5.683 -7.528 26.307 1.00 93.00 313 LYS A CA 1
ATOM 2551 C C . LYS A 1 313 ? 6.507 -6.258 26.064 1.00 93.00 313 LYS A C 1
ATOM 2553 O O . LYS A 1 313 ? 7.711 -6.335 25.828 1.00 93.00 313 LYS A O 1
ATOM 2558 N N . GLY A 1 314 ? 5.851 -5.104 26.085 1.00 90.94 314 GLY A N 1
ATOM 2559 C CA . GLY A 1 314 ? 6.446 -3.785 25.889 1.00 90.94 314 GLY A CA 1
ATOM 2560 C C . GLY A 1 314 ? 6.849 -3.472 24.450 1.00 90.94 314 GLY A C 1
ATOM 2561 O O . GLY A 1 314 ? 7.529 -2.476 24.230 1.00 90.94 314 GLY A O 1
ATOM 2562 N N . VAL A 1 315 ? 6.469 -4.306 23.475 1.00 93.44 315 VAL A N 1
ATOM 2563 C CA . VAL A 1 315 ? 6.851 -4.138 22.067 1.00 93.44 315 VAL A CA 1
ATOM 2564 C C . VAL A 1 315 ? 5.615 -4.011 21.186 1.00 93.44 315 VAL A C 1
ATOM 2566 O O . VAL A 1 315 ? 4.666 -4.789 21.305 1.00 93.44 315 VAL A O 1
ATOM 2569 N N . MET A 1 316 ? 5.656 -3.055 20.258 1.00 95.56 316 MET A N 1
ATOM 2570 C CA . MET A 1 316 ? 4.629 -2.860 19.240 1.00 95.56 316 MET A CA 1
ATOM 2571 C C . MET A 1 316 ? 4.922 -3.660 17.969 1.00 95.56 316 MET A C 1
ATOM 2573 O O . MET A 1 316 ? 5.995 -3.555 17.363 1.00 95.56 316 MET A O 1
ATOM 2577 N N . TYR A 1 317 ? 3.906 -4.387 17.516 1.00 96.62 317 TYR A N 1
ATOM 2578 C CA . TYR A 1 317 ? 3.899 -5.142 16.274 1.00 96.62 317 TYR A CA 1
ATOM 2579 C C . TYR A 1 317 ? 2.791 -4.633 15.352 1.00 96.62 317 TYR A C 1
ATOM 2581 O O . TYR A 1 317 ? 1.618 -4.635 15.726 1.00 96.62 317 TYR A O 1
ATOM 2589 N N . MET A 1 318 ? 3.152 -4.236 14.132 1.00 96.75 318 MET A N 1
ATOM 2590 C CA . MET A 1 318 ? 2.190 -4.029 13.052 1.00 96.75 318 MET A CA 1
ATOM 2591 C C . MET A 1 318 ? 1.944 -5.326 12.296 1.00 96.75 318 MET A C 1
ATOM 2593 O O . MET A 1 318 ? 2.867 -6.099 12.045 1.00 96.75 318 MET A O 1
ATOM 2597 N N . ILE A 1 319 ? 0.691 -5.551 11.923 1.00 97.81 319 ILE A N 1
ATOM 2598 C CA . ILE A 1 319 ? 0.232 -6.784 11.290 1.00 97.81 319 ILE A CA 1
ATOM 2599 C C . ILE A 1 319 ? -0.470 -6.419 9.990 1.00 97.81 319 ILE A C 1
ATOM 2601 O O . ILE A 1 319 ? -1.460 -5.686 10.011 1.00 97.81 319 ILE A O 1
ATOM 2605 N N . ASP A 1 320 ? 0.038 -6.907 8.862 1.00 94.50 320 ASP A N 1
ATOM 2606 C CA . ASP A 1 320 ? -0.515 -6.590 7.546 1.00 94.50 320 ASP A CA 1
ATOM 2607 C C . ASP A 1 320 ? -1.636 -7.559 7.115 1.00 94.50 320 ASP A C 1
ATOM 2609 O O . ASP A 1 320 ? -1.959 -8.544 7.784 1.00 94.50 320 ASP A O 1
ATOM 2613 N N . ARG A 1 321 ? -2.222 -7.312 5.936 1.00 91.75 321 ARG A N 1
ATOM 2614 C CA . ARG A 1 321 ? -3.268 -8.180 5.360 1.00 91.75 321 ARG A CA 1
ATOM 2615 C C . ARG A 1 321 ? -2.780 -9.580 4.961 1.00 91.75 321 ARG A C 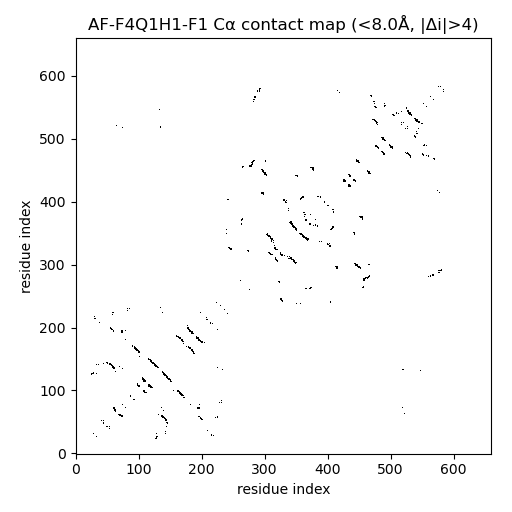1
ATOM 2617 O O . ARG A 1 321 ? -3.616 -10.445 4.712 1.00 91.75 321 ARG A O 1
ATOM 2624 N N . LYS A 1 322 ? -1.466 -9.808 4.850 1.00 89.69 322 LYS A N 1
ATOM 2625 C CA . LYS A 1 322 ? -0.870 -11.134 4.607 1.00 89.69 322 LYS A CA 1
ATOM 2626 C C . LYS A 1 322 ? -0.671 -11.911 5.913 1.00 89.69 322 LYS A C 1
ATOM 2628 O O . LYS A 1 322 ? -0.240 -13.059 5.865 1.00 89.69 322 LYS A O 1
ATOM 2633 N N . PHE A 1 323 ? -1.037 -11.307 7.046 1.00 94.56 323 PHE A N 1
ATOM 2634 C CA . PHE A 1 323 ? -0.798 -11.805 8.395 1.00 94.56 323 PHE A CA 1
ATOM 2635 C C . PHE A 1 323 ? 0.696 -11.946 8.723 1.00 94.56 323 PHE A C 1
ATOM 2637 O O . PHE A 1 323 ? 1.098 -12.808 9.510 1.00 94.56 323 PHE A O 1
ATOM 2644 N N . ASP A 1 324 ? 1.510 -11.092 8.097 1.00 91.44 324 ASP A N 1
ATOM 2645 C CA . ASP A 1 324 ? 2.913 -10.897 8.432 1.00 91.44 324 ASP A CA 1
ATOM 2646 C C . ASP A 1 324 ? 3.032 -9.882 9.578 1.00 91.44 324 ASP A C 1
ATOM 2648 O O . ASP A 1 324 ? 2.267 -8.919 9.659 1.00 91.44 324 ASP A O 1
ATOM 2652 N N . PHE A 1 325 ? 4.011 -10.100 10.457 1.00 94.25 325 PHE A N 1
ATOM 2653 C CA . PHE A 1 325 ? 4.250 -9.279 11.642 1.00 94.25 325 PHE A CA 1
ATOM 2654 C C . PHE A 1 325 ? 5.521 -8.457 11.464 1.00 94.25 325 PHE A C 1
ATOM 2656 O O . PHE A 1 325 ? 6.556 -8.978 11.042 1.00 94.25 325 PHE A O 1
ATOM 2663 N N . PHE A 1 326 ? 5.451 -7.186 11.836 1.00 91.06 326 PHE A N 1
ATOM 2664 C CA . PHE A 1 326 ? 6.542 -6.232 11.730 1.00 91.06 326 PHE A CA 1
ATOM 2665 C C . PHE A 1 326 ? 6.761 -5.568 13.083 1.00 91.06 326 PHE A C 1
ATOM 2667 O O . PHE A 1 326 ? 5.852 -4.936 13.617 1.00 91.06 326 PHE A O 1
ATOM 2674 N N . LYS A 1 327 ? 7.965 -5.699 13.638 1.00 89.69 327 LYS A N 1
ATOM 2675 C CA . LYS A 1 327 ? 8.378 -4.916 14.802 1.00 89.69 327 LYS A CA 1
ATOM 2676 C C . LYS A 1 327 ? 8.611 -3.474 14.358 1.00 89.69 327 LYS A C 1
ATOM 2678 O O . LYS A 1 327 ? 9.249 -3.255 13.328 1.00 89.69 327 LYS A O 1
ATOM 2683 N N . ILE A 1 328 ? 8.118 -2.520 15.141 1.00 87.00 328 ILE A N 1
ATOM 2684 C CA . ILE A 1 328 ? 8.424 -1.099 14.954 1.00 87.00 328 ILE A CA 1
ATOM 2685 C C . ILE A 1 328 ? 9.447 -0.665 15.997 1.00 87.00 328 ILE A C 1
ATOM 2687 O O . ILE A 1 328 ? 9.333 -1.042 17.163 1.00 87.00 328 ILE A O 1
ATOM 2691 N N . ASP A 1 329 ? 10.427 0.128 15.577 1.00 77.56 329 ASP A N 1
ATOM 2692 C CA . ASP A 1 329 ? 11.435 0.707 16.464 1.00 77.56 329 ASP A CA 1
ATOM 2693 C C . ASP A 1 329 ? 11.055 2.141 16.887 1.00 77.56 329 ASP A C 1
ATOM 2695 O O . ASP A 1 329 ? 10.275 2.822 16.217 1.00 77.56 329 ASP A O 1
ATOM 2699 N N . GLY A 1 330 ? 11.592 2.607 18.021 1.00 75.62 330 GLY A N 1
ATOM 2700 C CA . GLY A 1 330 ? 11.402 3.985 18.497 1.00 75.62 330 GLY A CA 1
ATOM 2701 C C . GLY A 1 330 ? 9.998 4.303 19.025 1.00 75.62 330 GLY A C 1
ATOM 2702 O O . GLY A 1 330 ? 9.542 5.438 18.907 1.00 75.62 330 GLY A O 1
ATOM 2703 N N . ASN A 1 331 ? 9.290 3.315 19.580 1.00 82.81 331 ASN A N 1
ATOM 2704 C CA . ASN A 1 331 ? 7.913 3.465 20.067 1.00 82.81 331 ASN A CA 1
ATOM 2705 C C . ASN A 1 331 ? 7.729 3.100 21.546 1.00 82.81 331 ASN A C 1
ATOM 2707 O O . ASN A 1 331 ? 6.590 2.941 21.975 1.00 82.81 331 ASN A O 1
ATOM 2711 N N . ASP A 1 332 ? 8.806 2.988 22.324 1.00 84.94 332 ASP A N 1
ATOM 2712 C CA . ASP A 1 332 ? 8.744 2.521 23.716 1.00 84.94 332 ASP A CA 1
ATOM 2713 C C . ASP A 1 332 ? 7.773 3.363 24.559 1.00 84.94 332 ASP A C 1
ATOM 2715 O O . ASP A 1 332 ? 6.913 2.824 25.252 1.00 84.94 332 ASP A O 1
ATOM 2719 N N . GLU A 1 333 ? 7.833 4.694 24.438 1.00 84.38 333 GLU A N 1
ATOM 2720 C CA . GLU A 1 333 ? 6.906 5.590 25.142 1.00 84.38 333 GLU A CA 1
ATOM 2721 C C . GLU A 1 333 ? 5.460 5.441 24.644 1.00 84.38 333 GLU A C 1
ATOM 2723 O O . GLU A 1 333 ? 4.514 5.474 25.430 1.00 84.38 333 GLU A O 1
ATOM 2728 N N . LEU A 1 334 ? 5.270 5.190 23.345 1.00 87.88 334 LEU A N 1
ATOM 2729 C CA . LEU A 1 334 ? 3.945 4.937 22.781 1.00 87.88 334 LEU A CA 1
ATOM 2730 C C . LEU A 1 334 ? 3.368 3.605 23.285 1.00 87.88 334 LEU A C 1
ATOM 2732 O O . LEU A 1 334 ? 2.169 3.519 23.544 1.00 87.88 334 LEU A O 1
ATOM 2736 N N . CYS A 1 335 ? 4.209 2.584 23.474 1.00 90.69 335 CYS A N 1
ATOM 2737 C CA . CYS A 1 335 ? 3.809 1.309 24.065 1.00 90.69 335 CYS A CA 1
ATOM 2738 C C . CYS A 1 335 ? 3.344 1.476 25.513 1.00 90.69 335 CYS A C 1
ATOM 2740 O O . CYS A 1 335 ? 2.351 0.866 25.899 1.00 90.69 335 CYS A O 1
ATOM 2742 N N . LYS A 1 336 ? 4.002 2.338 26.302 1.00 87.88 336 LYS A N 1
ATOM 2743 C CA . LYS A 1 336 ? 3.576 2.634 27.681 1.00 87.88 336 LYS A CA 1
ATOM 2744 C C . LYS A 1 336 ? 2.189 3.275 27.729 1.00 87.88 336 LYS A C 1
ATOM 2746 O O . LYS A 1 336 ? 1.380 2.887 28.564 1.00 87.88 336 LYS A O 1
ATOM 2751 N N . VAL A 1 337 ? 1.915 4.215 26.822 1.00 89.06 337 VAL A N 1
ATOM 2752 C CA . VAL A 1 337 ? 0.622 4.918 26.724 1.00 89.06 337 VAL A CA 1
ATOM 2753 C C . VAL A 1 337 ? -0.507 3.995 26.269 1.00 89.06 337 VAL A C 1
ATOM 2755 O O . VAL A 1 337 ? -1.637 4.109 26.730 1.00 89.06 337 VAL A O 1
ATOM 2758 N N . LEU A 1 338 ? -0.223 3.094 25.331 1.00 91.56 338 LEU A N 1
ATOM 2759 C CA . LEU A 1 338 ? -1.224 2.184 24.774 1.00 91.56 338 LEU A CA 1
ATOM 2760 C C . LEU A 1 338 ? -1.397 0.888 25.581 1.00 91.56 338 LEU A C 1
ATOM 2762 O O . LEU A 1 338 ? -2.392 0.186 25.384 1.00 91.56 338 LEU A O 1
ATOM 2766 N N . HIS A 1 339 ? -0.465 0.615 26.493 1.00 93.50 339 HIS A N 1
ATOM 2767 C CA . HIS A 1 339 ? -0.387 -0.553 27.365 1.00 93.50 339 HIS A CA 1
ATOM 2768 C C . HIS A 1 339 ? -0.200 -1.896 26.641 1.00 93.50 339 HIS A C 1
ATOM 2770 O O . HIS A 1 339 ? -0.566 -2.082 25.478 1.00 93.50 339 HIS A O 1
ATOM 2776 N N . ASP A 1 340 ? 0.366 -2.857 27.370 1.00 95.50 340 ASP A N 1
ATOM 2777 C CA . ASP A 1 340 ? 0.509 -4.242 26.922 1.00 95.50 340 ASP A CA 1
ATOM 2778 C C . ASP A 1 340 ? -0.845 -4.940 26.743 1.00 95.50 340 ASP A C 1
ATOM 2780 O O . ASP A 1 340 ? -1.849 -4.585 27.361 1.00 95.50 340 ASP A O 1
ATOM 2784 N N . ASP A 1 341 ? -0.856 -5.977 25.900 1.00 96.44 341 ASP A N 1
ATOM 2785 C CA . ASP A 1 341 ? -2.042 -6.775 25.579 1.00 96.44 341 ASP A CA 1
ATOM 2786 C C . ASP A 1 341 ? -3.192 -5.930 24.988 1.00 96.44 341 ASP A C 1
ATOM 2788 O O . ASP A 1 341 ? -4.378 -6.176 25.232 1.00 96.44 341 ASP A O 1
ATOM 2792 N N . THR A 1 342 ? -2.820 -4.945 24.165 1.00 97.75 342 THR A N 1
ATOM 2793 C CA . THR A 1 342 ? -3.723 -4.086 23.388 1.00 97.75 342 THR A CA 1
ATOM 2794 C C . THR A 1 342 ? -3.696 -4.484 21.911 1.00 97.75 342 THR A C 1
ATOM 2796 O O . THR A 1 342 ? -2.622 -4.633 21.326 1.00 97.75 342 THR A O 1
ATOM 2799 N N . LEU A 1 343 ? -4.878 -4.639 21.300 1.00 98.44 343 LEU A N 1
ATOM 2800 C CA . LEU A 1 343 ? -5.059 -4.944 19.877 1.00 98.44 343 LEU A CA 1
ATOM 2801 C C . LEU A 1 343 ? -6.000 -3.923 19.227 1.00 98.44 343 LEU A C 1
ATOM 2803 O O . LEU A 1 343 ? -7.192 -3.863 19.547 1.00 98.44 343 LEU A O 1
ATOM 2807 N N . LEU A 1 344 ? -5.459 -3.157 18.282 1.00 98.44 344 LEU A N 1
ATOM 2808 C CA . LEU A 1 344 ? -6.153 -2.124 17.512 1.00 98.44 344 LEU A CA 1
ATOM 2809 C C . LEU A 1 344 ? -6.235 -2.529 16.038 1.00 98.44 344 LEU A C 1
ATOM 2811 O O . LEU A 1 344 ? -5.290 -3.109 15.503 1.00 98.44 344 LEU A O 1
ATOM 2815 N N . ASP A 1 345 ? -7.336 -2.187 15.373 1.00 98.38 345 ASP A N 1
ATOM 2816 C CA . ASP A 1 345 ? -7.488 -2.319 13.922 1.00 98.38 345 ASP A CA 1
ATOM 2817 C C . ASP A 1 345 ? -7.590 -0.927 13.299 1.00 98.38 345 ASP A C 1
ATOM 2819 O O . ASP A 1 345 ? -8.305 -0.042 13.790 1.00 98.38 345 ASP A O 1
ATOM 2823 N N . GLY A 1 346 ? -6.830 -0.712 12.233 1.00 97.88 346 GLY A N 1
ATOM 2824 C CA . GLY A 1 346 ? -6.605 0.629 11.734 1.00 97.88 346 GLY A CA 1
ATOM 2825 C C . GLY A 1 346 ? -5.933 0.690 10.375 1.00 97.88 346 GLY A C 1
ATOM 2826 O O . GLY A 1 346 ? -5.640 -0.313 9.717 1.00 97.88 346 GLY A O 1
ATOM 2827 N N . GLU A 1 347 ? -5.711 1.918 9.934 1.00 96.31 347 GLU A N 1
ATOM 2828 C CA . GLU A 1 347 ? -5.158 2.218 8.624 1.00 96.31 347 GLU A CA 1
ATOM 2829 C C . GLU A 1 347 ? -4.070 3.277 8.733 1.00 96.31 347 GLU A C 1
ATOM 2831 O O . GLU A 1 347 ? -4.281 4.343 9.306 1.00 96.31 347 GLU A O 1
ATOM 2836 N N . MET A 1 348 ? -2.897 2.976 8.183 1.00 95.31 348 MET A N 1
ATOM 2837 C CA . MET A 1 348 ? -1.803 3.926 8.073 1.00 95.31 348 MET A CA 1
ATOM 2838 C C . MET A 1 348 ? -1.984 4.768 6.813 1.00 95.31 348 MET A C 1
ATOM 2840 O O . MET A 1 348 ? -2.078 4.236 5.702 1.00 95.31 348 MET A O 1
ATOM 2844 N N . ILE A 1 349 ? -1.978 6.084 6.987 1.00 93.25 349 ILE A N 1
ATOM 2845 C CA . ILE A 1 349 ? -2.043 7.070 5.912 1.00 93.25 349 ILE A CA 1
ATOM 2846 C C . ILE A 1 349 ? -0.880 8.046 6.000 1.00 93.25 349 ILE A C 1
ATOM 2848 O O . ILE A 1 349 ? -0.258 8.217 7.048 1.00 93.25 349 ILE A O 1
ATOM 2852 N N . ARG A 1 350 ? -0.632 8.747 4.896 1.00 89.38 350 ARG A N 1
ATOM 2853 C CA . ARG A 1 350 ? 0.221 9.929 4.895 1.00 89.38 350 ARG A CA 1
ATOM 2854 C C . ARG A 1 350 ? -0.636 11.166 4.701 1.00 89.38 350 ARG A C 1
ATOM 2856 O O . ARG A 1 350 ? -1.375 11.252 3.722 1.00 89.38 350 ARG A O 1
ATOM 2863 N N . HIS A 1 351 ? -0.518 12.124 5.613 1.00 90.75 351 HIS A N 1
ATOM 2864 C CA . HIS A 1 351 ? -1.211 13.397 5.476 1.00 90.75 351 HIS A CA 1
ATOM 2865 C C . HIS A 1 351 ? -0.722 14.128 4.218 1.00 90.75 351 HIS A C 1
ATOM 2867 O O . HIS A 1 351 ? 0.483 14.263 3.998 1.00 90.75 351 HIS A O 1
ATOM 2873 N N . LEU A 1 352 ? -1.631 14.598 3.364 1.00 88.50 352 LEU A N 1
ATOM 2874 C CA . LEU A 1 352 ? -1.242 15.123 2.049 1.00 88.50 352 LEU A CA 1
ATOM 2875 C C . LEU A 1 352 ? -0.484 16.449 2.127 1.00 88.50 352 LEU A C 1
ATOM 2877 O O . LEU A 1 352 ? 0.324 16.717 1.239 1.00 88.50 352 LEU A O 1
ATOM 2881 N N . GLU A 1 353 ? -0.707 17.246 3.170 1.00 87.19 353 GLU A N 1
ATOM 2882 C CA . GLU A 1 353 ? -0.047 18.543 3.360 1.00 87.19 353 GLU A CA 1
ATOM 2883 C C . GLU A 1 353 ? 1.237 18.409 4.191 1.00 87.19 353 GLU A C 1
ATOM 2885 O O . GLU A 1 353 ? 2.324 18.454 3.626 1.00 87.19 353 GLU A O 1
ATOM 2890 N N . SER A 1 354 ? 1.125 18.142 5.499 1.00 86.62 354 SER A N 1
ATOM 2891 C CA . SER A 1 354 ? 2.280 17.955 6.398 1.00 86.62 354 SER A CA 1
ATOM 2892 C C . SER A 1 354 ? 3.197 16.771 6.071 1.00 86.62 354 SER A C 1
ATOM 2894 O O . SER A 1 354 ? 4.303 16.717 6.591 1.00 86.62 354 SER A O 1
ATOM 2896 N N . LYS A 1 355 ? 2.758 15.807 5.247 1.00 84.75 355 LYS A N 1
ATOM 2897 C CA . LYS A 1 355 ? 3.471 14.549 4.945 1.00 84.75 355 LYS A CA 1
ATOM 2898 C C . LYS A 1 355 ? 3.726 13.639 6.144 1.00 84.75 355 LYS A C 1
ATOM 2900 O O . LYS A 1 355 ? 4.328 12.585 5.956 1.00 84.75 355 LYS A O 1
ATOM 2905 N N . GLU A 1 356 ? 3.213 13.977 7.321 1.00 87.56 356 GLU A N 1
ATOM 2906 C CA . GLU A 1 356 ? 3.337 13.157 8.522 1.00 87.56 356 GLU A CA 1
ATOM 2907 C C . GLU A 1 356 ? 2.555 11.837 8.379 1.00 87.56 356 GLU A C 1
ATOM 2909 O O . GLU A 1 356 ? 1.434 11.832 7.842 1.00 87.56 356 GLU A O 1
ATOM 2914 N N . PRO A 1 357 ? 3.116 10.710 8.849 1.00 91.75 357 PRO A N 1
ATOM 2915 C CA . PRO A 1 357 ? 2.390 9.456 8.943 1.00 91.75 357 PRO A CA 1
ATOM 2916 C C . PRO A 1 357 ? 1.352 9.501 10.071 1.00 91.75 357 PRO A C 1
ATOM 2918 O O . PRO A 1 357 ? 1.624 9.936 11.194 1.00 91.75 357 PRO A O 1
ATOM 2921 N N . MET A 1 358 ? 0.145 9.018 9.783 1.00 94.00 358 MET A N 1
ATOM 2922 C CA . MET A 1 358 ? -0.946 8.946 10.753 1.00 94.00 358 MET A CA 1
ATOM 2923 C C . MET A 1 358 ? -1.581 7.561 10.732 1.00 94.00 358 MET A C 1
ATOM 2925 O O . MET A 1 358 ? -1.904 7.035 9.668 1.00 94.00 358 MET A O 1
ATOM 2929 N N . TYR A 1 359 ? -1.814 6.996 11.912 1.00 96.69 359 TYR A N 1
ATOM 2930 C CA . TYR A 1 359 ? -2.530 5.740 12.076 1.00 96.69 359 TYR A CA 1
ATOM 2931 C C . TYR A 1 359 ? -3.958 6.007 12.550 1.00 96.69 359 TYR A C 1
ATOM 2933 O O . TYR A 1 359 ? -4.190 6.498 13.660 1.00 96.69 359 TYR A O 1
ATOM 2941 N N . PHE A 1 360 ? -4.919 5.708 11.680 1.00 97.25 360 PHE A N 1
ATOM 2942 C CA . PHE A 1 360 ? -6.341 5.870 11.939 1.00 97.25 360 PHE A CA 1
ATOM 2943 C C . PHE A 1 360 ? -6.885 4.599 12.574 1.00 97.25 360 PHE A C 1
ATOM 2945 O O . PHE A 1 360 ? -7.066 3.592 11.894 1.00 97.25 360 PHE A O 1
ATOM 2952 N N . ILE A 1 361 ? -7.174 4.661 13.870 1.00 98.19 361 ILE A N 1
ATOM 2953 C CA . ILE A 1 361 ? -7.809 3.570 14.605 1.00 98.19 361 ILE A CA 1
ATOM 2954 C C . ILE A 1 361 ? -9.290 3.576 14.244 1.00 98.19 361 ILE A C 1
ATOM 2956 O O . ILE A 1 361 ? -9.986 4.565 14.499 1.00 98.19 361 ILE A O 1
ATOM 2960 N N . PHE A 1 362 ? -9.770 2.487 13.652 1.00 97.31 362 PHE A N 1
ATOM 2961 C CA . PHE A 1 362 ? -11.177 2.340 13.290 1.00 97.31 362 PHE A CA 1
ATOM 2962 C C . PHE A 1 362 ? -11.891 1.228 14.061 1.00 97.31 362 PHE A C 1
ATOM 2964 O O . PHE A 1 362 ? -13.118 1.220 14.070 1.00 97.31 362 PHE A O 1
ATOM 2971 N N . ASP A 1 363 ? -11.160 0.334 14.732 1.00 98.31 363 ASP A N 1
ATOM 2972 C CA . ASP A 1 363 ? -11.726 -0.624 15.683 1.00 98.31 363 ASP A CA 1
ATOM 2973 C C . ASP A 1 363 ? -10.736 -0.944 16.826 1.00 98.31 363 ASP A C 1
ATOM 2975 O O . ASP A 1 363 ? -9.528 -0.717 16.709 1.00 98.31 363 ASP A O 1
ATOM 2979 N N . ILE A 1 364 ? -11.247 -1.470 17.940 1.00 98.25 364 ILE A N 1
ATOM 2980 C CA . ILE A 1 364 ? -10.472 -1.930 19.099 1.00 98.25 364 ILE A CA 1
ATOM 2981 C C . ILE A 1 364 ? -10.982 -3.295 19.554 1.00 98.25 364 ILE A C 1
ATOM 2983 O O . ILE A 1 364 ? -12.167 -3.485 19.815 1.00 98.25 364 ILE A O 1
ATOM 2987 N N . LEU A 1 365 ? -10.064 -4.250 19.666 1.00 98.19 365 LEU A N 1
ATOM 2988 C CA . LEU A 1 365 ? -10.377 -5.653 19.939 1.00 98.19 365 LEU A CA 1
ATOM 2989 C C . LEU A 1 365 ? -9.951 -6.066 21.344 1.00 98.19 365 LEU A C 1
ATOM 2991 O O . LEU A 1 365 ? -10.647 -6.849 21.991 1.00 98.19 365 LEU A O 1
ATOM 2995 N N . ALA A 1 366 ? -8.851 -5.498 21.838 1.00 97.94 366 ALA A N 1
ATOM 2996 C CA . ALA A 1 366 ? -8.410 -5.668 23.213 1.00 97.94 366 ALA A CA 1
ATOM 2997 C C . ALA A 1 366 ? -7.665 -4.431 23.725 1.00 97.94 366 ALA A C 1
ATOM 2999 O O . ALA A 1 366 ? -7.052 -3.708 22.938 1.00 97.94 366 ALA A O 1
ATOM 3000 N N . ARG A 1 367 ? -7.702 -4.212 25.040 1.00 95.94 367 ARG A N 1
ATOM 3001 C CA . ARG A 1 367 ? -6.843 -3.267 25.771 1.00 95.94 367 ARG A CA 1
ATOM 3002 C C . ARG A 1 367 ? -6.560 -3.845 27.147 1.00 95.94 367 ARG A C 1
ATOM 3004 O O . ARG A 1 367 ? -7.511 -4.249 27.817 1.00 95.94 367 ARG A O 1
ATOM 3011 N N . GLU A 1 368 ? -5.292 -3.891 27.550 1.00 94.19 368 GLU A N 1
ATOM 3012 C CA . GLU A 1 368 ? -4.883 -4.407 28.867 1.00 94.19 368 GLU A CA 1
ATOM 3013 C C . GLU A 1 368 ? -5.489 -5.796 29.144 1.00 94.19 368 GLU A C 1
ATOM 3015 O O . GLU A 1 368 ? -6.088 -6.050 30.190 1.00 94.19 368 GLU A O 1
ATOM 3020 N N . ASN A 1 369 ? -5.416 -6.684 28.142 1.00 93.12 369 ASN A N 1
ATOM 3021 C CA . ASN A 1 369 ? -5.963 -8.047 28.159 1.00 93.12 369 ASN A CA 1
ATOM 3022 C C . ASN A 1 369 ? -7.506 -8.143 28.291 1.00 93.12 369 ASN A C 1
ATOM 3024 O O . ASN A 1 369 ? -8.070 -9.239 28.282 1.00 93.12 369 ASN A O 1
ATOM 3028 N N . THR A 1 370 ? -8.219 -7.015 28.351 1.00 96.62 370 THR A N 1
ATOM 3029 C CA . THR A 1 370 ? -9.687 -6.968 28.299 1.00 96.62 370 THR A CA 1
ATOM 3030 C C . THR A 1 370 ? -10.151 -7.016 26.850 1.00 96.62 370 THR A C 1
ATOM 3032 O O . THR A 1 370 ? -9.734 -6.191 26.039 1.00 96.62 370 THR A O 1
ATOM 3035 N N . LYS A 1 371 ? -11.034 -7.965 26.517 1.00 97.38 371 LYS A N 1
ATOM 3036 C CA . LYS A 1 371 ? -11.573 -8.145 25.161 1.00 97.38 371 LYS A CA 1
ATOM 3037 C C . LYS A 1 371 ? -12.791 -7.255 24.923 1.00 97.38 371 LYS A C 1
ATOM 3039 O O . LYS A 1 371 ? -13.714 -7.229 25.735 1.00 97.38 371 LYS A O 1
ATOM 3044 N N . PHE A 1 372 ? -12.816 -6.585 23.775 1.00 97.25 372 PHE A N 1
ATOM 3045 C CA . PHE A 1 372 ? -13.915 -5.719 23.338 1.00 97.25 372 PHE A CA 1
ATOM 3046 C C . PHE A 1 372 ? -14.636 -6.232 22.093 1.00 97.25 372 PHE A C 1
ATOM 3048 O O . PHE A 1 372 ? -15.688 -5.697 21.763 1.00 97.25 372 PHE A O 1
ATOM 3055 N N . GLY A 1 373 ? -14.121 -7.266 21.417 1.00 95.44 373 GLY A N 1
ATOM 3056 C CA . GLY A 1 373 ? -14.695 -7.767 20.163 1.00 95.44 373 GLY A CA 1
ATOM 3057 C C . GLY A 1 373 ? -16.183 -8.140 20.244 1.00 95.44 373 GLY A C 1
ATOM 3058 O O . GLY A 1 373 ? -16.925 -7.836 19.314 1.00 95.44 373 GLY A O 1
ATOM 3059 N N . ASP A 1 374 ? -16.639 -8.692 21.374 1.00 96.19 374 ASP A N 1
ATOM 3060 C CA . ASP A 1 374 ? -18.046 -9.076 21.601 1.00 96.19 374 ASP A CA 1
ATOM 3061 C C . ASP A 1 374 ? -18.986 -7.885 21.870 1.00 96.19 374 ASP A C 1
ATOM 3063 O O . ASP A 1 374 ? -20.209 -8.035 21.903 1.00 96.19 374 ASP A O 1
ATOM 3067 N N . LYS A 1 375 ? -18.437 -6.686 22.098 1.00 97.75 375 LYS A N 1
ATOM 3068 C CA . LYS A 1 375 ? -19.214 -5.469 22.367 1.00 97.75 375 LYS A CA 1
ATOM 3069 C C . LYS A 1 375 ? -19.781 -4.885 21.082 1.00 97.75 375 LYS A C 1
ATOM 3071 O O . LYS A 1 375 ? -19.204 -5.060 20.011 1.00 97.75 375 LYS A O 1
ATOM 3076 N N . LEU A 1 376 ? -20.862 -4.111 21.188 1.00 98.12 376 LEU A N 1
ATOM 3077 C CA . LEU A 1 376 ? -21.387 -3.345 20.055 1.00 98.12 376 LEU A CA 1
ATOM 3078 C C . LEU A 1 376 ? -20.353 -2.325 19.562 1.00 98.12 376 LEU A C 1
ATOM 3080 O O . LEU A 1 376 ? -19.586 -1.772 20.352 1.00 98.12 376 LEU A O 1
ATOM 3084 N N . PHE A 1 377 ? -20.362 -2.031 18.261 1.00 98.38 377 PHE A N 1
ATOM 3085 C CA . PHE A 1 377 ? -19.413 -1.091 17.658 1.00 98.38 377 PHE A CA 1
ATOM 3086 C C . PHE A 1 377 ? -19.396 0.276 18.358 1.00 98.38 377 PHE A C 1
ATOM 3088 O O . PHE A 1 377 ? -18.325 0.824 18.603 1.00 98.38 377 PHE A O 1
ATOM 3095 N N . GLN A 1 378 ? -20.556 0.797 18.771 1.00 98.06 378 GLN A N 1
ATOM 3096 C CA . GLN A 1 378 ? -20.647 2.047 19.529 1.00 98.06 378 GLN A CA 1
ATOM 3097 C C . GLN A 1 378 ? -19.825 2.028 20.829 1.00 98.06 378 GLN A C 1
ATOM 3099 O O . GLN A 1 378 ? -19.156 3.014 21.138 1.00 98.06 378 GLN A O 1
ATOM 3104 N N . GLU A 1 379 ? -19.848 0.925 21.579 1.00 98.06 379 GLU A N 1
ATOM 3105 C CA . GLU A 1 379 ? -19.038 0.768 22.793 1.00 98.06 379 GLU A CA 1
ATOM 3106 C C . GLU A 1 379 ? -17.550 0.711 22.436 1.00 98.06 379 GLU A C 1
ATOM 3108 O O . GLU A 1 379 ? -16.737 1.409 23.044 1.00 98.06 379 GLU A O 1
ATOM 3113 N N . ARG A 1 380 ? -17.184 -0.045 21.391 1.00 98.38 380 ARG A N 1
ATOM 3114 C CA . ARG A 1 380 ? -15.793 -0.120 20.911 1.00 98.38 380 ARG A CA 1
ATOM 3115 C C . ARG A 1 380 ? -15.264 1.263 20.511 1.00 98.38 380 ARG A C 1
ATOM 3117 O O . ARG A 1 380 ? -14.173 1.642 20.932 1.00 98.38 380 ARG A O 1
ATOM 3124 N N . MET A 1 381 ? -16.062 2.089 19.828 1.00 98.06 381 MET A N 1
ATOM 3125 C CA . MET A 1 381 ? -15.696 3.478 19.507 1.00 98.06 381 MET A CA 1
ATOM 3126 C C . MET A 1 381 ? -15.415 4.337 20.748 1.00 98.06 381 MET A C 1
ATOM 3128 O O . MET A 1 381 ? -14.493 5.154 20.732 1.00 98.06 381 MET A O 1
ATOM 3132 N N . GLN A 1 382 ? -16.170 4.163 21.838 1.00 97.69 382 GLN A N 1
ATOM 3133 C CA . GLN A 1 382 ? -15.904 4.884 23.090 1.00 97.69 382 GLN A CA 1
ATOM 3134 C C . GLN A 1 382 ? -14.537 4.501 23.669 1.00 97.69 382 GLN A C 1
ATOM 3136 O O . GLN A 1 382 ? -13.810 5.367 24.158 1.00 97.69 382 GLN A O 1
ATOM 3141 N N . HIS A 1 383 ? -14.153 3.226 23.574 1.00 97.31 383 HIS A N 1
ATOM 3142 C CA . HIS A 1 383 ? -12.835 2.757 23.999 1.00 97.31 383 HIS A CA 1
ATOM 3143 C C . HIS A 1 383 ? -11.700 3.289 23.113 1.00 97.31 383 HIS A C 1
ATOM 3145 O O . HIS A 1 383 ? -10.670 3.694 23.650 1.00 97.31 383 HIS A O 1
ATOM 3151 N N . ILE A 1 384 ? -11.904 3.404 21.795 1.00 97.75 384 ILE A N 1
ATOM 3152 C CA . ILE A 1 384 ? -10.964 4.110 20.901 1.00 97.75 384 ILE A CA 1
ATOM 3153 C C . ILE A 1 384 ? -10.802 5.570 21.345 1.00 97.75 384 ILE A C 1
ATOM 3155 O O . ILE A 1 384 ? -9.687 6.086 21.406 1.00 97.75 384 ILE A O 1
ATOM 3159 N N . GLY A 1 385 ? -11.909 6.233 21.699 1.00 96.75 385 GLY A N 1
ATOM 3160 C CA . GLY A 1 385 ? -11.901 7.598 22.222 1.00 96.75 385 GLY A CA 1
ATOM 3161 C C . GLY A 1 385 ? -11.035 7.753 23.474 1.00 96.75 385 GLY A C 1
ATOM 3162 O O . GLY A 1 385 ? -10.277 8.716 23.559 1.00 96.75 385 GLY A O 1
ATOM 3163 N N . LYS A 1 386 ? -11.093 6.784 24.400 1.00 95.62 386 LYS A N 1
ATOM 3164 C CA . LYS A 1 386 ? -10.226 6.740 25.591 1.00 95.62 386 LYS A CA 1
ATOM 3165 C C . LYS A 1 386 ? -8.755 6.590 25.205 1.00 95.62 386 LYS A C 1
ATOM 3167 O O . LYS A 1 386 ? -7.958 7.430 25.588 1.00 95.62 386 LYS A O 1
ATOM 3172 N N . VAL A 1 387 ? -8.421 5.608 24.362 1.00 95.19 387 VAL A N 1
ATOM 3173 C CA . VAL A 1 387 ? -7.042 5.371 23.882 1.00 95.19 387 VAL A CA 1
ATOM 3174 C C . VAL A 1 387 ? -6.427 6.629 23.259 1.00 95.19 387 VAL A C 1
ATOM 3176 O O . VAL A 1 387 ? -5.306 7.016 23.578 1.00 95.19 387 VAL A O 1
ATOM 3179 N N . VAL A 1 388 ? -7.168 7.305 22.379 1.00 94.81 388 VAL A N 1
ATOM 3180 C CA . VAL A 1 388 ? -6.684 8.534 21.732 1.00 94.81 388 VAL A CA 1
ATOM 3181 C C . VAL A 1 388 ? -6.676 9.723 22.699 1.00 94.81 388 VAL A C 1
ATOM 3183 O O . VAL A 1 388 ? -5.878 10.643 22.523 1.00 94.81 388 VAL A O 1
ATOM 3186 N N . GLY A 1 389 ? -7.546 9.722 23.710 1.00 94.88 389 GLY A N 1
ATOM 3187 C CA . GLY A 1 389 ? -7.526 10.681 24.813 1.00 94.88 389 GLY A CA 1
ATOM 3188 C C . GLY A 1 389 ? -6.235 10.585 25.623 1.00 94.88 389 GLY A C 1
ATOM 3189 O O . GLY A 1 389 ? -5.535 11.589 25.739 1.00 94.88 389 GLY A O 1
ATOM 3190 N N . ASP A 1 390 ? -5.890 9.377 26.069 1.00 92.94 390 ASP A N 1
ATOM 3191 C CA . ASP A 1 390 ? -4.670 9.082 26.831 1.00 92.94 390 ASP A CA 1
ATOM 3192 C C . ASP A 1 390 ? -3.423 9.489 26.026 1.00 92.94 390 ASP A C 1
ATOM 3194 O O . ASP A 1 390 ? -2.570 10.232 26.506 1.00 92.94 390 ASP A O 1
ATOM 3198 N N . TYR A 1 391 ? -3.384 9.132 24.735 1.00 93.62 391 TYR A N 1
ATOM 3199 C CA . TYR A 1 391 ? -2.329 9.569 23.816 1.00 93.62 391 TYR A CA 1
ATOM 3200 C C . TYR A 1 391 ? -2.185 11.091 23.733 1.00 93.62 391 TYR A C 1
ATOM 3202 O O . TYR A 1 391 ? -1.081 11.623 23.840 1.00 93.62 391 TYR A O 1
ATOM 3210 N N . ARG A 1 392 ? -3.291 11.821 23.553 1.00 91.88 392 ARG A N 1
ATOM 3211 C CA . ARG A 1 392 ? -3.252 13.290 23.468 1.00 91.88 392 ARG A CA 1
ATOM 3212 C C . ARG A 1 392 ? -2.802 13.925 24.777 1.00 91.88 392 ARG A C 1
ATOM 3214 O O . ARG A 1 392 ? -2.127 14.950 24.729 1.00 91.88 392 ARG A O 1
ATOM 3221 N N . GLN A 1 393 ? -3.173 13.338 25.912 1.00 92.38 393 GLN A N 1
ATOM 3222 C CA . GLN A 1 393 ? -2.741 13.807 27.221 1.00 92.38 393 GLN A CA 1
ATOM 3223 C C . GLN A 1 393 ? -1.225 13.663 27.380 1.00 92.38 393 GLN A C 1
ATOM 3225 O O . GLN A 1 393 ? -0.580 14.656 27.703 1.00 92.38 393 GLN A O 1
ATOM 3230 N N . SER A 1 394 ? -0.654 12.495 27.066 1.00 89.62 394 SER A N 1
ATOM 3231 C CA . SER A 1 394 ? 0.798 12.270 27.153 1.00 89.62 394 SER A CA 1
ATOM 3232 C C . SER A 1 394 ? 1.606 13.101 26.150 1.00 89.62 394 SER A C 1
ATOM 3234 O O . SER A 1 394 ? 2.720 13.525 26.450 1.00 89.62 394 SER A O 1
ATOM 3236 N N . VAL A 1 395 ? 1.052 13.398 24.967 1.00 87.38 395 VAL A N 1
ATOM 3237 C CA . VAL A 1 395 ? 1.661 14.373 24.041 1.00 87.38 395 VAL A CA 1
ATOM 3238 C C . VAL A 1 395 ? 1.621 15.785 24.633 1.00 87.38 395 VAL A C 1
ATOM 3240 O O . VAL A 1 395 ? 2.620 16.497 24.599 1.00 87.38 395 VAL A O 1
ATOM 3243 N N . GLY A 1 396 ? 0.477 16.205 25.181 1.00 86.94 396 GLY A N 1
ATOM 3244 C CA . GLY A 1 396 ? 0.293 17.549 25.735 1.00 86.94 396 GLY A CA 1
ATOM 3245 C C . GLY A 1 396 ? 1.104 17.822 27.005 1.00 86.94 396 GLY A C 1
ATOM 3246 O O . GLY A 1 396 ? 1.501 18.963 27.229 1.00 86.94 396 GLY A O 1
ATOM 3247 N N . SER A 1 397 ? 1.373 16.794 27.815 1.00 87.62 397 SER A N 1
ATOM 3248 C CA . SER A 1 397 ? 2.228 16.882 29.006 1.00 87.62 397 SER A CA 1
ATOM 3249 C C . SER A 1 397 ? 3.728 16.842 28.688 1.00 87.62 397 SER A C 1
ATOM 3251 O O . SER A 1 397 ? 4.538 17.119 29.569 1.00 87.62 397 SER A O 1
ATOM 3253 N N . GLY A 1 398 ? 4.109 16.513 27.447 1.00 83.56 398 GLY A N 1
ATOM 3254 C CA . GLY A 1 398 ? 5.505 16.333 27.041 1.00 83.56 398 GLY A CA 1
ATOM 3255 C C . GLY A 1 398 ? 6.132 15.011 27.499 1.00 83.56 398 GLY A C 1
ATOM 3256 O O . GLY A 1 398 ? 7.330 14.820 27.307 1.00 83.56 398 GLY A O 1
ATOM 3257 N N . GLU A 1 399 ? 5.347 14.096 28.080 1.00 79.62 399 GLU A N 1
ATOM 3258 C CA . GLU A 1 399 ? 5.786 12.731 28.414 1.00 79.62 399 GLU A CA 1
ATOM 3259 C C . GLU A 1 399 ? 6.114 11.928 27.154 1.00 79.62 399 GLU A C 1
ATOM 3261 O O . GLU A 1 399 ? 7.046 11.124 27.135 1.00 79.62 399 GLU A O 1
ATOM 3266 N N . LEU A 1 400 ? 5.349 12.163 26.086 1.00 80.50 400 LEU A N 1
ATOM 3267 C CA . LEU A 1 400 ? 5.554 11.523 24.801 1.00 80.50 400 LEU A CA 1
ATOM 3268 C C . LEU A 1 400 ? 6.440 12.401 23.913 1.00 80.50 400 LEU A C 1
ATOM 3270 O O . LEU A 1 400 ? 6.032 13.472 23.463 1.00 80.50 400 LEU A O 1
ATOM 3274 N N . GLY A 1 401 ? 7.659 11.925 23.649 1.00 76.19 401 GLY A N 1
ATOM 3275 C CA . GLY A 1 401 ? 8.562 12.523 22.668 1.00 76.19 401 GLY A CA 1
ATOM 3276 C C . GLY A 1 401 ? 8.089 12.321 21.221 1.00 76.19 401 GLY A C 1
ATOM 3277 O O . GLY A 1 401 ? 6.915 12.082 20.938 1.00 76.19 401 GLY A O 1
ATOM 3278 N N . LYS A 1 402 ? 9.023 12.390 20.266 1.00 78.12 402 LYS A N 1
ATOM 3279 C CA . LYS A 1 402 ? 8.707 12.156 18.850 1.00 78.12 402 LYS A CA 1
ATOM 3280 C C . LYS A 1 402 ? 8.269 10.702 18.635 1.00 78.12 402 LYS A C 1
ATOM 3282 O O . LYS A 1 402 ? 9.070 9.789 18.811 1.00 78.12 402 LYS A O 1
ATOM 3287 N N . THR A 1 403 ? 7.024 10.497 18.211 1.00 85.94 403 THR A N 1
ATOM 3288 C CA . THR A 1 403 ? 6.495 9.180 17.836 1.00 85.94 403 THR A CA 1
ATOM 3289 C C . THR A 1 403 ? 6.734 8.878 16.354 1.00 85.94 403 THR A C 1
ATOM 3291 O O . THR A 1 403 ? 6.872 9.803 15.550 1.00 85.94 403 THR A O 1
ATOM 3294 N N . PRO A 1 404 ? 6.758 7.592 15.951 1.00 86.31 404 PRO A N 1
ATOM 3295 C CA . PRO A 1 404 ? 6.904 7.214 14.542 1.00 86.31 404 PRO A CA 1
ATOM 3296 C C . PRO A 1 404 ? 5.689 7.587 13.678 1.00 86.31 404 PRO A C 1
ATOM 3298 O O . PRO A 1 404 ? 5.803 7.626 12.457 1.00 86.31 404 PRO A O 1
ATOM 3301 N N . PHE A 1 405 ? 4.525 7.821 14.289 1.00 92.12 405 PHE A N 1
ATOM 3302 C CA . PHE A 1 405 ? 3.294 8.255 13.629 1.00 92.12 405 PHE A CA 1
ATOM 3303 C C . PHE A 1 405 ? 2.317 8.859 14.642 1.00 92.12 405 PHE A C 1
ATOM 3305 O O . PHE A 1 405 ? 2.410 8.621 15.850 1.00 92.12 405 PHE A O 1
ATOM 3312 N N . ILE A 1 406 ? 1.351 9.625 14.136 1.00 92.31 406 ILE A N 1
ATOM 3313 C CA . ILE A 1 406 ? 0.298 10.249 14.942 1.00 92.31 406 ILE A CA 1
ATOM 3314 C C . ILE A 1 406 ? -0.895 9.295 15.066 1.00 92.31 406 ILE A C 1
ATOM 3316 O O . ILE A 1 406 ? -1.396 8.795 14.059 1.00 92.31 406 ILE A O 1
ATOM 3320 N N . LEU A 1 407 ? -1.400 9.083 16.284 1.00 94.50 407 LEU A N 1
ATOM 3321 C CA . LEU A 1 407 ? -2.634 8.326 16.510 1.00 94.50 407 LEU A CA 1
ATOM 3322 C C . LEU A 1 407 ? -3.880 9.198 16.356 1.00 94.50 407 LEU A C 1
ATOM 3324 O O . LEU A 1 407 ? -4.028 10.233 17.014 1.00 94.50 407 LEU A O 1
ATOM 3328 N N . ILE A 1 408 ? -4.819 8.746 15.525 1.00 94.94 408 ILE A N 1
ATOM 3329 C CA . ILE A 1 408 ? -6.095 9.427 15.293 1.00 94.94 408 ILE A CA 1
ATOM 3330 C C . ILE A 1 408 ? -7.241 8.417 15.382 1.00 94.94 408 ILE A C 1
ATOM 3332 O O . ILE A 1 408 ? -7.189 7.343 14.794 1.00 94.94 408 ILE A O 1
ATOM 3336 N N . ALA A 1 409 ? -8.307 8.771 16.101 1.00 95.81 409 ALA A N 1
ATOM 3337 C CA . ALA A 1 409 ? -9.560 8.022 16.062 1.00 95.81 409 ALA A CA 1
ATOM 3338 C C . ALA A 1 409 ? -10.284 8.336 14.750 1.00 95.81 409 ALA A C 1
ATOM 3340 O O . ALA A 1 409 ? -10.537 9.510 14.451 1.00 95.81 409 ALA A O 1
ATOM 3341 N N . LYS A 1 410 ? -10.638 7.307 13.979 1.00 95.12 410 LYS A N 1
ATOM 3342 C CA . LYS A 1 410 ? -11.441 7.489 12.773 1.00 95.12 410 LYS A CA 1
ATOM 3343 C C . LYS A 1 410 ? -12.828 8.008 13.150 1.00 95.12 410 LYS A C 1
ATOM 3345 O O . LYS A 1 410 ? -13.432 7.561 14.123 1.00 95.12 410 LYS A O 1
ATOM 3350 N N . SER A 1 411 ? -13.320 8.988 12.395 1.00 93.44 411 SER A N 1
ATOM 3351 C CA . SER A 1 411 ? -14.634 9.580 12.659 1.00 93.44 411 SER A CA 1
ATOM 3352 C C . SER A 1 411 ? -15.733 8.758 11.999 1.00 93.44 411 SER A C 1
ATOM 3354 O O . SER A 1 411 ? -15.704 8.531 10.792 1.00 93.44 411 SER A O 1
ATOM 3356 N N . PHE A 1 412 ? -16.718 8.362 12.797 1.00 96.00 412 PHE A N 1
ATOM 3357 C CA . PHE A 1 412 ? -17.900 7.636 12.354 1.00 96.00 412 PHE A CA 1
ATOM 3358 C C . PHE A 1 412 ? -19.150 8.460 12.635 1.00 96.00 412 PHE A C 1
ATOM 3360 O O . PHE A 1 412 ? -19.297 9.054 13.704 1.00 96.00 412 PHE A O 1
ATOM 3367 N N . PHE A 1 413 ? -20.068 8.472 11.677 1.00 96.25 413 PHE A N 1
ATOM 3368 C CA . PHE A 1 413 ? -21.340 9.175 11.770 1.00 96.25 413 PHE A CA 1
ATOM 3369 C C . PHE A 1 413 ? -22.475 8.175 11.611 1.00 96.25 413 PHE A C 1
ATOM 3371 O O . PHE A 1 413 ? -22.366 7.251 10.815 1.00 96.25 413 PHE A O 1
ATOM 3378 N N . GLU A 1 414 ? -23.585 8.348 12.322 1.00 97.06 414 GLU A N 1
ATOM 3379 C CA . GLU A 1 414 ? -24.795 7.581 12.002 1.00 97.06 414 GLU A CA 1
ATOM 3380 C C . GLU A 1 414 ? -25.178 7.777 10.526 1.00 97.06 414 GLU A C 1
ATOM 3382 O O . GLU A 1 414 ? -25.040 8.882 9.995 1.00 97.06 414 GLU A O 1
ATOM 3387 N N . LYS A 1 415 ? -25.715 6.734 9.876 1.00 94.88 415 LYS A N 1
ATOM 3388 C CA . LYS A 1 415 ? -26.088 6.742 8.445 1.00 94.88 415 LYS A CA 1
ATOM 3389 C C . LYS A 1 415 ? -26.901 7.970 8.004 1.00 94.88 415 LYS A C 1
ATOM 3391 O O . LYS A 1 415 ? -26.690 8.487 6.913 1.00 94.88 415 LYS A O 1
ATOM 3396 N N . LYS A 1 416 ? -27.757 8.506 8.884 1.00 93.88 416 LYS A N 1
ATOM 3397 C CA . LYS A 1 416 ? -28.582 9.707 8.644 1.00 93.88 416 LYS A CA 1
ATOM 3398 C C . LYS A 1 416 ? -27.775 11.003 8.459 1.00 93.88 416 LYS A C 1
ATOM 3400 O O . LYS A 1 416 ? -28.313 12.023 8.046 1.00 93.88 416 LYS A O 1
ATOM 3405 N N . HIS A 1 417 ? -26.490 10.991 8.804 1.00 95.75 417 HIS A N 1
ATOM 3406 C CA . HIS A 1 417 ? -25.573 12.127 8.709 1.00 95.75 417 HIS A CA 1
ATOM 3407 C C . HIS A 1 417 ? -24.526 11.957 7.603 1.00 95.75 417 HIS A C 1
ATOM 3409 O O . HIS A 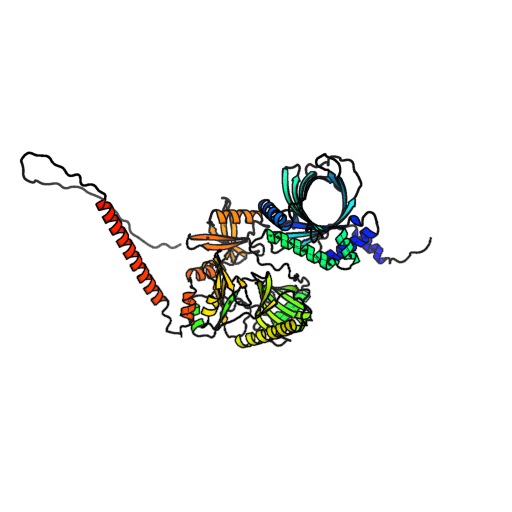1 417 ? -23.530 12.679 7.591 1.00 95.75 417 HIS A O 1
ATOM 3415 N N . ILE A 1 418 ? -24.758 11.041 6.662 1.00 95.38 418 ILE A N 1
ATOM 3416 C CA . ILE A 1 418 ? -23.872 10.771 5.525 1.00 95.38 418 ILE A CA 1
ATOM 3417 C C . ILE A 1 418 ? -23.499 12.033 4.723 1.00 95.38 418 ILE A C 1
ATOM 3419 O O . ILE A 1 418 ? -22.349 12.175 4.306 1.00 95.38 418 ILE A O 1
ATOM 3423 N N . SER A 1 419 ? -24.410 13.004 4.601 1.00 93.94 419 SER A N 1
ATOM 3424 C CA . SER A 1 419 ? -24.154 14.278 3.913 1.00 93.94 419 SER A CA 1
ATOM 3425 C C . SER A 1 419 ? -22.996 15.078 4.523 1.00 93.94 419 SER A C 1
ATOM 3427 O O . SER A 1 419 ? -22.262 15.752 3.799 1.00 93.94 419 SER A O 1
ATOM 3429 N N . LYS A 1 420 ? -22.757 14.962 5.841 1.00 93.25 420 LYS A N 1
ATOM 3430 C CA . LYS A 1 420 ? -21.606 15.597 6.506 1.00 93.25 420 LYS A CA 1
ATOM 3431 C C . LYS A 1 420 ? -20.288 15.037 5.980 1.00 93.25 420 LYS A C 1
ATOM 3433 O O . LYS A 1 420 ? -19.374 15.809 5.710 1.00 93.25 420 LYS A O 1
ATOM 3438 N N . ILE A 1 421 ? -20.210 13.722 5.771 1.00 94.38 421 ILE A N 1
ATOM 3439 C CA . ILE A 1 421 ? -19.009 13.061 5.244 1.00 94.38 421 ILE A CA 1
ATOM 3440 C C . ILE A 1 421 ? -18.741 13.559 3.828 1.00 94.38 421 ILE A C 1
ATOM 3442 O O . ILE A 1 421 ? -17.640 14.013 3.531 1.00 94.38 421 ILE A O 1
ATOM 3446 N N . PHE A 1 422 ? -19.762 13.552 2.970 1.00 95.56 422 PHE A N 1
ATOM 3447 C CA . PHE A 1 422 ? -19.603 14.014 1.598 1.00 95.56 422 PHE A CA 1
ATOM 3448 C C . PHE A 1 422 ? -19.271 15.504 1.488 1.00 95.56 422 PHE A C 1
ATOM 3450 O O . PHE A 1 422 ? -18.563 15.886 0.562 1.00 95.56 422 PHE A O 1
ATOM 3457 N N . SER A 1 423 ? -19.729 16.345 2.420 1.00 94.69 423 SER A N 1
ATOM 3458 C CA . SER A 1 423 ? -19.357 17.768 2.450 1.00 94.69 423 SER A CA 1
ATOM 3459 C C . SER A 1 423 ? -17.864 18.000 2.730 1.00 94.69 423 SER A C 1
ATOM 3461 O O . SER A 1 423 ? -17.301 19.009 2.304 1.00 94.69 423 SER A O 1
ATOM 3463 N N . SER A 1 424 ? -17.211 17.040 3.392 1.00 95.44 424 SER A N 1
ATOM 3464 C CA . SER A 1 424 ? -15.769 17.040 3.661 1.00 95.44 424 SER A CA 1
ATOM 3465 C C . SER A 1 424 ? -14.941 16.413 2.536 1.00 95.44 424 SER A C 1
ATOM 3467 O O . SER A 1 424 ? -13.714 16.413 2.624 1.00 95.44 424 SER A O 1
ATOM 3469 N N . ILE A 1 425 ? -15.574 15.891 1.478 1.00 95.69 425 ILE A N 1
ATOM 3470 C CA . ILE A 1 425 ? -14.887 15.277 0.339 1.00 95.69 425 ILE A CA 1
ATOM 3471 C C . ILE A 1 425 ? -14.928 16.227 -0.856 1.00 95.69 425 ILE A C 1
ATOM 3473 O O . ILE A 1 425 ? -15.994 16.621 -1.327 1.00 95.69 425 ILE A O 1
ATOM 3477 N N . LYS A 1 426 ? -13.752 16.571 -1.381 1.00 94.25 426 LYS A N 1
ATOM 3478 C CA . LYS A 1 426 ? -13.599 17.408 -2.577 1.00 94.25 426 LYS A CA 1
ATOM 3479 C C . LYS A 1 426 ? -12.855 16.644 -3.661 1.00 94.25 426 LYS A C 1
ATOM 3481 O O . LYS A 1 426 ? -11.948 15.874 -3.368 1.00 94.25 426 LYS A O 1
ATOM 3486 N N . THR A 1 427 ? -13.218 16.891 -4.915 1.00 93.62 427 THR A N 1
ATOM 3487 C CA . THR A 1 427 ? -12.489 16.342 -6.065 1.00 93.62 427 THR A CA 1
ATOM 3488 C C . THR A 1 427 ? -11.420 17.341 -6.495 1.00 93.62 427 THR A C 1
ATOM 3490 O O . THR A 1 427 ? -11.729 18.516 -6.704 1.00 93.62 427 THR A O 1
ATOM 3493 N N . ASN A 1 428 ? -10.163 16.908 -6.581 1.00 89.44 428 ASN A N 1
ATOM 3494 C CA . ASN A 1 428 ? -9.066 17.761 -7.037 1.00 89.44 428 ASN A CA 1
ATOM 3495 C C . ASN A 1 428 ? -8.998 17.826 -8.578 1.00 89.44 428 ASN A C 1
ATOM 3497 O O . ASN A 1 428 ? -9.777 17.188 -9.283 1.00 89.44 428 ASN A O 1
ATOM 3501 N N . LYS A 1 429 ? -8.043 18.596 -9.117 1.00 86.06 429 LYS A N 1
ATOM 3502 C CA . LYS A 1 429 ? -7.863 18.773 -10.574 1.00 86.06 429 LYS A CA 1
ATOM 3503 C C . LYS A 1 429 ? -7.570 17.467 -11.326 1.00 86.06 429 LYS A C 1
ATOM 3505 O O . LYS A 1 429 ? -7.827 17.398 -12.521 1.00 86.06 429 LYS A O 1
ATOM 3510 N N . ASN A 1 430 ? -7.057 16.455 -10.629 1.00 81.62 430 ASN A N 1
ATOM 3511 C CA . ASN A 1 430 ? -6.696 15.156 -11.192 1.00 81.62 430 ASN A CA 1
ATOM 3512 C C . ASN A 1 430 ? -7.844 14.134 -11.085 1.00 81.62 430 ASN A C 1
ATOM 3514 O O . ASN A 1 430 ? -7.664 12.979 -11.455 1.00 81.62 430 ASN A O 1
ATOM 3518 N N . GLY A 1 431 ? -9.012 14.533 -10.566 1.00 84.62 431 GLY A N 1
ATOM 3519 C CA . GLY A 1 431 ? -10.150 13.633 -10.353 1.00 84.62 431 GLY A CA 1
ATOM 3520 C C . GLY A 1 431 ? -10.058 12.788 -9.075 1.00 84.62 431 GLY A C 1
ATOM 3521 O O . GLY A 1 431 ? -10.919 11.941 -8.829 1.00 84.62 431 GLY A O 1
ATOM 3522 N N . GLU A 1 432 ? -9.049 13.009 -8.231 1.00 89.75 432 GLU A N 1
ATOM 3523 C CA . GLU A 1 432 ? -8.897 12.290 -6.964 1.00 89.75 432 GLU A CA 1
ATOM 3524 C C . GLU A 1 432 ? -9.818 12.892 -5.902 1.00 89.75 432 GLU A C 1
ATOM 3526 O O . GLU A 1 432 ? -10.018 14.111 -5.849 1.00 89.75 432 GLU A O 1
ATOM 3531 N N . ARG A 1 433 ? -10.362 12.043 -5.025 1.00 94.38 433 ARG A N 1
ATOM 3532 C CA . ARG A 1 433 ? -11.240 12.480 -3.937 1.00 94.38 433 ARG A CA 1
ATOM 3533 C C . ARG A 1 433 ? -10.411 12.644 -2.679 1.00 94.38 433 ARG A C 1
ATOM 3535 O O . ARG A 1 433 ? -9.787 11.700 -2.201 1.00 94.38 433 ARG A O 1
ATOM 3542 N N . ILE A 1 434 ? -10.415 13.861 -2.157 1.00 95.31 434 ILE A N 1
ATOM 3543 C CA . ILE A 1 434 ? -9.669 14.259 -0.973 1.00 95.31 434 ILE A CA 1
ATOM 3544 C C . ILE A 1 434 ? -10.663 14.512 0.150 1.00 95.31 434 ILE A C 1
ATOM 3546 O O . ILE A 1 434 ? -11.526 15.383 0.034 1.00 95.31 434 ILE A O 1
ATOM 3550 N N . PHE A 1 435 ? -10.526 13.758 1.234 1.00 95.44 435 PHE A N 1
ATOM 3551 C CA . PHE A 1 435 ? -11.184 14.063 2.491 1.00 95.44 435 PHE A CA 1
ATOM 3552 C C . PHE A 1 435 ? -10.353 15.111 3.232 1.00 95.44 435 PHE A C 1
ATOM 3554 O O . PHE A 1 435 ? -9.152 14.915 3.440 1.00 95.44 435 PHE A O 1
ATOM 3561 N N . SER A 1 436 ? -10.981 16.215 3.635 1.00 93.25 436 SER A N 1
ATOM 3562 C CA . SER A 1 436 ? -10.314 17.270 4.392 1.00 93.25 436 SER A CA 1
ATOM 3563 C C . SER A 1 436 ? -11.200 17.827 5.506 1.00 93.25 436 SER A C 1
ATOM 3565 O O . SER A 1 436 ? -12.326 18.269 5.268 1.00 93.25 436 SER A O 1
ATOM 3567 N N . ASP A 1 437 ? -10.660 17.829 6.724 1.00 88.75 437 ASP A N 1
ATOM 3568 C CA . ASP A 1 437 ? -11.184 18.553 7.881 1.00 88.75 437 ASP A CA 1
ATOM 3569 C C . ASP A 1 437 ? -10.037 19.227 8.664 1.00 88.75 437 ASP A C 1
ATOM 3571 O O . ASP A 1 437 ? -8.910 19.304 8.181 1.00 88.75 437 ASP A O 1
ATOM 3575 N N . GLN A 1 438 ? -10.308 19.740 9.871 1.00 80.50 438 GLN A N 1
ATOM 3576 C CA . GLN A 1 438 ? -9.306 20.446 10.685 1.00 80.50 438 GLN A CA 1
ATOM 3577 C C . GLN A 1 438 ? -8.070 19.604 11.055 1.00 80.50 438 GLN A C 1
ATOM 3579 O O . GLN A 1 438 ? -7.049 20.173 11.427 1.00 80.50 438 GLN A O 1
ATOM 3584 N N . LYS A 1 439 ? -8.162 18.269 11.030 1.00 80.94 439 LYS A N 1
ATOM 3585 C CA . LYS A 1 439 ? -7.103 17.354 11.494 1.00 80.94 439 LYS A CA 1
ATOM 3586 C C . LYS A 1 439 ? -6.636 16.373 10.423 1.00 80.94 439 LYS A C 1
ATOM 3588 O O . LYS A 1 439 ? -5.564 15.794 10.564 1.00 80.94 439 LYS A O 1
ATOM 3593 N N . ARG A 1 440 ? -7.460 16.122 9.409 1.00 89.75 440 ARG A N 1
ATOM 3594 C CA . ARG A 1 440 ? -7.274 15.064 8.418 1.00 89.75 440 ARG A CA 1
ATOM 3595 C C . ARG A 1 440 ? -7.226 15.674 7.027 1.00 89.75 440 ARG A C 1
ATOM 3597 O O . ARG A 1 440 ? -8.090 16.467 6.668 1.00 89.75 440 ARG A O 1
ATOM 3604 N N . ASN A 1 441 ? -6.251 15.252 6.230 1.00 93.31 441 ASN A N 1
ATOM 3605 C CA . ASN A 1 441 ? -6.152 15.571 4.810 1.00 93.31 441 ASN A CA 1
ATOM 3606 C C . ASN A 1 441 ? -5.554 14.364 4.079 1.00 93.31 441 ASN A C 1
ATOM 3608 O O . ASN A 1 441 ? -4.353 14.104 4.185 1.00 93.31 441 ASN A O 1
ATOM 3612 N N . HIS A 1 442 ? -6.399 13.576 3.414 1.00 92.94 442 HIS A N 1
ATOM 3613 C CA . HIS A 1 442 ? -5.998 12.321 2.774 1.00 92.94 442 HIS A CA 1
ATOM 3614 C C . HIS A 1 442 ? -6.913 11.940 1.608 1.00 92.94 442 HIS A C 1
ATOM 3616 O O . HIS A 1 442 ? -8.030 12.440 1.475 1.00 92.94 442 HIS A O 1
ATOM 3622 N N . GLN A 1 443 ? -6.438 11.023 0.766 1.00 93.81 443 GLN A N 1
ATOM 3623 C CA . GLN A 1 443 ? -7.242 10.436 -0.301 1.00 93.81 443 GLN A CA 1
ATOM 3624 C C . GLN A 1 443 ? -8.326 9.509 0.277 1.00 93.81 443 GLN A C 1
ATOM 3626 O O . GLN A 1 443 ? -8.179 8.915 1.355 1.00 93.81 443 GLN A O 1
ATOM 3631 N N . THR A 1 444 ? -9.451 9.429 -0.425 1.00 94.81 444 THR A N 1
ATOM 3632 C CA . THR A 1 444 ? -10.569 8.532 -0.125 1.00 94.81 444 THR A CA 1
ATOM 3633 C C . THR A 1 444 ? -11.167 8.006 -1.420 1.00 94.81 444 THR A C 1
ATOM 3635 O O . THR A 1 444 ? -11.257 8.738 -2.400 1.00 94.81 444 THR A O 1
ATOM 3638 N N . ASP A 1 445 ? -11.602 6.750 -1.437 1.00 94.62 445 ASP A N 1
ATOM 3639 C CA . ASP A 1 445 ? -12.195 6.125 -2.623 1.00 94.62 445 ASP A CA 1
ATOM 3640 C C . ASP A 1 445 ? -13.680 5.766 -2.459 1.00 94.62 445 ASP A C 1
ATOM 3642 O O . ASP A 1 445 ? -14.278 5.188 -3.370 1.00 94.62 445 ASP A O 1
ATOM 3646 N N . GLY A 1 446 ? -14.304 6.138 -1.338 1.00 96.31 446 GLY A N 1
ATOM 3647 C CA . GLY A 1 446 ? -15.716 5.861 -1.089 1.00 96.31 446 GLY A CA 1
ATOM 3648 C C . GLY A 1 446 ? -16.106 5.904 0.384 1.00 96.31 446 GLY A C 1
ATOM 3649 O O . GLY A 1 446 ? -15.693 6.803 1.111 1.00 96.31 446 GLY A O 1
ATOM 3650 N N . LEU A 1 447 ? -16.911 4.935 0.825 1.00 97.88 447 LEU A N 1
ATOM 3651 C CA . LEU A 1 447 ? -17.455 4.837 2.181 1.00 97.88 447 LEU A CA 1
ATOM 3652 C C . LEU A 1 447 ? -17.323 3.419 2.747 1.00 97.88 447 LEU A C 1
ATOM 3654 O O . LEU A 1 447 ? -17.398 2.431 2.014 1.00 97.88 447 LEU A O 1
ATOM 3658 N N . ILE A 1 448 ? -17.193 3.329 4.069 1.00 98.25 448 ILE A N 1
ATOM 3659 C CA . ILE A 1 448 ? -17.376 2.093 4.838 1.00 98.25 448 ILE A CA 1
ATOM 3660 C C . ILE A 1 448 ? -18.642 2.233 5.677 1.00 98.25 448 ILE A C 1
ATOM 3662 O O . ILE A 1 448 ? -18.799 3.225 6.392 1.00 98.25 448 ILE A O 1
ATOM 3666 N N . LEU A 1 449 ? -19.525 1.238 5.585 1.00 98.44 449 LEU A N 1
ATOM 3667 C CA . LEU A 1 449 ? -20.749 1.137 6.366 1.00 98.44 449 LEU A CA 1
ATOM 3668 C C . LEU A 1 449 ? -20.555 0.045 7.420 1.00 98.44 449 LEU A C 1
ATOM 3670 O O . LEU A 1 449 ? -20.563 -1.147 7.099 1.00 98.44 449 LEU A O 1
ATOM 3674 N N . THR A 1 450 ? -20.392 0.465 8.668 1.00 98.25 450 THR A N 1
ATOM 3675 C CA . THR A 1 450 ? -20.124 -0.410 9.808 1.00 98.25 450 THR A CA 1
ATOM 3676 C C . THR A 1 450 ? -21.410 -0.663 10.598 1.00 98.25 450 THR A C 1
ATOM 3678 O O . THR A 1 450 ? -22.015 0.297 11.091 1.00 98.25 450 THR A O 1
ATOM 3681 N N . PRO A 1 451 ? -21.852 -1.923 10.740 1.00 98.00 451 PRO A N 1
ATOM 3682 C CA . PRO A 1 451 ? -23.014 -2.262 11.553 1.00 98.00 451 PRO A CA 1
ATOM 3683 C C . PRO A 1 451 ? -22.732 -2.028 13.040 1.00 98.00 451 PRO A C 1
ATOM 3685 O O . PRO A 1 451 ? -21.613 -2.226 13.514 1.00 98.00 451 PRO A O 1
ATOM 3688 N N . ASN A 1 452 ? -23.757 -1.658 13.812 1.00 98.00 452 ASN A N 1
ATOM 3689 C CA . ASN A 1 452 ? -23.632 -1.575 15.268 1.00 98.00 452 ASN A CA 1
ATOM 3690 C C . ASN A 1 452 ? -23.786 -2.953 15.937 1.00 98.00 452 ASN A C 1
ATOM 3692 O O . ASN A 1 452 ? -24.751 -3.188 16.657 1.00 98.00 452 ASN A O 1
ATOM 3696 N N . ASN A 1 453 ? -22.867 -3.880 15.666 1.00 96.88 453 ASN A N 1
ATOM 3697 C CA . ASN A 1 453 ? -22.856 -5.244 16.205 1.00 96.88 453 ASN A CA 1
ATOM 3698 C C . ASN A 1 453 ? -21.460 -5.629 16.737 1.00 96.88 453 ASN A C 1
ATOM 3700 O O . ASN A 1 453 ? -20.534 -4.814 16.701 1.00 96.88 453 ASN A O 1
ATOM 3704 N N . ALA A 1 454 ? -21.328 -6.851 17.264 1.00 97.38 454 ALA A N 1
ATOM 3705 C CA . ALA A 1 454 ? -20.040 -7.444 17.627 1.00 97.38 454 ALA A CA 1
ATOM 3706 C C . ALA A 1 454 ? -19.122 -7.583 16.401 1.00 97.38 454 ALA A C 1
ATOM 3708 O O . ALA A 1 454 ? -19.597 -7.786 15.282 1.00 97.38 454 ALA A O 1
ATOM 3709 N N . TYR A 1 455 ? -17.812 -7.468 16.618 1.00 97.75 455 TYR A N 1
ATOM 3710 C CA . TYR A 1 455 ? -16.810 -7.638 15.568 1.00 97.75 455 TYR A CA 1
ATOM 3711 C C . TYR A 1 455 ? -16.876 -9.058 15.000 1.00 97.75 455 TYR A C 1
ATOM 3713 O O . TYR A 1 455 ? -17.032 -10.013 15.754 1.00 97.75 455 TYR A O 1
ATOM 3721 N N . LYS A 1 456 ? -16.717 -9.217 13.684 1.00 96.50 456 LYS A N 1
ATOM 3722 C CA . LYS A 1 456 ? -16.710 -10.531 13.029 1.00 96.50 456 LYS A CA 1
ATOM 3723 C C . LYS A 1 456 ? -15.412 -10.742 12.270 1.00 96.50 456 LYS A C 1
ATOM 3725 O O . LYS A 1 456 ? -15.029 -9.917 11.444 1.00 96.50 456 LYS A O 1
ATOM 3730 N N . ALA A 1 457 ? -14.745 -11.858 12.544 1.00 95.62 457 ALA A N 1
ATOM 3731 C CA . ALA A 1 457 ? -13.523 -12.223 11.847 1.00 95.62 457 ALA A CA 1
ATOM 3732 C C . ALA A 1 457 ? -13.774 -12.492 10.351 1.00 95.62 457 ALA A C 1
ATOM 3734 O O . ALA A 1 457 ? -14.827 -13.002 9.960 1.00 95.62 457 ALA A O 1
ATOM 3735 N N . TYR A 1 458 ? -12.760 -12.245 9.519 1.00 95.06 458 TYR A N 1
ATOM 3736 C CA . TYR A 1 458 ? -12.783 -12.525 8.077 1.00 95.06 458 TYR A CA 1
ATOM 3737 C C . TYR A 1 458 ? -13.904 -11.781 7.323 1.00 95.06 458 TYR A C 1
ATOM 3739 O O . TYR A 1 458 ? -14.189 -10.631 7.618 1.00 95.06 458 TYR A O 1
ATOM 3747 N N . ALA A 1 459 ? -14.498 -12.382 6.285 1.00 93.88 459 ALA A N 1
ATOM 3748 C CA . ALA A 1 459 ? -15.559 -11.750 5.504 1.00 93.88 459 ALA A CA 1
ATOM 3749 C C . ALA A 1 459 ? -16.832 -11.550 6.342 1.00 93.88 459 ALA A C 1
ATOM 3751 O O . ALA A 1 459 ? -17.512 -12.518 6.684 1.00 93.88 459 ALA A O 1
ATOM 3752 N N . ASP A 1 460 ? -17.176 -10.292 6.608 1.00 95.69 460 ASP A N 1
ATOM 3753 C CA . ASP A 1 460 ? -18.380 -9.922 7.346 1.00 95.69 460 ASP A CA 1
ATOM 3754 C C . ASP A 1 460 ? -19.484 -9.493 6.370 1.00 95.69 460 ASP A C 1
ATOM 3756 O O . ASP A 1 460 ? -19.394 -8.460 5.710 1.00 95.69 460 ASP A O 1
ATOM 3760 N N . GLN A 1 461 ? -20.558 -10.284 6.315 1.00 95.56 461 GLN A N 1
ATOM 3761 C CA . GLN A 1 461 ? -21.723 -10.054 5.449 1.00 95.56 461 GLN A CA 1
ATOM 3762 C C . GLN A 1 461 ? -22.577 -8.840 5.858 1.00 95.56 461 GLN A C 1
ATOM 3764 O O . GLN A 1 461 ? -23.517 -8.480 5.156 1.00 95.56 461 GLN A O 1
ATOM 3769 N N . SER A 1 462 ? -22.282 -8.230 7.007 1.00 96.69 462 SER A N 1
ATOM 3770 C CA . SER A 1 462 ? -22.924 -7.010 7.496 1.00 96.69 462 SER A CA 1
ATOM 3771 C C . SER A 1 462 ? -22.037 -5.767 7.388 1.00 96.69 462 SER A C 1
ATOM 3773 O O . SER A 1 462 ? -22.554 -4.663 7.542 1.00 96.69 462 SER A O 1
ATOM 3775 N N . LEU A 1 463 ? -20.742 -5.913 7.096 1.00 98.12 463 LEU A N 1
ATOM 3776 C CA . LEU A 1 463 ? -19.806 -4.805 6.907 1.00 98.12 463 LEU A CA 1
ATOM 3777 C C . LEU A 1 463 ? -19.658 -4.510 5.412 1.00 98.12 463 LEU A C 1
ATOM 3779 O O . LEU A 1 463 ? -19.168 -5.346 4.650 1.00 98.12 463 LEU A O 1
ATOM 3783 N N . PHE A 1 464 ? -20.037 -3.306 4.986 1.00 98.25 464 PHE A N 1
ATOM 3784 C CA . PHE A 1 464 ? -20.063 -2.968 3.563 1.00 98.25 464 PHE A CA 1
ATOM 3785 C C . PHE A 1 464 ? -19.034 -1.904 3.185 1.00 98.25 464 PHE A C 1
ATOM 3787 O O . PHE A 1 464 ? -18.753 -0.980 3.949 1.00 98.25 464 PHE A O 1
ATOM 3794 N N . LYS A 1 465 ? -18.518 -1.999 1.958 1.00 97.56 465 LYS A N 1
ATOM 3795 C CA . LYS A 1 465 ? -17.762 -0.933 1.292 1.00 97.56 465 LYS A CA 1
ATOM 3796 C C . LYS A 1 465 ? -18.510 -0.456 0.053 1.00 97.56 465 LYS A C 1
ATOM 3798 O O . LYS A 1 465 ? -18.922 -1.261 -0.777 1.00 97.56 465 LYS A O 1
ATOM 3803 N N . TRP A 1 466 ? -18.628 0.852 -0.096 1.00 97.81 466 TRP A N 1
ATOM 3804 C CA . TRP A 1 466 ? -19.060 1.495 -1.332 1.00 97.81 466 TRP A CA 1
ATOM 3805 C C . TRP A 1 466 ? -17.885 2.290 -1.899 1.00 97.81 466 TRP A C 1
ATOM 3807 O O . TRP A 1 466 ? -17.117 2.871 -1.132 1.00 97.81 466 TRP A O 1
ATOM 3817 N N . LYS A 1 467 ? -17.734 2.311 -3.223 1.00 96.19 467 LYS A N 1
ATOM 3818 C CA . LYS A 1 467 ? -16.710 3.095 -3.921 1.00 96.19 467 LYS A CA 1
ATOM 3819 C C . LYS A 1 467 ? -17.345 3.926 -5.023 1.00 96.19 467 LYS A C 1
ATOM 3821 O O . LYS A 1 467 ? -18.341 3.504 -5.611 1.00 96.19 467 LYS A O 1
ATOM 3826 N N . TYR A 1 468 ? -16.734 5.070 -5.325 1.00 93.50 468 TYR A N 1
ATOM 3827 C CA . TYR A 1 468 ? -17.098 5.834 -6.517 1.00 93.50 468 TYR A CA 1
ATOM 3828 C C . TYR A 1 468 ? -16.940 4.961 -7.768 1.00 93.50 468 TYR A C 1
ATOM 3830 O O . TYR A 1 468 ? -16.010 4.156 -7.858 1.00 93.50 468 TYR A O 1
ATOM 3838 N N . LEU A 1 469 ? -17.857 5.124 -8.723 1.00 90.38 469 LEU A N 1
ATOM 3839 C CA . LEU A 1 469 ? -17.984 4.246 -9.888 1.00 90.38 469 LEU A CA 1
ATOM 3840 C C . LEU A 1 469 ? -16.679 4.123 -10.697 1.00 90.38 469 LEU A C 1
ATOM 3842 O O . LEU A 1 469 ? -16.310 3.039 -11.134 1.00 90.38 469 LEU A O 1
ATOM 3846 N N . ASP A 1 470 ? -15.956 5.224 -10.847 1.00 88.50 470 ASP A N 1
ATOM 3847 C CA . ASP A 1 470 ? -14.695 5.332 -11.584 1.00 88.50 470 ASP A CA 1
ATOM 3848 C C . ASP A 1 470 ? -13.455 4.877 -10.792 1.00 88.50 470 ASP A C 1
ATOM 3850 O O . ASP A 1 470 ? -12.355 4.857 -11.341 1.00 88.50 470 ASP A O 1
ATOM 3854 N N . LEU A 1 471 ? -13.618 4.490 -9.521 1.00 91.12 471 LEU A N 1
ATOM 3855 C CA . LEU A 1 471 ? -12.537 4.009 -8.653 1.00 91.12 471 LEU A CA 1
ATOM 3856 C C . LEU A 1 471 ? -12.576 2.494 -8.420 1.00 91.12 471 LEU A C 1
ATOM 3858 O O . LEU A 1 471 ? -11.761 1.968 -7.656 1.00 91.12 471 LEU A O 1
ATOM 3862 N N . TRP A 1 472 ? -13.516 1.776 -9.039 1.00 93.25 472 TRP A N 1
ATOM 3863 C CA . TRP A 1 472 ? -13.504 0.316 -9.046 1.00 93.25 472 TRP A CA 1
ATOM 3864 C C . TRP A 1 472 ? -12.374 -0.198 -9.932 1.00 93.25 472 TRP A C 1
ATOM 3866 O O . TRP A 1 472 ? -12.305 0.112 -11.122 1.00 93.25 472 TRP A O 1
ATOM 3876 N N . THR A 1 473 ? -11.500 -1.001 -9.334 1.00 94.19 473 THR A N 1
ATOM 3877 C CA . THR A 1 473 ? -10.342 -1.587 -9.999 1.00 94.19 473 THR A CA 1
ATOM 3878 C C . THR A 1 473 ? -10.294 -3.093 -9.787 1.00 94.19 473 THR A C 1
ATOM 3880 O O . THR A 1 473 ? -10.838 -3.624 -8.814 1.00 94.19 473 THR A O 1
ATOM 3883 N N . ILE A 1 474 ? -9.657 -3.784 -10.728 1.00 95.25 474 ILE A N 1
ATOM 3884 C CA . ILE A 1 474 ? -9.466 -5.231 -10.717 1.00 95.25 474 ILE A CA 1
ATOM 3885 C C . ILE A 1 474 ? -8.020 -5.519 -11.091 1.00 95.25 474 ILE A C 1
ATOM 3887 O O . ILE A 1 474 ? -7.497 -4.982 -12.067 1.00 95.25 474 ILE A O 1
ATOM 3891 N N . ASP A 1 475 ? -7.387 -6.392 -10.314 1.00 95.81 475 ASP A N 1
ATOM 3892 C CA . ASP A 1 475 ? -6.037 -6.862 -10.584 1.00 95.81 475 ASP A CA 1
ATOM 3893 C C . ASP A 1 475 ? -6.102 -8.094 -11.493 1.00 95.81 475 ASP A C 1
ATOM 3895 O O . ASP A 1 475 ? -6.507 -9.173 -11.057 1.00 95.81 475 ASP A O 1
ATOM 3899 N N . PHE A 1 476 ? -5.687 -7.954 -12.748 1.00 95.94 476 PHE A N 1
ATOM 3900 C CA . PHE A 1 476 ? -5.639 -9.040 -13.726 1.00 95.94 476 PHE A CA 1
ATOM 3901 C C . PHE A 1 476 ? -4.215 -9.541 -13.931 1.00 95.94 476 PHE A C 1
ATOM 3903 O O . PHE A 1 476 ? -3.251 -8.787 -13.805 1.00 95.94 476 PHE A O 1
ATOM 3910 N N . LYS A 1 477 ? -4.084 -10.805 -14.334 1.00 94.94 477 LYS A N 1
ATOM 3911 C CA . LYS A 1 477 ? -2.870 -11.281 -14.993 1.00 94.94 477 LYS A CA 1
ATOM 3912 C C . LYS A 1 477 ? -2.945 -10.866 -16.457 1.00 94.94 477 LYS A C 1
ATOM 3914 O O . LYS A 1 477 ? -3.932 -11.170 -17.128 1.00 94.94 477 LYS A O 1
ATOM 3919 N N . VAL A 1 478 ? -1.912 -10.192 -16.949 1.00 93.94 478 VAL A N 1
ATOM 3920 C CA . VAL A 1 478 ? -1.810 -9.814 -18.361 1.00 93.94 478 VAL A CA 1
ATOM 3921 C C . VAL A 1 478 ? -0.816 -10.743 -19.036 1.00 93.94 478 VAL A C 1
ATOM 3923 O O . VAL A 1 478 ? 0.313 -10.895 -18.575 1.00 93.94 478 VAL A O 1
ATOM 3926 N N . ALA A 1 479 ? -1.242 -11.376 -20.122 1.00 89.81 479 ALA A N 1
ATOM 3927 C CA . ALA A 1 479 ? -0.397 -12.267 -20.903 1.00 89.81 479 ALA A CA 1
ATOM 3928 C C . ALA A 1 479 ? -0.511 -11.939 -22.389 1.00 89.81 479 ALA A C 1
ATOM 3930 O O . ALA A 1 479 ? -1.551 -11.463 -22.852 1.00 89.81 479 ALA A O 1
ATOM 3931 N N . GLN A 1 480 ? 0.565 -12.207 -23.120 1.00 87.62 480 GLN A N 1
ATOM 3932 C CA . GLN A 1 480 ? 0.625 -12.035 -24.561 1.00 87.62 480 GLN A CA 1
ATOM 3933 C C . GLN A 1 480 ? 0.509 -13.402 -25.250 1.00 87.62 480 GLN A C 1
ATOM 3935 O O . GLN A 1 480 ? 1.119 -14.371 -24.798 1.00 87.62 480 GLN A O 1
ATOM 3940 N N . ASN A 1 481 ? -0.283 -13.499 -26.319 1.00 84.75 481 ASN A N 1
ATOM 3941 C CA . ASN A 1 481 ? -0.360 -14.714 -27.136 1.00 84.75 481 ASN A CA 1
ATOM 3942 C C . ASN A 1 481 ? 0.731 -14.739 -28.233 1.00 84.75 481 ASN A C 1
ATOM 3944 O O . ASN A 1 481 ? 1.507 -13.792 -28.382 1.00 84.75 481 ASN A O 1
ATOM 3948 N N . SER A 1 482 ? 0.763 -15.809 -29.037 1.00 84.44 482 SER A N 1
ATOM 3949 C CA . SER A 1 482 ? 1.684 -15.964 -30.179 1.00 84.44 482 SER A CA 1
ATOM 3950 C C . SER A 1 482 ? 1.608 -14.819 -31.195 1.00 84.44 482 SER A C 1
ATOM 3952 O O . SER A 1 482 ? 2.625 -14.443 -31.773 1.00 84.44 482 SER A O 1
ATOM 3954 N N . ASP A 1 483 ? 0.428 -14.219 -31.359 1.00 85.38 483 ASP A N 1
ATOM 3955 C CA . ASP A 1 483 ? 0.164 -13.128 -32.308 1.00 85.38 483 ASP A CA 1
ATOM 3956 C C . ASP A 1 483 ? 0.457 -11.742 -31.720 1.00 85.38 483 ASP A C 1
ATOM 3958 O O . ASP A 1 483 ? 0.053 -10.720 -32.273 1.00 85.38 483 ASP A O 1
ATOM 3962 N N . ARG A 1 484 ? 1.142 -11.689 -30.572 1.00 83.44 484 ARG A N 1
ATOM 3963 C CA . ARG A 1 484 ? 1.480 -10.461 -29.845 1.00 83.44 484 ARG A CA 1
ATOM 3964 C C . ARG A 1 484 ? 0.276 -9.658 -29.332 1.00 83.44 484 ARG A C 1
ATOM 3966 O O . ARG A 1 484 ? 0.440 -8.498 -28.947 1.00 83.44 484 ARG A O 1
ATOM 3973 N N . LYS A 1 485 ? -0.904 -10.270 -29.242 1.00 87.69 485 LYS A N 1
ATOM 3974 C CA . LYS A 1 485 ? -2.099 -9.676 -28.630 1.00 87.69 485 LYS A CA 1
ATOM 3975 C C . LYS A 1 485 ? -2.107 -9.889 -27.123 1.00 87.69 485 LYS A C 1
ATOM 3977 O O . LYS A 1 485 ? -1.683 -10.935 -26.634 1.00 87.69 485 LYS A O 1
ATOM 3982 N N . TRP A 1 486 ? -2.616 -8.901 -26.396 1.00 91.12 486 TRP A N 1
ATOM 3983 C CA . TRP A 1 486 ? -2.662 -8.895 -24.936 1.00 91.12 486 TRP A CA 1
ATOM 3984 C C . TRP A 1 486 ? -4.021 -9.356 -24.426 1.00 91.12 486 TRP A C 1
ATOM 3986 O O . TRP A 1 486 ? -5.054 -8.964 -24.961 1.00 91.12 486 TRP A O 1
ATOM 3996 N N . PHE A 1 487 ? -4.023 -10.155 -23.365 1.00 92.69 487 PHE A N 1
ATOM 3997 C CA . PHE A 1 487 ? -5.228 -10.727 -22.776 1.00 92.69 487 PHE A CA 1
ATOM 3998 C C . PHE A 1 487 ? -5.234 -10.571 -21.261 1.00 92.69 487 PHE A C 1
ATOM 4000 O O . PHE A 1 487 ? -4.213 -10.772 -20.596 1.00 92.69 487 PHE A O 1
ATOM 4007 N N . LEU A 1 488 ? -6.414 -10.265 -20.723 1.00 94.56 488 LEU A N 1
ATOM 4008 C CA . LEU A 1 488 ? -6.673 -10.227 -19.288 1.00 94.56 488 LEU A CA 1
ATOM 4009 C C . LEU A 1 488 ? -7.122 -11.601 -18.793 1.00 94.56 488 LEU A C 1
ATOM 4011 O O . LEU A 1 488 ? -7.993 -12.223 -19.405 1.00 94.56 488 LEU A O 1
ATOM 4015 N N . HIS A 1 489 ? -6.566 -12.036 -17.665 1.00 95.00 489 HIS A N 1
ATOM 4016 C CA . HIS A 1 489 ? -6.920 -13.286 -17.004 1.00 95.00 489 HIS A CA 1
ATOM 4017 C C . HIS A 1 489 ? -7.226 -13.068 -15.520 1.00 95.00 489 HIS A C 1
ATOM 4019 O O . HIS A 1 489 ? -6.508 -12.347 -14.817 1.00 95.00 489 HIS A O 1
ATOM 4025 N N . CYS A 1 490 ? -8.266 -13.743 -15.040 1.00 95.94 490 CYS A N 1
ATOM 4026 C CA . CYS A 1 490 ? -8.587 -13.875 -13.621 1.00 95.94 490 CYS A CA 1
ATOM 4027 C C . CYS A 1 490 ? -8.016 -15.178 -13.061 1.00 95.94 490 CYS A C 1
ATOM 4029 O O . CYS A 1 490 ? -7.830 -16.154 -13.782 1.00 95.94 490 CYS A O 1
ATOM 4031 N N . ALA A 1 491 ? -7.812 -15.232 -11.749 1.00 95.06 491 ALA A N 1
ATOM 4032 C CA . ALA A 1 491 ? -7.505 -16.486 -11.077 1.00 95.06 491 ALA A CA 1
ATOM 4033 C C . ALA A 1 491 ? -8.768 -17.364 -10.963 1.00 95.06 491 ALA A C 1
ATOM 4035 O O . ALA A 1 491 ? -9.849 -16.877 -10.624 1.00 95.06 491 ALA A O 1
ATOM 4036 N N . GLY A 1 492 ? -8.611 -18.663 -11.207 1.00 93.44 492 GLY A N 1
ATOM 4037 C CA . GLY A 1 492 ? -9.660 -19.675 -11.112 1.00 93.44 492 GLY A CA 1
ATOM 4038 C C . GLY A 1 492 ? -9.355 -20.803 -10.118 1.00 93.44 492 GLY A C 1
ATOM 4039 O O . GLY A 1 492 ? -8.304 -20.798 -9.452 1.00 93.44 492 GLY A O 1
ATOM 4040 N N . PRO A 1 493 ? -10.276 -21.781 -9.999 1.00 92.44 493 PRO A N 1
ATOM 4041 C CA . PRO A 1 493 ? -10.076 -22.993 -9.207 1.00 92.44 493 PRO A CA 1
ATOM 4042 C C . PRO A 1 493 ? -8.796 -23.734 -9.614 1.00 92.44 493 PRO A C 1
ATOM 4044 O O . PRO A 1 493 ? -8.342 -23.623 -10.752 1.00 92.44 493 PRO A O 1
ATOM 4047 N N . ASN A 1 494 ? -8.217 -24.514 -8.697 1.00 90.00 494 ASN A N 1
ATOM 4048 C CA . ASN A 1 494 ? -7.038 -25.356 -8.962 1.00 90.00 494 ASN A CA 1
ATOM 4049 C C . ASN A 1 494 ? -5.827 -24.597 -9.543 1.00 90.00 494 ASN A C 1
ATOM 4051 O O . ASN A 1 494 ? -5.050 -25.159 -10.306 1.00 90.00 494 ASN A O 1
ATOM 4055 N N . ASN A 1 495 ? -5.664 -23.317 -9.186 1.00 85.25 495 ASN A N 1
ATOM 4056 C CA . ASN A 1 495 ? -4.594 -22.445 -9.689 1.00 85.25 495 ASN A CA 1
ATOM 4057 C C . ASN A 1 495 ? -4.586 -22.253 -11.214 1.00 85.25 495 ASN A C 1
ATOM 4059 O O . ASN A 1 495 ? -3.534 -22.012 -11.797 1.00 85.25 495 ASN A O 1
ATOM 4063 N N . THR A 1 496 ? -5.756 -22.318 -11.846 1.00 91.06 496 THR A N 1
ATOM 4064 C CA . THR A 1 496 ? -5.914 -21.998 -13.269 1.00 91.06 496 THR A CA 1
ATOM 4065 C C . THR A 1 496 ? -6.004 -20.490 -13.504 1.00 91.06 496 THR A C 1
ATOM 4067 O O . THR A 1 496 ? -6.435 -19.737 -12.623 1.00 91.06 496 THR A O 1
ATOM 4070 N N . ASP A 1 497 ? -5.617 -20.061 -14.704 1.00 91.75 497 ASP A N 1
ATOM 4071 C CA . ASP A 1 497 ? -5.872 -18.717 -15.216 1.00 91.75 497 ASP A CA 1
ATOM 4072 C C . ASP A 1 497 ? -7.078 -18.776 -16.160 1.00 91.75 497 ASP A C 1
ATOM 4074 O O . ASP A 1 497 ? -7.072 -19.507 -17.149 1.00 91.75 497 ASP A O 1
ATOM 4078 N N . ILE A 1 498 ? -8.129 -18.023 -15.842 1.00 92.62 498 ILE A N 1
ATOM 4079 C CA . ILE A 1 498 ? -9.358 -17.950 -16.632 1.00 92.62 498 ILE A CA 1
ATOM 4080 C C . ILE A 1 498 ? -9.228 -16.765 -17.596 1.00 92.62 498 ILE A C 1
ATOM 4082 O O . ILE A 1 498 ? -9.156 -15.627 -17.120 1.00 92.62 498 ILE A O 1
ATOM 4086 N N . PRO A 1 499 ? -9.207 -16.987 -18.923 1.00 91.31 499 PRO A N 1
ATOM 4087 C CA . PRO A 1 499 ? -9.155 -15.901 -19.893 1.00 91.31 499 PRO A CA 1
ATOM 4088 C C . PRO A 1 499 ? -10.459 -15.100 -19.860 1.00 91.31 499 PRO A C 1
ATOM 4090 O O . PRO A 1 499 ? -11.549 -15.665 -19.923 1.00 91.31 499 PRO A O 1
ATOM 4093 N N . CYS A 1 500 ? -10.349 -13.776 -19.763 1.00 88.44 500 CYS A N 1
ATOM 4094 C CA . CYS A 1 500 ? -11.500 -12.877 -19.720 1.00 88.44 500 CYS A CA 1
ATOM 4095 C C . CYS A 1 500 ? -11.781 -12.259 -21.092 1.00 88.44 500 CYS A C 1
ATOM 4097 O O . CYS A 1 500 ? -12.861 -12.450 -21.647 1.00 88.44 500 CYS A O 1
ATOM 4099 N N . LYS A 1 501 ? -10.831 -11.485 -21.635 1.00 86.12 501 LYS A N 1
ATOM 4100 C CA . LYS A 1 501 ? -10.989 -10.778 -22.917 1.00 86.12 501 LYS A CA 1
ATOM 4101 C C . LYS A 1 501 ? -9.640 -10.325 -23.483 1.00 86.12 501 LYS A C 1
ATOM 4103 O O . LYS A 1 501 ? -8.688 -10.120 -22.728 1.00 86.12 501 LYS A O 1
ATOM 4108 N N . GLU A 1 502 ? -9.592 -10.120 -24.800 1.00 91.50 502 GLU A N 1
ATOM 4109 C CA . GLU A 1 502 ? -8.543 -9.328 -25.455 1.00 91.50 502 GLU A CA 1
ATOM 4110 C C . GLU A 1 502 ? -8.539 -7.899 -24.883 1.00 91.50 502 GLU A C 1
ATOM 4112 O O . GLU A 1 502 ? -9.587 -7.260 -24.728 1.00 91.50 502 GLU A O 1
ATOM 4117 N N . LEU A 1 503 ? -7.354 -7.422 -24.516 1.00 90.56 503 LEU A N 1
ATOM 4118 C CA . LEU A 1 503 ? -7.148 -6.138 -23.868 1.00 90.56 503 LEU A CA 1
ATOM 4119 C C . LEU A 1 503 ? -7.145 -5.016 -24.910 1.00 90.56 503 LEU A C 1
ATOM 4121 O O . LEU A 1 503 ? -6.274 -4.956 -25.773 1.00 90.56 503 LEU A O 1
ATOM 4125 N N . MET A 1 504 ? -8.101 -4.098 -24.777 1.00 89.44 504 MET A N 1
ATOM 4126 C CA . MET A 1 504 ? -8.162 -2.856 -25.546 1.00 89.44 504 MET A CA 1
ATOM 4127 C C . MET A 1 504 ? -7.898 -1.677 -24.611 1.00 89.44 504 MET A C 1
ATOM 4129 O O . MET A 1 504 ? -8.608 -1.517 -23.615 1.00 89.44 504 MET A O 1
ATOM 4133 N N . LEU A 1 505 ? -6.888 -0.874 -24.944 1.00 91.25 505 LEU A N 1
ATOM 4134 C CA . LEU A 1 505 ? -6.429 0.285 -24.178 1.00 91.25 505 LEU A CA 1
ATOM 4135 C C . LEU A 1 505 ? -6.334 1.522 -25.073 1.00 91.25 505 LEU A C 1
ATOM 4137 O O . LEU A 1 505 ? -6.244 1.413 -26.298 1.00 91.25 505 LEU A O 1
ATOM 4141 N N . SER A 1 506 ? -6.299 2.697 -24.446 1.00 92.12 506 SER A N 1
ATOM 4142 C CA . SER A 1 506 ? -5.840 3.915 -25.111 1.00 92.12 506 SER A CA 1
ATOM 4143 C C . SER A 1 506 ? -4.353 3.804 -25.490 1.00 92.12 506 SER A C 1
ATOM 4145 O O . SER A 1 506 ? -3.610 3.004 -24.916 1.00 92.12 506 SER A O 1
ATOM 4147 N N . THR A 1 507 ? -3.892 4.624 -26.439 1.00 91.38 507 THR A N 1
ATOM 4148 C CA . THR A 1 507 ? -2.471 4.662 -26.833 1.00 91.38 507 THR A CA 1
ATOM 4149 C C . THR A 1 507 ? -1.554 4.991 -25.651 1.00 91.38 507 THR A C 1
ATOM 4151 O O . THR A 1 507 ? -0.476 4.413 -25.522 1.00 91.38 507 THR A O 1
ATOM 4154 N N . GLU A 1 508 ? -1.997 5.890 -24.771 1.00 91.25 508 GLU A N 1
ATOM 4155 C CA . GLU A 1 508 ? -1.262 6.309 -23.573 1.00 91.25 508 GLU A CA 1
ATOM 4156 C C . GLU A 1 508 ? -1.138 5.157 -22.565 1.00 91.25 508 GLU A C 1
ATOM 4158 O O . GLU A 1 508 ? -0.032 4.806 -22.152 1.00 91.25 508 GLU A O 1
ATOM 4163 N N . ASP A 1 509 ? -2.255 4.501 -22.238 1.00 92.50 509 ASP A N 1
ATOM 4164 C CA . ASP A 1 509 ? -2.283 3.372 -21.301 1.00 92.50 509 ASP A CA 1
ATOM 4165 C C . ASP A 1 509 ? -1.485 2.170 -21.820 1.00 92.50 509 ASP A C 1
ATOM 4167 O O . ASP A 1 509 ? -0.813 1.480 -21.053 1.00 92.50 509 ASP A O 1
ATOM 4171 N N . PHE A 1 510 ? -1.516 1.924 -23.133 1.00 91.75 510 PHE A N 1
ATOM 4172 C CA . PHE A 1 510 ? -0.732 0.857 -23.749 1.00 91.75 510 PHE A CA 1
ATOM 4173 C C . PHE A 1 510 ? 0.779 1.108 -23.641 1.00 91.75 510 PHE A C 1
ATOM 4175 O O . PHE A 1 510 ? 1.543 0.171 -23.386 1.00 91.75 510 PHE A O 1
ATOM 4182 N N . ALA A 1 511 ? 1.222 2.358 -23.806 1.00 90.06 511 ALA A N 1
ATOM 4183 C CA . ALA A 1 511 ? 2.625 2.729 -23.640 1.00 90.06 511 ALA A CA 1
ATOM 4184 C C . ALA A 1 511 ? 3.096 2.524 -22.189 1.00 90.06 511 ALA A C 1
ATOM 4186 O O . ALA A 1 511 ? 4.192 1.997 -21.965 1.00 90.06 511 ALA A O 1
ATOM 4187 N N . LEU A 1 512 ? 2.252 2.867 -21.209 1.00 88.69 512 LEU A N 1
ATOM 4188 C CA . LEU A 1 512 ? 2.521 2.630 -19.787 1.00 88.69 512 LEU A CA 1
ATOM 4189 C C . LEU A 1 512 ? 2.601 1.134 -19.465 1.00 88.69 512 LEU A C 1
ATOM 4191 O O . LEU A 1 512 ? 3.612 0.685 -18.924 1.00 88.69 512 LEU A O 1
ATOM 4195 N N . LEU A 1 513 ? 1.597 0.350 -19.872 1.00 91.19 513 LEU A N 1
ATOM 4196 C CA . LEU A 1 513 ? 1.584 -1.105 -19.695 1.00 91.19 513 LEU A CA 1
ATOM 4197 C C . LEU A 1 513 ? 2.835 -1.751 -20.301 1.00 91.19 513 LEU A C 1
ATOM 4199 O O . LEU A 1 513 ? 3.486 -2.569 -19.656 1.00 91.19 513 LEU A O 1
ATOM 4203 N N . SER A 1 514 ? 3.183 -1.377 -21.535 1.00 88.19 514 SER A N 1
ATOM 4204 C CA . SER A 1 514 ? 4.345 -1.926 -22.243 1.00 88.19 514 SER A CA 1
ATOM 4205 C C . SER A 1 514 ? 5.654 -1.612 -21.521 1.00 88.19 514 SER A C 1
ATOM 4207 O O . SER A 1 514 ? 6.554 -2.451 -21.474 1.00 88.19 514 SER A O 1
ATOM 4209 N N . THR A 1 515 ? 5.765 -0.413 -20.948 1.00 85.94 515 THR A N 1
ATOM 4210 C CA . THR A 1 515 ? 6.926 -0.009 -20.146 1.00 85.94 515 THR A CA 1
ATOM 4211 C C . THR A 1 515 ? 7.007 -0.844 -18.871 1.00 85.94 515 THR A C 1
ATOM 4213 O O . THR A 1 515 ? 8.041 -1.448 -18.594 1.00 85.94 515 THR A O 1
ATOM 4216 N N . ASP A 1 516 ? 5.903 -0.973 -18.138 1.00 86.56 516 ASP A N 1
ATOM 4217 C CA . ASP A 1 516 ? 5.854 -1.737 -16.890 1.00 86.56 516 ASP A CA 1
ATOM 4218 C C . ASP A 1 516 ? 6.073 -3.239 -17.111 1.00 86.56 516 ASP A C 1
ATOM 4220 O O . ASP A 1 516 ? 6.724 -3.901 -16.302 1.00 86.56 516 ASP A O 1
ATOM 4224 N N . TYR A 1 517 ? 5.606 -3.781 -18.234 1.00 86.75 517 TYR A N 1
ATOM 4225 C CA . TYR A 1 517 ? 5.844 -5.171 -18.610 1.00 86.75 517 TYR A CA 1
ATOM 4226 C C . TYR A 1 517 ? 7.331 -5.472 -18.827 1.00 86.75 517 TYR A C 1
ATOM 4228 O O . TYR A 1 517 ? 7.825 -6.509 -18.373 1.00 86.75 517 TYR A O 1
ATOM 4236 N N . LYS A 1 518 ? 8.077 -4.543 -19.445 1.00 83.00 518 LYS A N 1
ATOM 4237 C CA . LYS A 1 518 ? 9.540 -4.650 -19.589 1.00 83.00 518 LYS A CA 1
ATOM 4238 C C . LYS A 1 518 ? 10.263 -4.633 -18.238 1.00 83.00 518 LYS A C 1
ATOM 4240 O O . LYS A 1 518 ? 11.300 -5.276 -18.117 1.00 83.00 518 LYS A O 1
ATOM 4245 N N . ARG A 1 519 ? 9.718 -3.937 -17.230 1.00 78.38 519 ARG A N 1
ATOM 4246 C CA . ARG A 1 519 ? 10.249 -3.930 -15.850 1.00 78.38 519 ARG A CA 1
ATOM 4247 C C . ARG A 1 519 ? 9.987 -5.236 -15.098 1.00 78.38 519 ARG A C 1
ATOM 4249 O O . ARG A 1 519 ? 10.549 -5.439 -14.024 1.00 78.38 519 ARG A O 1
ATOM 4256 N N . SER A 1 520 ? 9.075 -6.078 -15.584 1.00 77.50 520 SER A N 1
ATOM 4257 C CA . SER A 1 520 ? 8.557 -7.187 -14.788 1.00 77.50 520 SER A CA 1
ATOM 4258 C C . SER A 1 520 ? 9.622 -8.239 -14.474 1.00 77.50 520 SER A C 1
ATOM 4260 O O . SER A 1 520 ? 10.411 -8.640 -15.327 1.00 77.50 520 SER A O 1
ATOM 4262 N N . ARG A 1 521 ? 9.624 -8.696 -13.216 1.00 73.19 521 ARG A N 1
ATOM 4263 C CA . ARG A 1 521 ? 10.532 -9.745 -12.713 1.00 73.19 521 ARG A CA 1
ATOM 4264 C C . ARG A 1 521 ? 10.284 -11.093 -13.383 1.00 73.19 521 ARG A C 1
ATOM 4266 O O . ARG A 1 521 ? 11.198 -11.899 -13.509 1.00 73.19 521 ARG A O 1
ATOM 4273 N N . ASP A 1 522 ? 9.028 -11.327 -13.740 1.00 75.25 522 ASP A N 1
ATOM 4274 C CA . ASP A 1 522 ? 8.540 -12.531 -14.389 1.00 75.25 522 ASP A CA 1
ATOM 4275 C C . ASP A 1 522 ? 7.356 -12.154 -15.285 1.00 75.25 522 ASP A C 1
ATOM 4277 O O . ASP A 1 522 ? 6.265 -11.822 -14.812 1.00 75.25 522 ASP A O 1
ATOM 4281 N N . GLN A 1 523 ? 7.585 -12.218 -16.592 1.00 74.88 523 GLN A N 1
ATOM 4282 C CA . GLN A 1 523 ? 6.576 -11.948 -17.611 1.00 74.88 523 GLN A CA 1
ATOM 4283 C C . GLN A 1 523 ? 5.456 -13.001 -17.629 1.00 74.88 523 GLN A C 1
ATOM 4285 O O . GLN A 1 523 ? 4.338 -12.697 -18.046 1.00 74.88 523 GLN A O 1
ATOM 4290 N N . GLY A 1 524 ? 5.716 -14.215 -17.128 1.00 76.62 524 GLY A N 1
ATOM 4291 C CA . GLY A 1 524 ? 4.710 -15.259 -16.927 1.00 76.62 524 GLY A CA 1
ATOM 4292 C C . GLY A 1 524 ? 3.771 -14.980 -15.748 1.00 76.62 524 GLY A C 1
ATOM 4293 O O . GLY A 1 524 ? 2.697 -15.584 -15.658 1.00 76.62 524 GLY A O 1
ATOM 4294 N N . CYS A 1 525 ? 4.129 -14.031 -14.878 1.00 80.25 525 CYS A N 1
ATOM 4295 C CA . CYS A 1 525 ? 3.375 -13.637 -13.690 1.00 80.25 525 CYS A CA 1
ATOM 4296 C C . CYS A 1 525 ? 3.182 -12.107 -13.606 1.00 80.25 525 CYS A C 1
ATOM 4298 O O . CYS A 1 525 ? 3.286 -11.503 -12.535 1.00 80.25 525 CYS A O 1
ATOM 4300 N N . PHE A 1 526 ? 2.875 -11.461 -14.734 1.00 90.50 526 PHE A N 1
ATOM 4301 C CA . PHE A 1 526 ? 2.613 -10.023 -14.769 1.00 90.50 526 PHE A CA 1
ATOM 4302 C C . PHE A 1 526 ? 1.189 -9.692 -14.298 1.00 90.50 526 PHE A C 1
ATOM 4304 O O . PHE A 1 526 ? 0.216 -9.899 -15.026 1.00 90.50 526 PHE A O 1
ATOM 4311 N N . ILE A 1 527 ? 1.064 -9.174 -13.073 1.00 93.00 527 ILE A N 1
ATOM 4312 C CA . ILE A 1 527 ? -0.209 -8.715 -12.503 1.00 93.00 527 ILE A CA 1
ATOM 4313 C C . ILE A 1 527 ? -0.291 -7.193 -12.591 1.00 93.00 527 ILE A C 1
ATOM 4315 O O . ILE A 1 527 ? 0.636 -6.501 -12.170 1.00 93.00 527 ILE A O 1
ATOM 4319 N N . ALA A 1 528 ? -1.409 -6.670 -13.083 1.00 93.12 528 ALA A N 1
ATOM 4320 C CA . ALA A 1 528 ? -1.653 -5.239 -13.197 1.00 93.12 528 ALA A CA 1
ATOM 4321 C C . ALA A 1 528 ? -3.091 -4.863 -12.835 1.00 93.12 528 ALA A C 1
ATOM 4323 O O . ALA A 1 528 ? -4.013 -5.667 -12.970 1.00 93.12 528 ALA A O 1
ATOM 4324 N N . GLU A 1 529 ? -3.251 -3.630 -12.370 1.00 94.31 529 GLU A N 1
ATOM 4325 C CA . GLU A 1 529 ? -4.506 -3.050 -11.908 1.00 94.31 529 GLU A CA 1
ATOM 4326 C C . GLU A 1 529 ? -5.187 -2.257 -13.029 1.00 94.31 529 GLU A C 1
ATOM 4328 O O . GLU A 1 529 ? -4.559 -1.415 -13.677 1.00 94.31 529 GLU A O 1
ATOM 4333 N N . PHE A 1 530 ? -6.478 -2.514 -13.244 1.00 94.56 530 PHE A N 1
ATOM 4334 C CA . PHE A 1 530 ? -7.280 -1.879 -14.291 1.00 94.56 530 PHE A CA 1
ATOM 4335 C C . PHE A 1 530 ? -8.618 -1.377 -13.750 1.00 94.56 530 PHE A C 1
ATOM 4337 O O . PHE A 1 530 ? -9.228 -2.045 -12.919 1.00 94.56 530 PHE A O 1
ATOM 4344 N N . SER A 1 531 ? -9.120 -0.257 -14.276 1.00 93.44 531 SER A N 1
ATOM 4345 C CA . SER A 1 531 ? -10.532 0.139 -14.144 1.00 93.44 531 SER A CA 1
ATOM 4346 C C . SER A 1 531 ? -11.223 0.135 -15.504 1.00 93.44 531 SER A C 1
ATOM 4348 O O . SER A 1 531 ? -10.567 0.089 -16.545 1.00 93.44 531 SER A O 1
ATOM 4350 N N . PHE A 1 532 ? -12.553 0.172 -15.509 1.00 91.00 532 PHE A N 1
ATOM 4351 C CA . PHE A 1 532 ? -13.331 0.252 -16.742 1.00 91.00 532 PHE A CA 1
ATOM 4352 C C . PHE A 1 532 ? -13.823 1.688 -16.979 1.00 91.00 532 PHE A C 1
ATOM 4354 O O . PHE A 1 532 ? -14.506 2.261 -16.131 1.00 91.00 532 PHE A O 1
ATOM 4361 N N . GLU A 1 533 ? -13.474 2.286 -18.124 1.00 88.12 533 GLU A N 1
ATOM 4362 C CA . GLU A 1 533 ? -13.874 3.650 -18.485 1.00 88.12 533 GLU A CA 1
ATOM 4363 C C . GLU A 1 533 ? -15.172 3.634 -19.312 1.00 88.12 533 GLU A C 1
ATOM 4365 O O . GLU A 1 533 ? -15.158 3.486 -20.536 1.00 88.12 533 GLU A O 1
ATOM 4370 N N . PHE A 1 534 ? -16.316 3.818 -18.642 1.00 82.88 534 PHE A N 1
ATOM 4371 C CA . PHE A 1 534 ? -17.658 3.713 -19.244 1.00 82.88 534 PHE A CA 1
ATOM 4372 C C . PHE A 1 534 ? -17.904 4.646 -20.425 1.00 82.88 534 PHE A C 1
ATOM 4374 O O . PHE A 1 534 ? -18.557 4.254 -21.387 1.00 82.88 534 PHE A O 1
ATOM 4381 N N . SER A 1 535 ? -17.388 5.874 -20.360 1.00 82.94 535 SER A N 1
ATOM 4382 C CA . SER A 1 535 ? -17.577 6.883 -21.407 1.00 82.94 535 SER A CA 1
ATOM 4383 C C . SER A 1 535 ? -16.966 6.469 -22.747 1.00 82.94 535 SER A C 1
ATOM 4385 O O . SER A 1 535 ? -17.417 6.941 -23.788 1.00 82.94 535 SER A O 1
ATOM 4387 N N . LYS A 1 536 ? -15.955 5.590 -22.723 1.00 86.94 536 LYS A N 1
ATOM 4388 C CA . LYS A 1 536 ? -15.235 5.103 -23.907 1.00 86.94 536 LYS A CA 1
ATOM 4389 C C . LYS A 1 536 ? -15.442 3.610 -24.176 1.00 86.94 536 LYS A C 1
ATOM 4391 O O . LYS A 1 536 ? -15.147 3.152 -25.274 1.00 86.94 536 LYS A O 1
ATOM 4396 N N . GLY A 1 537 ? -15.923 2.847 -23.192 1.00 87.88 537 GLY A N 1
ATOM 4397 C CA . GLY A 1 537 ? -16.112 1.399 -23.302 1.00 87.88 537 GLY A CA 1
ATOM 4398 C C . GLY A 1 537 ? -14.804 0.600 -23.369 1.00 87.88 537 GLY A C 1
ATOM 4399 O O . GLY A 1 537 ? -14.787 -0.489 -23.943 1.00 87.88 537 GLY A O 1
ATOM 4400 N N . ILE A 1 538 ? -13.713 1.131 -22.809 1.00 90.56 538 ILE A N 1
ATOM 4401 C CA . ILE A 1 538 ? -12.381 0.504 -22.808 1.00 90.56 538 ILE A CA 1
ATOM 4402 C C . ILE A 1 538 ? -11.851 0.331 -21.384 1.00 90.56 538 ILE A C 1
ATOM 4404 O O . ILE A 1 538 ? -12.298 0.997 -20.448 1.00 90.56 538 ILE A O 1
ATOM 4408 N N . TRP A 1 539 ? -10.888 -0.575 -21.218 1.00 92.62 539 TRP A N 1
ATOM 4409 C CA . TRP A 1 539 ? -10.150 -0.686 -19.965 1.00 92.62 539 TRP A CA 1
ATOM 4410 C C . TRP A 1 539 ? -9.139 0.454 -19.856 1.00 92.62 539 TRP A C 1
ATOM 4412 O O . TRP A 1 539 ? -8.594 0.916 -20.857 1.00 92.62 539 TRP A O 1
ATOM 4422 N N . LYS A 1 540 ? -8.881 0.879 -18.624 1.00 92.75 540 LYS A N 1
ATOM 4423 C CA . LYS A 1 540 ? -7.856 1.849 -18.268 1.00 92.75 540 LYS A CA 1
ATOM 4424 C C . LYS A 1 540 ? -6.811 1.160 -17.407 1.00 92.75 540 LYS A C 1
ATOM 4426 O O . LYS A 1 540 ? -7.150 0.542 -16.397 1.00 92.75 540 LYS A O 1
ATOM 4431 N N . TYR A 1 541 ? -5.557 1.266 -17.820 1.00 93.75 541 TYR A N 1
ATOM 4432 C CA . TYR A 1 541 ? -4.417 0.784 -17.051 1.00 93.75 541 TYR A CA 1
ATOM 4433 C C . TYR A 1 541 ? -4.128 1.739 -15.888 1.00 93.75 541 TYR A C 1
ATOM 4435 O O . TYR A 1 541 ? -4.171 2.954 -16.067 1.00 93.75 541 TYR A O 1
ATOM 4443 N N . HIS A 1 542 ? -3.818 1.206 -14.705 1.00 89.25 542 HIS A N 1
ATOM 4444 C CA . HIS A 1 542 ? -3.347 2.021 -13.580 1.00 89.25 542 HIS A CA 1
ATOM 4445 C C . HIS A 1 542 ? -1.875 1.774 -13.303 1.00 89.25 542 HIS A C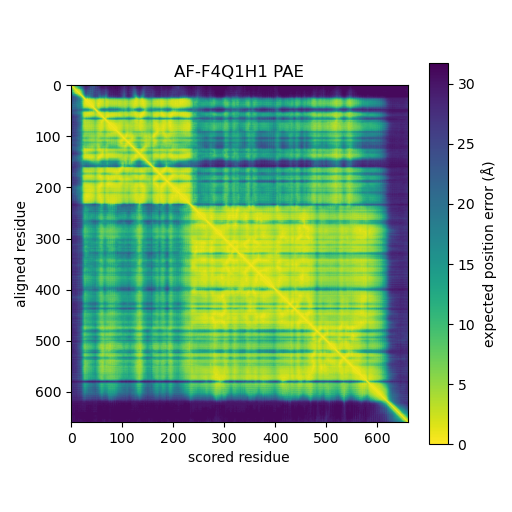 1
ATOM 4447 O O . HIS A 1 542 ? -1.060 2.681 -13.448 1.00 89.25 542 HIS A O 1
ATOM 4453 N N . LEU A 1 543 ? -1.535 0.558 -12.876 1.00 88.12 543 LEU A N 1
ATOM 4454 C CA . LEU A 1 543 ? -0.181 0.226 -12.449 1.00 88.12 543 LEU A CA 1
ATOM 4455 C C . LEU A 1 543 ? 0.052 -1.281 -12.377 1.00 88.12 543 LEU A C 1
ATOM 4457 O O . LEU A 1 543 ? -0.871 -2.077 -12.193 1.00 88.12 543 LEU A O 1
ATOM 4461 N N . VAL A 1 544 ? 1.322 -1.666 -12.445 1.00 87.88 544 VAL A N 1
ATOM 4462 C CA . VAL A 1 544 ? 1.771 -3.027 -12.156 1.00 87.88 544 VAL A CA 1
ATOM 4463 C C . VAL A 1 544 ? 1.718 -3.308 -10.652 1.00 87.88 544 VAL A C 1
ATOM 4465 O O . VAL A 1 544 ? 2.032 -2.456 -9.817 1.00 87.88 544 VAL A O 1
ATOM 4468 N N . ARG A 1 545 ? 1.351 -4.538 -10.289 1.00 86.50 545 ARG A N 1
ATOM 4469 C CA . ARG A 1 545 ? 1.185 -5.017 -8.909 1.00 8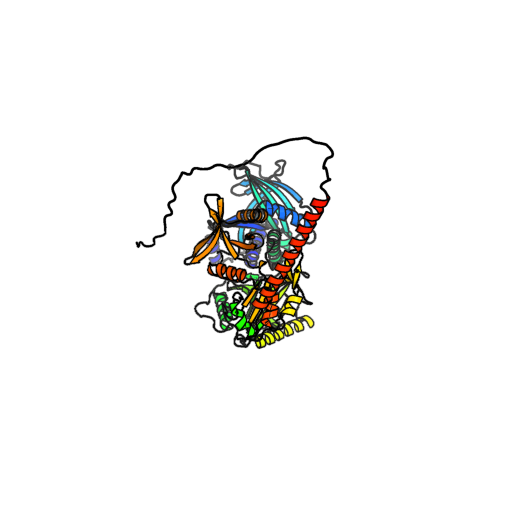6.50 545 ARG A CA 1
ATOM 4470 C C . ARG A 1 545 ? 2.272 -6.027 -8.525 1.00 86.50 545 ARG A C 1
ATOM 4472 O O . ARG A 1 545 ? 1.972 -7.209 -8.364 1.00 86.50 545 ARG A O 1
ATOM 4479 N N . PRO A 1 546 ? 3.536 -5.593 -8.322 1.00 78.19 546 PRO A N 1
ATOM 4480 C CA . PRO A 1 546 ? 4.651 -6.497 -8.010 1.00 78.19 546 PRO A CA 1
ATOM 4481 C C . PRO A 1 546 ? 4.504 -7.191 -6.644 1.00 78.19 546 PRO A C 1
ATOM 4483 O O . PRO A 1 546 ? 5.166 -8.185 -6.362 1.00 78.19 546 PRO A O 1
ATOM 4486 N N . ASP A 1 547 ? 3.618 -6.691 -5.780 1.00 76.69 547 ASP A N 1
ATOM 4487 C CA . ASP A 1 547 ? 3.263 -7.307 -4.501 1.00 76.69 547 ASP A CA 1
ATOM 4488 C C . ASP A 1 547 ? 2.357 -8.534 -4.618 1.00 76.69 547 ASP A C 1
ATOM 4490 O O . ASP A 1 547 ? 2.198 -9.265 -3.625 1.00 76.69 547 ASP A O 1
ATOM 4494 N N . LYS A 1 548 ? 1.729 -8.718 -5.785 1.00 83.69 548 LYS A N 1
ATOM 4495 C CA . LYS A 1 548 ? 0.777 -9.782 -6.073 1.00 83.69 548 LYS A CA 1
ATOM 4496 C C . LYS A 1 548 ? 1.411 -10.842 -6.961 1.00 83.69 548 LYS A C 1
ATOM 4498 O O . LYS A 1 548 ? 1.944 -10.562 -8.023 1.00 83.69 548 LYS A O 1
ATOM 4503 N N . LYS A 1 549 ? 1.269 -12.097 -6.531 1.00 83.75 549 LYS A N 1
ATOM 4504 C CA . LYS A 1 549 ? 1.652 -13.283 -7.314 1.00 83.75 549 LYS A CA 1
ATOM 4505 C C . LYS A 1 549 ? 0.496 -13.861 -8.135 1.00 83.75 549 LYS A C 1
ATOM 4507 O O . LYS A 1 549 ? 0.689 -14.803 -8.886 1.00 83.75 549 LYS A O 1
ATOM 4512 N N . ARG A 1 550 ? -0.730 -13.380 -7.914 1.00 89.12 550 ARG A N 1
ATOM 4513 C CA . ARG A 1 550 ? -1.942 -13.873 -8.576 1.00 89.12 550 ARG A CA 1
ATOM 4514 C C . ARG A 1 550 ? -2.901 -12.723 -8.837 1.00 89.12 550 ARG A C 1
ATOM 4516 O O . ARG A 1 550 ? -2.993 -11.799 -8.024 1.00 89.12 550 ARG A O 1
ATOM 4523 N N . ALA A 1 551 ? -3.627 -12.836 -9.943 1.00 94.31 551 ALA A N 1
ATOM 4524 C CA . ALA A 1 551 ? -4.769 -11.995 -10.260 1.00 94.31 551 ALA A CA 1
ATOM 4525 C C . ALA A 1 551 ? -5.872 -12.136 -9.200 1.00 94.31 551 ALA A C 1
ATOM 4527 O O . ALA A 1 551 ? -5.887 -13.080 -8.400 1.00 94.31 551 ALA A O 1
ATOM 4528 N N . ASN A 1 552 ? -6.829 -11.214 -9.210 1.00 95.44 552 ASN A N 1
ATOM 4529 C CA . ASN A 1 552 ? -8.072 -11.399 -8.487 1.00 95.44 552 ASN A CA 1
ATOM 4530 C C . ASN A 1 552 ? -8.800 -12.657 -8.976 1.00 95.44 552 ASN A C 1
ATOM 4532 O O . ASN A 1 552 ? -8.739 -13.030 -10.148 1.00 95.44 552 ASN A O 1
ATOM 4536 N N . TYR A 1 553 ? -9.470 -13.328 -8.040 1.00 95.31 553 TYR A N 1
ATOM 4537 C CA . TYR A 1 553 ? -10.277 -14.499 -8.351 1.00 95.31 553 TYR A CA 1
ATOM 4538 C C . TYR A 1 553 ? -11.502 -14.099 -9.179 1.00 95.31 553 TYR A C 1
ATOM 4540 O O . TYR A 1 553 ? -12.014 -12.991 -9.017 1.00 95.31 553 TYR A O 1
ATOM 4548 N N . ILE A 1 554 ? -11.998 -14.997 -10.031 1.00 94.69 554 ILE A N 1
ATOM 4549 C CA . ILE A 1 554 ? -13.116 -14.710 -10.942 1.00 94.69 554 ILE A CA 1
ATOM 4550 C C . ILE A 1 554 ? -14.367 -14.172 -10.228 1.00 94.69 554 ILE A C 1
ATOM 4552 O O . ILE A 1 554 ? -15.025 -13.284 -10.756 1.00 94.69 554 ILE A O 1
ATOM 4556 N N . THR A 1 555 ? -14.661 -14.619 -9.003 1.00 94.06 555 THR A N 1
ATOM 4557 C CA . THR A 1 555 ? -15.793 -14.081 -8.226 1.00 94.06 555 THR A CA 1
ATOM 4558 C C . THR A 1 555 ? -15.592 -12.613 -7.860 1.00 94.06 555 THR A C 1
ATOM 4560 O O . THR A 1 555 ? -16.523 -11.838 -7.980 1.00 94.06 555 THR A O 1
ATOM 4563 N N . VAL A 1 556 ? -14.368 -12.189 -7.524 1.00 93.69 556 VAL A N 1
ATOM 4564 C CA . VAL A 1 556 ? -14.056 -10.774 -7.249 1.00 93.69 556 VAL A CA 1
ATOM 4565 C C . VAL A 1 556 ? -14.251 -9.921 -8.503 1.00 93.69 556 VAL A C 1
ATOM 4567 O O . VAL A 1 556 ? -14.712 -8.784 -8.403 1.00 93.69 556 VAL A O 1
ATOM 4570 N N . PHE A 1 557 ? -13.918 -10.460 -9.681 1.00 94.25 557 PHE A N 1
ATOM 4571 C CA . PHE A 1 557 ? -14.211 -9.796 -10.949 1.00 94.25 557 PHE A CA 1
ATOM 4572 C C . PHE A 1 557 ? -15.722 -9.617 -11.146 1.00 94.25 557 PHE A C 1
ATOM 4574 O O . PHE A 1 557 ? -16.161 -8.497 -11.398 1.00 94.25 557 PHE A O 1
ATOM 4581 N N . VAL A 1 558 ? -16.510 -10.681 -10.958 1.00 94.38 558 VAL A N 1
ATOM 4582 C CA . VAL A 1 558 ? -17.978 -10.635 -11.069 1.00 94.38 558 VAL A CA 1
ATOM 4583 C C . VAL A 1 558 ? -18.583 -9.655 -10.059 1.00 94.38 558 VAL A C 1
ATOM 4585 O O . VAL A 1 558 ? -19.297 -8.750 -10.473 1.00 94.38 558 VAL A O 1
ATOM 4588 N N . ASP A 1 559 ? -18.218 -9.740 -8.777 1.00 93.62 559 ASP A N 1
ATOM 4589 C CA . ASP A 1 559 ? -18.711 -8.851 -7.712 1.00 93.62 559 ASP A CA 1
ATOM 4590 C C . ASP A 1 559 ? -18.420 -7.368 -8.015 1.00 93.62 559 ASP A C 1
ATOM 4592 O O . ASP A 1 559 ? -19.193 -6.466 -7.672 1.00 93.62 559 ASP A O 1
ATOM 4596 N N . THR A 1 560 ? -17.272 -7.096 -8.645 1.00 94.25 560 THR A N 1
ATOM 4597 C CA . THR A 1 560 ? -16.880 -5.742 -9.056 1.00 94.25 560 THR A CA 1
ATOM 4598 C C . THR A 1 560 ? -17.693 -5.272 -10.259 1.00 94.25 560 THR A C 1
ATOM 4600 O O . THR A 1 560 ? -18.142 -4.128 -10.267 1.00 94.25 560 THR A O 1
ATOM 4603 N N . MET A 1 561 ? -17.932 -6.143 -11.247 1.00 93.38 561 MET A N 1
ATOM 4604 C CA . MET A 1 561 ? -18.810 -5.840 -12.382 1.00 93.38 561 MET A CA 1
ATOM 4605 C C . MET A 1 561 ? -20.255 -5.599 -11.934 1.00 93.38 561 MET A C 1
ATOM 4607 O O . MET A 1 561 ? -20.869 -4.651 -12.407 1.00 93.38 561 MET A O 1
ATOM 4611 N N . GLU A 1 562 ? -20.783 -6.376 -10.984 1.00 94.88 562 GLU A N 1
ATOM 4612 C CA . GLU A 1 562 ? -22.106 -6.133 -10.395 1.00 94.88 562 GLU A CA 1
ATOM 4613 C C . GLU A 1 562 ? -22.179 -4.747 -9.746 1.00 94.88 562 GLU A C 1
ATOM 4615 O O . GLU A 1 562 ? -23.089 -3.976 -10.037 1.00 94.88 562 GLU A O 1
ATOM 4620 N N . SER A 1 563 ? -21.178 -4.385 -8.937 1.00 95.00 563 SER A N 1
ATOM 4621 C CA . SER A 1 563 ? -21.122 -3.067 -8.276 1.00 95.00 563 SER A CA 1
ATOM 4622 C C . SER A 1 563 ? -21.066 -1.918 -9.284 1.00 95.00 563 SER A C 1
ATOM 4624 O O . SER A 1 563 ? -21.694 -0.874 -9.104 1.00 95.00 563 SER A O 1
ATOM 4626 N N . ILE A 1 564 ? -20.328 -2.133 -10.371 1.00 93.19 564 ILE A N 1
ATOM 4627 C CA . ILE A 1 564 ? -20.246 -1.226 -11.509 1.00 93.19 564 ILE A CA 1
ATOM 4628 C C . ILE A 1 564 ? -21.610 -1.083 -12.205 1.00 93.19 564 ILE A C 1
ATOM 4630 O O . ILE A 1 564 ? -22.049 0.037 -12.459 1.00 93.19 564 ILE A O 1
ATOM 4634 N N . CYS A 1 565 ? -22.286 -2.195 -12.501 1.00 93.56 565 CYS A N 1
ATOM 4635 C CA . CYS A 1 565 ? -23.580 -2.205 -13.181 1.00 93.56 565 CYS A CA 1
ATOM 4636 C C . CYS A 1 565 ? -24.686 -1.575 -12.332 1.00 93.56 565 CYS A C 1
ATOM 4638 O O . CYS A 1 565 ? -25.558 -0.894 -12.868 1.00 93.56 565 CYS A O 1
ATOM 4640 N N . GLU A 1 566 ? -24.658 -1.787 -11.016 1.00 94.50 566 GLU A N 1
ATOM 4641 C CA . GLU A 1 566 ? -25.623 -1.184 -10.100 1.00 94.50 566 GLU A CA 1
ATOM 4642 C C . GLU A 1 566 ? -25.459 0.336 -9.988 1.00 94.50 566 GLU A C 1
ATOM 4644 O O . GLU A 1 566 ? -26.454 1.028 -9.764 1.00 94.50 566 GLU A O 1
ATOM 4649 N N . GLY A 1 567 ? -24.237 0.854 -10.166 1.00 92.81 567 GLY A N 1
ATOM 4650 C CA . GLY A 1 567 ? -23.977 2.279 -10.382 1.00 92.81 567 GLY A CA 1
ATOM 4651 C C . GLY A 1 567 ? -24.510 3.207 -9.287 1.00 92.81 567 GLY A C 1
ATOM 4652 O O . GLY A 1 567 ? -24.927 4.322 -9.595 1.00 92.81 567 GLY A O 1
ATOM 4653 N N . ILE A 1 568 ? -24.528 2.751 -8.028 1.00 95.81 568 ILE A N 1
ATOM 4654 C CA . ILE A 1 568 ? -25.117 3.489 -6.899 1.00 95.81 568 ILE A CA 1
ATOM 4655 C C . ILE A 1 568 ? -24.391 4.823 -6.717 1.00 95.81 568 ILE A C 1
ATOM 4657 O O . ILE A 1 568 ? -23.195 4.846 -6.407 1.00 95.81 568 ILE A O 1
ATOM 4661 N N . THR A 1 569 ? -25.114 5.930 -6.886 1.00 94.69 569 THR A N 1
ATOM 4662 C CA . THR A 1 569 ? -24.536 7.276 -6.793 1.00 94.69 569 THR A CA 1
ATOM 4663 C C . THR A 1 569 ? -24.507 7.787 -5.356 1.00 94.69 569 THR A C 1
ATOM 4665 O O . THR A 1 569 ? -25.179 7.265 -4.466 1.00 94.69 569 THR A O 1
ATOM 4668 N N . LYS A 1 570 ? -23.739 8.856 -5.126 1.00 94.94 570 LYS A N 1
ATOM 4669 C CA . LYS A 1 570 ? -23.735 9.576 -3.849 1.00 94.94 570 LYS A CA 1
ATOM 4670 C C . LYS A 1 570 ? -25.154 10.014 -3.456 1.00 94.94 570 LYS A C 1
ATOM 4672 O O . LYS A 1 570 ? -25.552 9.838 -2.310 1.00 94.94 570 LYS A O 1
ATOM 4677 N N . GLU A 1 571 ? -25.894 10.583 -4.402 1.00 94.19 571 GLU A N 1
ATOM 4678 C CA . GLU A 1 571 ? -27.230 11.140 -4.183 1.00 94.19 571 GLU A CA 1
ATOM 4679 C C . GLU A 1 571 ? -28.229 10.034 -3.821 1.00 94.19 571 GLU A C 1
ATOM 4681 O O . GLU A 1 571 ? -29.071 10.228 -2.947 1.00 94.19 571 GLU A O 1
ATOM 4686 N N . GLU A 1 572 ? -28.087 8.851 -4.431 1.00 95.56 572 GLU A N 1
ATOM 4687 C CA . GLU A 1 572 ? -28.888 7.673 -4.085 1.00 95.56 572 GLU A CA 1
ATOM 4688 C C . GLU A 1 572 ? -28.644 7.242 -2.636 1.00 95.56 572 GLU A C 1
ATOM 4690 O O . GLU A 1 572 ? -29.598 6.966 -1.909 1.00 95.56 572 GLU A O 1
ATOM 4695 N N . LEU A 1 573 ? -27.383 7.228 -2.186 1.00 96.38 573 LEU A N 1
ATOM 4696 C CA . LEU A 1 573 ? -27.048 6.924 -0.792 1.00 96.38 573 LEU A CA 1
ATOM 4697 C C . LEU A 1 573 ? -27.626 7.969 0.170 1.00 96.38 573 LEU A C 1
ATOM 4699 O O . LEU A 1 573 ? -28.240 7.599 1.170 1.00 96.38 573 LEU A O 1
ATOM 4703 N N . GLU A 1 574 ? -27.450 9.262 -0.127 1.00 94.31 574 GLU A N 1
ATOM 4704 C CA . GLU A 1 574 ? -27.966 10.364 0.697 1.00 94.31 574 GLU A CA 1
ATOM 4705 C C . GLU A 1 574 ? -29.491 10.305 0.840 1.00 94.31 574 GLU A C 1
ATOM 4707 O O . GLU A 1 574 ? -30.006 10.519 1.936 1.00 94.31 574 GLU A O 1
ATOM 4712 N N . TYR A 1 575 ? -30.205 9.970 -0.236 1.00 94.19 575 TYR A N 1
ATOM 4713 C CA . TYR A 1 575 ? -31.654 9.815 -0.217 1.00 94.19 575 TYR A CA 1
ATOM 4714 C C . TYR A 1 575 ? -32.082 8.539 0.522 1.00 94.19 575 TYR A C 1
ATOM 4716 O O . TYR A 1 575 ? -32.790 8.598 1.530 1.00 94.19 575 TYR A O 1
ATOM 4724 N N . ARG A 1 576 ? -31.628 7.366 0.059 1.00 94.62 576 ARG A N 1
ATOM 4725 C CA . ARG A 1 576 ? -32.154 6.077 0.530 1.00 94.62 576 ARG A CA 1
ATOM 4726 C C . ARG A 1 576 ? -31.769 5.756 1.969 1.00 94.62 576 ARG A C 1
ATOM 4728 O O . ARG A 1 576 ? -32.486 4.993 2.610 1.00 94.62 576 ARG A O 1
ATOM 4735 N N . PHE A 1 577 ? -30.676 6.312 2.504 1.00 93.94 577 PHE A N 1
ATOM 4736 C CA . PHE A 1 577 ? -30.297 6.102 3.912 1.00 93.94 577 PHE A CA 1
ATOM 4737 C C . PHE A 1 577 ? -31.199 6.859 4.894 1.00 93.94 577 PHE A C 1
ATOM 4739 O O . PHE A 1 577 ? -31.210 6.526 6.082 1.00 93.94 577 PHE A O 1
ATOM 4746 N N . LEU A 1 578 ? -31.946 7.860 4.414 1.00 89.38 578 LEU A N 1
ATOM 4747 C CA . LEU A 1 578 ? -32.930 8.609 5.196 1.00 89.38 578 LEU A CA 1
ATOM 4748 C C . LEU A 1 578 ? -34.326 7.974 5.153 1.00 89.38 578 LEU A C 1
ATOM 4750 O O . LEU A 1 578 ? -35.159 8.283 6.006 1.00 89.38 578 LEU A O 1
ATOM 4754 N N . CYS A 1 579 ? -34.592 7.087 4.192 1.00 86.81 579 CYS A N 1
ATOM 4755 C CA . CYS A 1 579 ? -35.874 6.403 4.081 1.00 86.81 579 CYS A CA 1
ATOM 4756 C C . CYS A 1 579 ? -36.089 5.438 5.257 1.00 86.81 579 CYS A C 1
ATOM 4758 O O . CYS A 1 579 ? -35.268 4.560 5.525 1.00 86.81 579 CYS A O 1
ATOM 4760 N N . ALA A 1 580 ? -37.240 5.554 5.922 1.00 74.31 580 ALA A N 1
ATOM 4761 C CA . ALA A 1 580 ? -37.762 4.489 6.771 1.00 74.31 580 ALA A CA 1
ATOM 4762 C C . ALA A 1 580 ? -38.408 3.415 5.877 1.00 74.31 580 ALA A C 1
ATOM 4764 O O . ALA A 1 580 ? -39.084 3.751 4.900 1.00 74.31 580 ALA A O 1
ATOM 4765 N N . GLY A 1 581 ? -38.168 2.134 6.185 1.00 63.50 581 GLY A N 1
ATOM 4766 C CA . GLY A 1 581 ? -38.560 1.000 5.339 1.00 63.50 581 GLY A CA 1
ATOM 4767 C C . GLY A 1 581 ? -40.013 1.087 4.854 1.00 63.50 581 GLY A C 1
ATOM 4768 O O . GLY A 1 581 ? -40.932 1.159 5.664 1.00 63.50 581 GLY A O 1
ATOM 4769 N N . GLY A 1 582 ? -40.198 1.094 3.529 1.00 66.00 582 GLY A N 1
ATOM 4770 C CA . GLY A 1 582 ? -41.506 1.183 2.862 1.00 66.00 582 GLY A CA 1
ATOM 4771 C C . GLY A 1 582 ? -41.776 2.489 2.101 1.00 66.00 582 GLY A C 1
ATOM 4772 O O . GLY A 1 582 ? -42.687 2.519 1.280 1.00 66.00 582 GLY A O 1
ATOM 4773 N N . HIS A 1 583 ? -40.975 3.541 2.310 1.00 80.12 583 HIS A N 1
ATOM 4774 C CA . HIS A 1 583 ? -41.123 4.837 1.620 1.00 80.12 583 HIS A CA 1
ATOM 4775 C C . HIS A 1 583 ? -40.021 5.139 0.593 1.00 80.12 583 HIS A C 1
ATOM 4777 O O . HIS A 1 583 ? -39.884 6.275 0.147 1.00 80.12 583 HIS A O 1
ATOM 4783 N N . ASP A 1 584 ? -39.219 4.142 0.225 1.00 88.44 584 ASP A N 1
ATOM 4784 C CA . ASP A 1 584 ? -38.173 4.302 -0.783 1.00 88.44 584 ASP A CA 1
ATOM 4785 C C . ASP A 1 584 ? -38.788 4.323 -2.191 1.00 88.44 584 ASP A C 1
ATOM 4787 O O . ASP A 1 584 ? -39.217 3.292 -2.708 1.00 88.44 584 ASP A O 1
ATOM 4791 N N . ASN A 1 585 ? -38.862 5.511 -2.797 1.00 90.81 585 ASN A N 1
ATOM 4792 C CA . ASN A 1 585 ? -39.363 5.710 -4.159 1.00 90.81 585 ASN A CA 1
ATOM 4793 C C . ASN A 1 585 ? -38.285 6.226 -5.129 1.00 90.81 585 ASN A C 1
ATOM 4795 O O . ASN A 1 585 ? -38.624 6.743 -6.196 1.00 90.81 585 ASN A O 1
ATOM 4799 N N . TRP A 1 586 ? -37.001 6.064 -4.780 1.00 91.00 586 TRP A N 1
ATOM 4800 C CA . TRP A 1 586 ? -35.869 6.610 -5.534 1.00 91.00 586 TRP A CA 1
ATOM 4801 C C . TRP A 1 586 ? -35.941 6.300 -7.032 1.00 91.00 586 TRP A C 1
ATOM 4803 O O . TRP A 1 586 ? -35.879 7.210 -7.857 1.00 91.00 586 TRP A O 1
ATOM 4813 N N . ASP A 1 587 ? -36.123 5.025 -7.392 1.00 90.19 587 ASP A N 1
ATOM 4814 C CA . ASP A 1 587 ? -36.117 4.595 -8.795 1.00 90.19 587 ASP A CA 1
ATOM 4815 C C . ASP A 1 587 ? -37.251 5.254 -9.600 1.00 90.19 587 ASP A C 1
ATOM 4817 O O . ASP A 1 587 ? -37.050 5.658 -10.745 1.00 90.19 587 ASP A O 1
ATOM 4821 N N . VAL A 1 588 ? -38.425 5.435 -8.985 1.00 90.50 588 VAL A N 1
ATOM 4822 C CA . VAL A 1 588 ? -39.584 6.086 -9.616 1.00 90.50 588 VAL A CA 1
ATOM 4823 C C . VAL A 1 588 ? -39.308 7.568 -9.866 1.00 90.50 588 VAL A C 1
ATOM 4825 O O . VAL A 1 588 ? -39.593 8.077 -10.951 1.00 90.50 588 VAL A O 1
ATOM 4828 N N . GLU A 1 589 ? -38.753 8.272 -8.881 1.00 90.00 589 GLU A N 1
ATOM 4829 C CA . GLU A 1 589 ? -38.476 9.707 -8.999 1.00 90.00 589 GLU A CA 1
ATOM 4830 C C . GLU A 1 589 ? -37.327 9.999 -9.974 1.00 90.00 589 GLU A C 1
ATOM 4832 O O . GLU A 1 589 ? -37.419 10.928 -10.783 1.00 90.00 589 GLU A O 1
ATOM 4837 N N . VAL A 1 590 ? -36.284 9.164 -9.987 1.00 90.75 590 VAL A N 1
ATOM 4838 C CA . VAL A 1 590 ? -35.192 9.266 -10.968 1.00 90.75 590 VAL A CA 1
ATOM 4839 C C . VAL A 1 590 ? -35.704 9.028 -12.386 1.00 90.75 590 VAL A C 1
ATOM 4841 O O . VAL A 1 590 ? -35.327 9.762 -13.302 1.00 90.75 590 VAL A O 1
ATOM 4844 N N . GLU A 1 591 ? -36.588 8.052 -12.589 1.00 91.44 591 GLU A N 1
ATOM 4845 C CA . GLU A 1 591 ? -37.124 7.762 -13.918 1.00 91.44 591 GLU A CA 1
ATOM 4846 C C . GLU A 1 591 ? -38.001 8.904 -14.450 1.00 91.44 591 GLU A C 1
ATOM 4848 O O . GLU A 1 591 ? -37.860 9.314 -15.608 1.00 91.44 591 GLU A O 1
ATOM 4853 N N . LYS A 1 592 ? -38.838 9.500 -13.589 1.00 92.38 592 LYS A N 1
ATOM 4854 C CA . LYS A 1 592 ? -39.595 10.721 -13.916 1.00 92.38 592 LYS A CA 1
ATOM 4855 C C . LYS A 1 592 ? -38.663 11.869 -14.300 1.00 92.38 592 LYS A C 1
ATOM 4857 O O . LYS A 1 592 ? -38.902 12.557 -15.296 1.00 92.38 592 LYS A O 1
ATOM 4862 N N . MET A 1 593 ? -37.585 12.066 -13.540 1.00 91.56 593 MET A N 1
ATOM 4863 C CA . MET A 1 593 ? -36.605 13.119 -13.802 1.00 91.56 593 MET A CA 1
ATOM 4864 C C . MET A 1 593 ? -35.890 12.910 -15.145 1.00 91.56 593 MET A C 1
ATOM 4866 O O . MET A 1 593 ? -35.771 13.854 -15.928 1.00 91.56 593 MET A O 1
ATOM 4870 N N . ARG A 1 594 ? -35.471 11.677 -15.458 1.00 91.25 594 ARG A N 1
ATOM 4871 C CA . ARG A 1 594 ? -34.838 11.327 -16.743 1.00 91.25 594 ARG A CA 1
ATOM 4872 C C . ARG A 1 594 ? -35.758 11.608 -17.924 1.00 91.25 594 ARG A C 1
ATOM 4874 O O . ARG A 1 594 ? -35.339 12.282 -18.867 1.00 91.25 594 ARG A O 1
ATOM 4881 N N . HIS A 1 595 ? -37.015 11.172 -17.848 1.00 92.81 595 HIS A N 1
ATOM 4882 C CA . HIS A 1 595 ? -38.023 11.456 -18.871 1.00 92.81 595 HIS A CA 1
ATOM 4883 C C . HIS A 1 595 ? -38.226 12.965 -19.079 1.00 92.81 595 HIS A C 1
ATOM 4885 O O . HIS A 1 595 ? -38.282 13.450 -20.216 1.00 92.81 595 HIS A O 1
ATOM 4891 N N . HIS A 1 596 ? -38.289 13.736 -17.991 1.00 93.38 596 HIS A N 1
ATOM 4892 C CA . HIS A 1 596 ? -38.445 15.187 -18.057 1.00 93.38 596 HIS A CA 1
ATOM 4893 C C . HIS A 1 596 ? -37.236 15.887 -18.707 1.00 93.38 596 HIS A C 1
ATOM 4895 O O . HIS A 1 596 ? -37.398 16.749 -19.575 1.00 93.38 596 HIS A O 1
ATOM 4901 N N . ILE A 1 597 ? -36.013 15.490 -18.348 1.00 93.06 597 ILE A N 1
ATOM 4902 C CA . ILE A 1 597 ? -34.786 16.050 -18.933 1.00 93.06 597 ILE A CA 1
ATOM 4903 C C . ILE A 1 597 ? -34.686 15.695 -20.422 1.00 93.06 597 ILE A C 1
ATOM 4905 O O . ILE A 1 597 ? -34.460 16.579 -21.252 1.00 93.06 597 ILE A O 1
ATOM 4909 N N . ALA A 1 598 ? -34.898 14.425 -20.779 1.00 93.56 598 ALA A N 1
ATOM 4910 C CA . ALA A 1 598 ? -34.797 13.951 -22.158 1.00 93.56 598 ALA A CA 1
ATOM 4911 C C . ALA A 1 598 ? -35.806 14.649 -23.081 1.00 93.56 598 ALA A C 1
ATOM 4913 O O . ALA A 1 598 ? -35.443 15.116 -24.166 1.00 93.56 598 ALA A O 1
ATOM 4914 N N . SER A 1 599 ? -37.059 14.789 -22.638 1.00 93.00 599 SER A N 1
ATOM 4915 C CA . SER A 1 599 ? -38.091 15.510 -23.393 1.00 93.00 599 SER A CA 1
ATOM 4916 C C . SER A 1 599 ? -37.740 16.990 -23.576 1.00 93.00 599 SER A C 1
ATOM 4918 O O . SER A 1 599 ? -37.830 17.514 -24.689 1.00 93.00 599 SER A O 1
ATOM 4920 N N . THR A 1 600 ? -37.245 17.652 -22.528 1.00 94.25 600 THR A N 1
ATOM 4921 C CA . THR A 1 600 ? -36.819 19.059 -22.586 1.00 94.25 600 THR A CA 1
ATOM 4922 C C . THR A 1 600 ? -35.664 19.274 -23.568 1.00 94.25 600 THR A C 1
ATOM 4924 O O . THR A 1 600 ? -35.716 20.189 -24.394 1.00 94.25 600 THR A O 1
ATOM 4927 N N . LEU A 1 601 ? -34.629 18.429 -23.523 1.00 94.00 601 LEU A N 1
ATOM 4928 C CA . LEU A 1 601 ? -33.482 18.515 -24.436 1.00 94.00 601 LEU A CA 1
ATOM 4929 C C . LEU A 1 601 ? -33.885 18.232 -25.886 1.00 94.00 601 LEU A C 1
ATOM 4931 O O . LEU A 1 601 ? -33.483 18.961 -26.793 1.00 94.00 601 LEU A O 1
ATOM 4935 N N . THR A 1 602 ? -34.740 17.231 -26.099 1.00 94.25 602 THR A N 1
ATOM 4936 C CA . THR A 1 602 ? -35.269 16.896 -27.428 1.00 94.25 602 THR A CA 1
ATOM 4937 C C . THR A 1 602 ? -36.030 18.075 -28.031 1.00 94.25 602 THR A C 1
ATOM 4939 O O . THR A 1 602 ? -35.844 18.406 -29.203 1.00 94.25 602 THR A O 1
ATOM 4942 N N . ASN A 1 603 ? -36.852 18.758 -27.232 1.00 93.44 603 ASN A N 1
ATOM 4943 C CA . ASN A 1 603 ? -37.594 19.933 -27.684 1.00 93.44 603 ASN A CA 1
ATOM 4944 C C . ASN A 1 603 ? -36.665 21.106 -28.033 1.00 93.44 603 ASN A C 1
ATOM 4946 O O . ASN A 1 603 ? -36.862 21.741 -29.069 1.00 93.44 603 ASN A O 1
ATOM 4950 N N . LYS A 1 604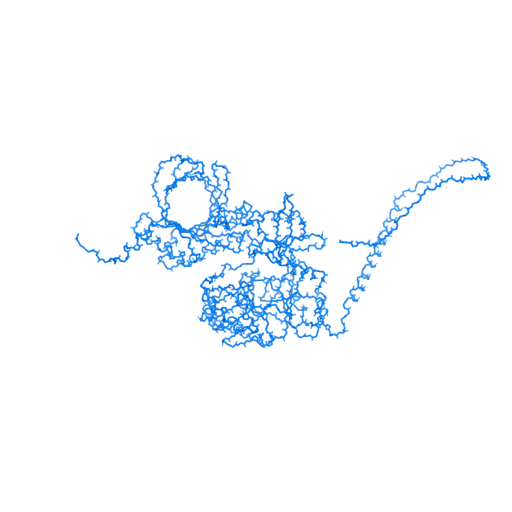 ? -35.618 21.354 -27.232 1.00 93.50 604 LYS A N 1
ATOM 4951 C CA . LYS A 1 604 ? -34.604 22.379 -27.539 1.00 93.50 604 LYS A CA 1
ATOM 4952 C C . LYS A 1 604 ? -33.877 22.098 -28.856 1.00 93.50 604 LYS A C 1
ATOM 4954 O O . LYS A 1 604 ? -33.720 23.009 -29.664 1.00 93.50 604 LYS A O 1
ATOM 4959 N N . LEU A 1 605 ? -33.485 20.847 -29.106 1.00 93.19 605 LEU A N 1
ATOM 4960 C CA . LEU A 1 605 ? -32.828 20.458 -30.359 1.00 93.19 605 LEU A CA 1
ATOM 4961 C C . LEU A 1 605 ? -33.749 20.643 -31.570 1.00 93.19 605 LEU A C 1
ATOM 4963 O O . LEU A 1 605 ? -33.323 21.194 -32.584 1.00 93.19 605 LEU A O 1
ATOM 4967 N N . LYS A 1 606 ? -35.026 20.258 -31.453 1.00 92.81 606 LYS A N 1
ATOM 4968 C CA . LYS A 1 606 ? -36.021 20.485 -32.514 1.00 92.81 606 LYS A CA 1
ATOM 4969 C C . LYS A 1 606 ? -36.183 21.973 -32.835 1.00 92.81 606 LYS A C 1
ATOM 4971 O O . LYS A 1 606 ? -36.214 22.337 -34.007 1.00 92.81 606 LYS A O 1
ATOM 4976 N N . GLN A 1 607 ? -36.238 22.838 -31.820 1.00 90.50 607 GLN A N 1
ATOM 4977 C CA . GLN A 1 607 ? -36.327 24.290 -32.016 1.00 90.50 607 GLN A CA 1
ATOM 4978 C C . GLN A 1 607 ? -35.074 24.863 -32.695 1.00 90.50 607 GLN A C 1
ATOM 4980 O O . GLN A 1 607 ? -35.199 25.663 -33.620 1.00 90.50 607 GLN A O 1
ATOM 4985 N N . GLN A 1 608 ? -33.873 24.425 -32.298 1.00 89.56 608 GLN A N 1
ATOM 4986 C CA . GLN A 1 608 ? -32.620 24.851 -32.936 1.00 89.56 608 GLN A CA 1
ATOM 4987 C C . GLN A 1 608 ? -32.547 24.429 -34.408 1.00 89.56 608 GLN A C 1
ATOM 4989 O O . GLN A 1 608 ? -32.186 25.238 -35.260 1.00 89.56 608 GLN A O 1
ATOM 4994 N N . GLN A 1 609 ? -32.950 23.196 -34.728 1.00 88.19 609 GLN A N 1
ATOM 4995 C CA . GLN A 1 609 ? -33.004 22.719 -36.113 1.00 88.19 609 GLN A CA 1
ATOM 4996 C C . GLN A 1 609 ? -34.007 23.520 -36.953 1.00 88.19 609 GLN A C 1
ATOM 4998 O O . GLN A 1 609 ? -33.701 23.887 -38.085 1.00 88.19 609 GLN A O 1
ATOM 5003 N N . GLN A 1 610 ? -35.178 23.854 -36.396 1.00 86.19 610 GLN A N 1
ATOM 5004 C CA . GLN A 1 610 ? -36.173 24.689 -37.078 1.00 86.19 610 GLN A CA 1
ATOM 5005 C C . GLN A 1 610 ? -35.661 26.114 -37.339 1.00 86.19 610 GLN A C 1
ATOM 5007 O O . GLN A 1 610 ? -35.865 26.640 -38.434 1.00 86.19 610 GLN A O 1
ATOM 5012 N N . GLN A 1 611 ? -34.952 26.721 -36.381 1.00 82.31 611 GLN A N 1
ATOM 5013 C CA . GLN A 1 611 ? -34.340 28.044 -36.548 1.00 82.31 611 GLN A CA 1
ATOM 5014 C C . GLN A 1 611 ? -33.221 28.036 -37.601 1.00 82.31 611 GLN A C 1
ATOM 5016 O O . GLN A 1 611 ? -33.171 28.937 -38.438 1.00 82.31 611 GLN A O 1
ATOM 5021 N N . GLN A 1 612 ? -32.375 27.000 -37.629 1.00 80.44 612 GLN A N 1
ATOM 5022 C CA . GLN A 1 612 ? -31.354 26.832 -38.673 1.00 80.44 612 GLN A CA 1
ATOM 5023 C C . GLN A 1 612 ? -31.981 26.657 -40.065 1.00 80.44 612 GLN A C 1
ATOM 5025 O O . GLN A 1 612 ? -31.520 27.270 -41.027 1.00 80.44 612 GLN A O 1
ATOM 5030 N N . HIS A 1 613 ? -33.073 25.893 -40.179 1.00 78.12 613 HIS A N 1
ATOM 5031 C CA . HIS A 1 613 ? -33.801 25.727 -41.442 1.00 78.12 613 HIS A CA 1
ATOM 5032 C C . HIS A 1 613 ? -34.448 27.033 -41.932 1.00 78.12 613 HIS A C 1
ATOM 5034 O O . HIS A 1 613 ? -34.459 27.307 -43.132 1.00 78.12 613 HIS A O 1
ATOM 5040 N N . GLN A 1 614 ? -34.976 27.861 -41.023 1.00 74.88 614 GLN A N 1
ATOM 5041 C CA . GLN A 1 614 ? -35.510 29.180 -41.378 1.00 74.88 614 GLN A CA 1
ATOM 5042 C C . GLN A 1 614 ? -34.402 30.149 -41.812 1.00 74.88 614 GLN A C 1
ATOM 5044 O O . GLN A 1 614 ? -34.572 30.841 -42.811 1.00 74.88 614 GLN A O 1
ATOM 5049 N N . GLN A 1 615 ? -33.245 30.155 -41.143 1.00 70.69 615 GLN A N 1
ATOM 5050 C CA . GLN A 1 615 ? -32.100 30.986 -41.538 1.00 70.69 615 GLN A CA 1
ATOM 5051 C C . GLN A 1 615 ? -31.507 30.574 -42.896 1.00 70.69 615 GLN A C 1
ATOM 5053 O O . GLN A 1 615 ? -31.163 31.445 -43.693 1.00 70.69 615 GLN A O 1
ATOM 5058 N N . GLN A 1 616 ? -31.460 29.273 -43.212 1.00 65.50 616 GLN A N 1
ATOM 5059 C CA . GLN A 1 616 ? -31.034 28.787 -44.533 1.00 65.50 616 GLN A CA 1
ATOM 5060 C C . GLN A 1 616 ? -32.023 29.156 -45.650 1.00 65.50 616 GLN A C 1
ATOM 5062 O O . GLN A 1 616 ? -31.594 29.482 -46.755 1.00 65.50 616 GLN A O 1
ATOM 5067 N N . LYS A 1 617 ? -33.337 29.177 -45.374 1.00 62.25 617 LYS A N 1
ATOM 5068 C CA . LYS A 1 617 ? -34.348 29.644 -46.342 1.00 62.25 617 LYS A CA 1
ATOM 5069 C C . LYS A 1 617 ? -34.274 31.148 -46.628 1.00 62.25 617 LYS A C 1
ATOM 5071 O O . LYS A 1 617 ? -34.664 31.563 -47.712 1.00 62.25 617 LYS A O 1
ATOM 5076 N N . ILE A 1 618 ? -33.774 31.955 -45.691 1.00 60.66 618 ILE A N 1
ATOM 5077 C CA . ILE A 1 618 ? -33.647 33.416 -45.850 1.00 60.66 618 ILE A CA 1
ATOM 5078 C C . ILE A 1 618 ? -32.384 33.803 -46.657 1.00 60.66 618 ILE A C 1
ATOM 5080 O O . ILE A 1 618 ? -32.331 34.897 -47.208 1.00 60.66 618 ILE A O 1
ATOM 5084 N N . GLN A 1 619 ? -31.390 32.913 -46.794 1.00 54.47 619 GLN A N 1
ATOM 5085 C CA . GLN A 1 619 ? -30.137 33.176 -47.530 1.00 54.47 619 GLN A CA 1
ATOM 5086 C C . GLN A 1 619 ? -30.124 32.704 -49.002 1.00 54.47 619 GLN A C 1
ATOM 5088 O O . GLN A 1 619 ? -29.101 32.849 -49.668 1.00 54.47 619 GLN A O 1
ATOM 5093 N N . GLN A 1 620 ? -31.226 32.175 -49.551 1.00 48.75 620 GLN A N 1
ATOM 5094 C CA . GLN A 1 620 ? -31.336 31.916 -50.997 1.00 48.75 620 GLN A CA 1
ATOM 5095 C C . GLN A 1 620 ? -31.860 33.170 -51.731 1.00 48.75 620 GLN A C 1
ATOM 5097 O O . GLN A 1 620 ? -32.981 33.595 -51.442 1.00 48.75 620 GLN A O 1
ATOM 5102 N N . PRO A 1 621 ? -31.119 33.776 -52.686 1.00 47.34 621 PRO A N 1
ATOM 5103 C CA . PRO A 1 621 ? -31.620 34.915 -53.451 1.00 47.34 621 PRO A CA 1
ATOM 5104 C C . PRO A 1 621 ? -32.712 34.472 -54.430 1.00 47.34 621 PRO A C 1
ATOM 5106 O O . PRO A 1 621 ? -32.541 33.510 -55.179 1.00 47.34 621 PRO A O 1
ATOM 5109 N N . GLN A 1 622 ? -33.827 35.203 -54.453 1.00 48.94 622 GLN A N 1
ATOM 5110 C CA . GLN A 1 622 ? -34.886 35.051 -55.449 1.00 48.94 622 GLN A CA 1
ATOM 5111 C C . GLN A 1 622 ? -34.356 35.380 -56.856 1.00 48.94 622 GLN A C 1
ATOM 5113 O O . GLN A 1 622 ? -34.132 36.542 -57.180 1.00 48.94 622 GLN A O 1
ATOM 5118 N N . HIS A 1 623 ? -34.224 34.371 -57.718 1.00 43.75 623 HIS A N 1
ATOM 5119 C CA . HIS A 1 623 ? -34.151 34.555 -59.169 1.00 43.75 623 HIS A CA 1
ATOM 5120 C C . HIS A 1 623 ? -35.323 33.823 -59.837 1.00 43.75 623 HIS A C 1
ATOM 5122 O O . HIS A 1 623 ? -35.216 32.651 -60.188 1.00 43.75 623 HIS A O 1
ATOM 5128 N N . HIS A 1 624 ? -36.438 34.532 -60.036 1.00 42.97 624 HIS A N 1
ATOM 5129 C CA . HIS A 1 624 ? -37.406 34.260 -61.106 1.00 42.97 624 HIS A CA 1
ATOM 5130 C C . HIS A 1 624 ? -37.761 35.605 -61.767 1.00 42.97 624 HIS A C 1
ATOM 5132 O O . HIS A 1 624 ? -38.273 36.494 -61.099 1.00 42.97 624 HIS A O 1
ATOM 5138 N N . SER A 1 625 ? -37.242 35.911 -62.961 1.00 38.97 625 SER A N 1
ATOM 5139 C CA . SER A 1 625 ? -37.684 35.468 -64.302 1.00 38.97 625 SER A CA 1
ATOM 5140 C C . SER A 1 625 ? -38.779 36.377 -64.880 1.00 38.97 625 SER A C 1
ATOM 5142 O O . SER A 1 625 ? -39.961 36.182 -64.616 1.00 38.97 625 SER A O 1
ATOM 5144 N N . GLN A 1 626 ? -38.380 37.337 -65.724 1.00 35.97 626 GLN A N 1
ATOM 5145 C CA . GLN A 1 626 ? -39.225 37.917 -66.776 1.00 35.97 626 GLN A CA 1
ATOM 5146 C C . GLN A 1 626 ? -38.804 37.329 -68.131 1.00 35.97 626 GLN A C 1
ATOM 5148 O O . GLN A 1 626 ? -37.615 37.343 -68.435 1.00 35.97 626 GLN A O 1
ATOM 5153 N N . HIS A 1 627 ? -39.803 36.867 -68.896 1.00 35.75 627 HIS A N 1
ATOM 5154 C CA . HIS A 1 627 ? -39.930 36.701 -70.364 1.00 35.75 627 HIS A CA 1
ATOM 5155 C C . HIS A 1 627 ? -40.606 35.360 -70.708 1.00 35.75 627 HIS A C 1
ATOM 5157 O O . HIS A 1 627 ? -40.125 34.304 -70.321 1.00 35.75 627 HIS A O 1
ATOM 5163 N N . HIS A 1 628 ? -41.869 35.401 -71.171 1.00 36.16 628 HIS A N 1
ATOM 5164 C CA . HIS A 1 628 ? -42.290 35.272 -72.590 1.00 36.16 628 HIS A CA 1
ATOM 5165 C C . HIS A 1 628 ? -41.932 33.896 -73.181 1.00 36.16 628 HIS A C 1
ATOM 5167 O O . HIS A 1 628 ? -40.775 33.522 -73.162 1.00 36.16 628 HIS A O 1
ATOM 5173 N N . GLY A 1 629 ? -42.815 33.098 -73.777 1.00 32.28 629 GLY A N 1
ATOM 5174 C CA . GLY A 1 629 ? -44.196 33.246 -74.225 1.00 32.28 629 GLY A CA 1
ATOM 5175 C C . GLY A 1 629 ? -44.497 32.118 -75.234 1.00 32.28 629 GLY A C 1
ATOM 5176 O O . GLY A 1 629 ? -43.585 31.413 -75.649 1.00 32.28 629 GLY A O 1
ATOM 5177 N N . GLN A 1 630 ? -45.762 32.040 -75.658 1.00 33.75 630 GLN A N 1
ATOM 5178 C CA . GLN A 1 630 ? -46.305 31.312 -76.823 1.00 33.75 630 GLN A CA 1
ATOM 5179 C C . GLN A 1 630 ? -46.659 29.811 -76.707 1.00 33.75 630 GLN A C 1
ATOM 5181 O O . GLN A 1 630 ? -45.822 28.971 -76.414 1.00 33.75 630 GLN A O 1
ATOM 5186 N N . HIS A 1 631 ? -47.958 29.566 -76.986 1.00 36.28 631 HIS A N 1
ATOM 5187 C CA . HIS A 1 631 ? -48.575 28.592 -77.917 1.00 36.28 631 HIS A CA 1
ATOM 5188 C C . HIS A 1 631 ? -48.014 27.154 -78.002 1.00 36.28 631 HIS A C 1
ATOM 5190 O O . HIS A 1 631 ? -46.818 26.952 -78.024 1.00 36.28 631 HIS A O 1
ATOM 5196 N N . GLN A 1 632 ? -48.784 26.081 -78.197 1.00 34.88 632 GLN A N 1
ATOM 5197 C CA . GLN A 1 632 ? -50.205 25.836 -78.466 1.00 34.88 632 GLN A CA 1
ATOM 5198 C C . GLN A 1 632 ? -50.423 24.302 -78.384 1.00 34.88 632 GLN A C 1
ATOM 5200 O O . GLN A 1 632 ? -49.532 23.543 -78.733 1.00 34.88 632 GLN A O 1
ATOM 5205 N N . GLN A 1 633 ? -51.651 23.908 -78.027 1.00 34.91 633 GLN A N 1
ATOM 5206 C CA . GLN A 1 633 ? -52.443 22.776 -78.557 1.00 34.91 633 GLN A CA 1
ATOM 5207 C C . GLN A 1 633 ? -52.112 21.276 -78.337 1.00 34.91 633 GLN A C 1
ATOM 5209 O O . GLN A 1 633 ? -51.048 20.782 -78.676 1.00 34.91 633 GLN A O 1
ATOM 5214 N N . HIS A 1 634 ? -53.222 20.582 -77.994 1.00 35.09 634 HIS A N 1
ATOM 5215 C CA . HIS A 1 634 ? -53.641 19.192 -78.308 1.00 35.09 634 HIS A CA 1
ATOM 5216 C C . HIS A 1 634 ? -52.940 18.055 -77.537 1.00 35.09 634 HIS A C 1
ATOM 5218 O O . HIS A 1 634 ? -51.754 18.135 -77.274 1.00 35.09 634 HIS A O 1
ATOM 5224 N N . GLN A 1 635 ? -53.560 16.940 -77.126 1.00 33.34 635 GLN A N 1
ATOM 5225 C CA . GLN A 1 635 ? -54.914 16.349 -77.165 1.00 33.34 635 GLN A CA 1
ATOM 5226 C C . GLN A 1 635 ? -54.889 15.192 -76.123 1.00 33.34 635 GLN A C 1
ATOM 5228 O O . GLN A 1 635 ? -53.851 14.576 -75.922 1.00 33.34 635 GLN A O 1
ATOM 5233 N N . GLN A 1 636 ? -55.917 15.028 -75.285 1.00 33.88 636 GLN A N 1
ATOM 5234 C CA . GLN A 1 636 ? -56.847 13.876 -75.232 1.00 33.88 636 GLN A CA 1
ATOM 5235 C C . GLN A 1 636 ? -56.300 12.420 -75.244 1.00 33.88 636 GLN A C 1
ATOM 5237 O O . GLN A 1 636 ? -55.768 11.944 -76.232 1.00 33.88 636 GLN A O 1
ATOM 5242 N N . HIS A 1 637 ? -56.637 11.729 -74.140 1.00 36.41 637 HIS A N 1
ATOM 5243 C CA . HIS A 1 637 ? -57.159 10.352 -73.973 1.00 36.41 637 HIS A CA 1
ATOM 5244 C C . HIS A 1 637 ? -56.373 9.080 -74.381 1.00 36.41 637 HIS A C 1
ATOM 5246 O O . HIS A 1 637 ? -56.214 8.761 -75.548 1.00 36.41 637 HIS A O 1
ATOM 5252 N N . GLN A 1 638 ? -56.046 8.304 -73.330 1.00 38.78 638 GLN A N 1
ATOM 5253 C CA . GLN A 1 638 ? -56.378 6.887 -73.038 1.00 38.78 638 GLN A CA 1
ATOM 5254 C C . GLN A 1 638 ? -56.394 5.815 -74.148 1.00 38.78 638 GLN A C 1
ATOM 5256 O O . GLN A 1 638 ? -57.236 5.862 -75.036 1.00 38.78 638 GLN A O 1
ATOM 5261 N N . GLN A 1 639 ? -55.628 4.736 -73.905 1.00 30.88 639 GLN A N 1
ATOM 5262 C CA . GLN A 1 639 ? -55.995 3.297 -73.971 1.00 30.88 639 GLN A CA 1
ATOM 5263 C C . GLN A 1 639 ? -54.832 2.475 -73.341 1.00 30.88 639 GLN A C 1
ATOM 5265 O O . GLN A 1 639 ? -53.686 2.891 -73.488 1.00 30.88 639 GLN A O 1
ATOM 5270 N N . GLN A 1 640 ? -55.085 1.594 -72.348 1.00 33.28 640 GLN A N 1
ATOM 5271 C CA . GLN A 1 640 ? -55.162 0.103 -72.423 1.00 33.28 640 GLN A CA 1
ATOM 5272 C C . GLN A 1 640 ? -53.901 -0.569 -73.005 1.00 33.28 640 GLN A C 1
ATOM 5274 O O . GLN A 1 640 ? -53.367 -0.066 -73.981 1.00 33.28 640 GLN A O 1
ATOM 5279 N N . ASP A 1 641 ? -53.368 -1.711 -72.564 1.00 34.78 641 ASP A N 1
ATOM 5280 C CA . ASP A 1 641 ? -53.588 -2.715 -71.502 1.00 34.78 641 ASP A CA 1
ATOM 5281 C C . ASP A 1 641 ? -52.303 -3.615 -71.491 1.00 34.78 641 ASP A C 1
ATOM 5283 O O . ASP A 1 641 ? -51.365 -3.331 -72.237 1.00 34.78 641 ASP A O 1
ATOM 5287 N N . ASP A 1 642 ? -52.302 -4.701 -70.698 1.00 30.22 642 ASP A N 1
ATOM 5288 C CA . ASP A 1 642 ? -51.358 -5.857 -70.631 1.00 30.22 642 ASP A CA 1
ATOM 5289 C C . ASP A 1 642 ? -50.132 -5.707 -69.696 1.00 30.22 642 ASP A C 1
ATOM 5291 O O . ASP A 1 642 ? -49.262 -4.869 -69.906 1.00 30.22 642 ASP A O 1
ATOM 5295 N N . ILE A 1 643 ? -50.017 -6.362 -68.523 1.00 36.09 643 ILE A N 1
ATOM 5296 C CA . ILE A 1 643 ? -50.145 -7.769 -68.039 1.00 36.09 643 ILE A CA 1
ATOM 5297 C C . ILE A 1 643 ? -48.978 -8.714 -68.449 1.00 36.09 643 ILE A C 1
ATOM 5299 O O . ILE A 1 643 ? -48.681 -8.890 -69.622 1.00 36.09 643 ILE A O 1
ATOM 5303 N N . PHE A 1 644 ? -48.441 -9.401 -67.415 1.00 34.69 644 PHE A N 1
ATOM 5304 C CA . PHE A 1 644 ? -47.554 -10.593 -67.341 1.00 34.69 644 PHE A CA 1
ATOM 5305 C C . PHE A 1 644 ? -46.041 -10.336 -67.396 1.00 34.69 644 PHE A C 1
ATOM 5307 O O . PHE A 1 644 ? -45.550 -9.665 -68.287 1.00 34.69 644 PHE A O 1
ATOM 5314 N N . GLY A 1 645 ? -45.194 -10.862 -66.503 1.00 29.39 645 GLY A N 1
ATOM 5315 C CA . GLY A 1 645 ? -45.267 -11.819 -65.384 1.00 29.39 645 GLY A CA 1
ATOM 5316 C C . GLY A 1 645 ? -43.910 -11.734 -64.641 1.00 29.39 645 GLY A C 1
ATOM 5317 O O . GLY A 1 645 ? -43.016 -11.028 -65.089 1.00 29.39 645 GLY A O 1
ATOM 5318 N N . GLY A 1 646 ? -43.622 -12.358 -63.504 1.00 29.28 646 GLY A N 1
ATOM 5319 C CA . GLY A 1 646 ? -44.245 -13.469 -62.802 1.00 29.28 646 GLY A CA 1
ATOM 5320 C C . GLY A 1 646 ? -43.126 -14.361 -62.234 1.00 29.28 646 GLY A C 1
ATOM 5321 O O . GLY A 1 646 ? -42.306 -14.847 -63.002 1.00 29.28 646 GLY A O 1
ATOM 5322 N N . GLY A 1 647 ? -43.137 -14.589 -60.913 1.00 29.03 647 GLY A N 1
ATOM 5323 C CA . GLY A 1 647 ? -42.443 -15.687 -60.211 1.00 29.03 647 GLY A CA 1
ATOM 5324 C C . GLY A 1 647 ? -40.957 -15.462 -59.881 1.00 29.03 647 GLY A C 1
ATOM 5325 O O . GLY A 1 647 ? -40.207 -14.960 -60.698 1.00 29.03 647 GLY A O 1
ATOM 5326 N N . SER A 1 648 ? -40.429 -15.822 -58.712 1.00 30.73 648 SER A N 1
ATOM 5327 C CA . SER A 1 648 ? -40.969 -16.669 -57.645 1.00 30.73 648 SER A CA 1
ATOM 5328 C C . SER A 1 648 ? -40.128 -16.527 -56.373 1.00 30.73 648 SER A C 1
ATOM 5330 O O . SER A 1 648 ? -38.901 -16.554 -56.401 1.00 30.73 648 SER A O 1
ATOM 5332 N N . SER A 1 649 ? -40.839 -16.415 -55.260 1.00 34.59 649 SER A N 1
ATOM 5333 C CA . SER A 1 649 ? -40.413 -16.551 -53.870 1.00 34.59 649 SER A CA 1
ATOM 5334 C C . SER A 1 649 ? -40.180 -18.010 -53.461 1.00 34.59 649 SER A C 1
ATOM 5336 O O . SER A 1 649 ? -40.925 -18.878 -53.913 1.00 34.59 649 SER A O 1
ATOM 5338 N N . SER A 1 650 ? -39.335 -18.250 -52.455 1.00 31.41 650 SER A N 1
ATOM 5339 C CA . SER A 1 650 ? -39.647 -19.249 -51.419 1.00 31.41 650 SER A CA 1
ATOM 5340 C C . SER A 1 650 ? -38.909 -18.965 -50.105 1.00 31.41 650 SER A C 1
ATOM 5342 O O . SER A 1 650 ? -37.688 -19.074 -50.026 1.00 31.41 650 SER A O 1
ATOM 5344 N N . ASN A 1 651 ? -39.698 -18.639 -49.076 1.00 35.16 651 ASN A N 1
ATOM 5345 C CA . ASN A 1 651 ? -39.392 -18.814 -47.653 1.00 35.16 651 ASN A CA 1
ATOM 5346 C C . ASN A 1 651 ? -38.926 -20.244 -47.366 1.00 35.16 651 ASN A C 1
ATOM 5348 O O . ASN A 1 651 ? -39.493 -21.160 -47.959 1.00 35.16 651 ASN A O 1
ATOM 5352 N N . HIS A 1 652 ? -38.070 -20.447 -46.359 1.00 32.50 652 HIS A N 1
ATOM 5353 C CA . HIS A 1 652 ? -38.102 -21.670 -45.549 1.00 32.50 652 HIS A CA 1
ATOM 5354 C C . HIS A 1 652 ? -38.029 -21.361 -44.049 1.00 32.50 652 HIS A C 1
ATOM 5356 O O . HIS A 1 652 ? -37.267 -20.511 -43.592 1.00 32.50 652 HIS A O 1
ATOM 5362 N N . ASN A 1 653 ? -38.927 -22.052 -43.350 1.00 32.66 653 ASN A N 1
ATOM 5363 C CA . ASN A 1 653 ? -39.255 -22.012 -41.935 1.00 32.66 653 ASN A CA 1
ATOM 5364 C C . ASN A 1 653 ? -38.233 -22.753 -41.063 1.00 32.66 653 ASN A C 1
ATOM 5366 O O . ASN A 1 653 ? -37.500 -23.623 -41.522 1.00 32.66 653 ASN A O 1
ATOM 5370 N N . TYR A 1 654 ? -38.315 -22.422 -39.775 1.00 33.03 654 TYR A N 1
ATOM 5371 C CA . TYR A 1 654 ? -37.960 -23.225 -38.604 1.00 33.03 654 TYR A CA 1
ATOM 5372 C C . TYR A 1 654 ? -38.309 -24.722 -38.704 1.00 33.03 654 TYR A C 1
ATOM 5374 O O . TYR A 1 654 ? -39.411 -25.059 -39.135 1.00 33.03 654 TYR A O 1
ATOM 5382 N N . ASP A 1 655 ? -37.451 -25.565 -38.117 1.00 33.50 655 ASP A N 1
ATOM 5383 C CA . ASP A 1 655 ? -37.851 -26.770 -37.370 1.00 33.50 655 ASP A CA 1
ATOM 5384 C C . ASP A 1 655 ? -36.810 -27.085 -36.261 1.00 33.50 655 ASP A C 1
ATOM 5386 O O . ASP A 1 655 ? -35.606 -27.030 -36.541 1.00 33.50 655 ASP A O 1
ATOM 5390 N N . PRO A 1 656 ? -37.213 -27.370 -35.003 1.00 54.03 656 PRO A N 1
ATOM 5391 C CA . PRO A 1 656 ? -36.331 -27.838 -33.938 1.00 54.03 656 PRO A CA 1
ATOM 5392 C C . PRO A 1 656 ? -36.515 -29.342 -33.669 1.00 54.03 656 PRO A C 1
ATOM 5394 O O . PRO A 1 656 ? -37.632 -29.785 -33.462 1.00 54.03 656 PRO A O 1
ATOM 5397 N N . HIS A 1 657 ? -35.420 -30.109 -33.593 1.00 46.03 657 HIS A N 1
ATOM 5398 C CA . HIS A 1 657 ? -35.185 -31.259 -32.690 1.00 46.03 657 HIS A CA 1
ATOM 5399 C C . HIS A 1 657 ? -34.005 -32.106 -33.196 1.00 46.03 657 HIS A C 1
ATOM 5401 O O . HIS A 1 657 ? -33.894 -32.390 -34.383 1.00 46.03 657 HIS A O 1
ATOM 5407 N N . GLY A 1 658 ? -33.154 -32.581 -32.279 1.00 34.88 658 GLY A N 1
ATOM 5408 C CA . GLY A 1 658 ? -32.167 -33.616 -32.595 1.00 34.88 658 GLY A CA 1
ATOM 5409 C C . GLY A 1 658 ? -31.082 -33.784 -31.537 1.00 34.88 658 GLY A C 1
ATOM 5410 O O . GLY A 1 658 ? -30.078 -33.087 -31.562 1.00 34.88 658 GLY A O 1
ATOM 5411 N N . GLN A 1 659 ? -31.301 -34.723 -30.619 1.00 41.84 659 GLN A N 1
ATOM 5412 C CA . GLN A 1 659 ? -30.311 -35.261 -29.683 1.00 41.84 659 GLN A CA 1
ATOM 5413 C C . GLN A 1 659 ? -29.077 -35.830 -30.406 1.00 41.84 659 GLN A C 1
ATOM 5415 O O . GLN A 1 659 ? -29.236 -36.610 -31.346 1.00 41.84 659 GLN A O 1
ATOM 5420 N N . ARG A 1 660 ? -27.879 -35.563 -29.876 1.00 37.38 660 ARG A N 1
ATOM 5421 C CA . ARG A 1 660 ? -26.918 -36.563 -29.370 1.00 37.38 660 ARG A CA 1
ATOM 5422 C C . ARG A 1 660 ? -25.739 -35.886 -28.690 1.00 37.38 660 ARG A C 1
ATOM 5424 O O . ARG A 1 660 ? -25.287 -34.848 -29.215 1.00 37.38 660 ARG A O 1
#

Solvent-accessible surface area (backbone atoms only — not comparable to full-atom values): 37431 Å² total; per-residue (Å²): 140,85,90,86,89,87,77,62,76,67,63,61,54,56,62,64,66,61,78,78,70,73,89,73,75,48,78,65,45,71,66,54,51,51,50,51,51,52,54,51,47,58,58,19,65,76,40,80,86,30,52,85,19,46,41,45,39,37,36,38,16,38,62,32,77,84,71,79,40,76,44,78,21,53,57,66,70,49,50,55,53,41,51,60,49,46,33,72,74,51,40,82,47,53,76,50,56,39,35,38,39,49,53,100,71,38,38,41,31,20,40,88,85,66,49,78,76,46,26,36,27,72,79,46,79,49,48,27,65,38,88,52,74,49,87,53,22,42,35,40,33,44,34,34,43,37,77,68,54,93,66,83,91,67,87,59,96,52,71,80,28,38,38,41,33,45,32,36,40,37,47,43,87,92,62,68,52,40,40,39,38,42,29,45,32,36,35,72,82,70,51,74,41,40,34,42,37,33,37,46,41,47,70,54,56,53,52,21,58,77,68,72,41,43,67,60,54,51,51,51,50,56,33,49,56,52,49,57,54,48,73,64,46,81,89,68,91,79,60,72,88,45,60,65,46,73,68,75,59,63,70,61,51,50,53,52,46,53,52,55,51,70,34,42,43,86,57,57,86,88,48,74,79,52,46,54,62,62,37,63,39,81,46,54,82,89,46,49,67,52,58,30,71,48,66,39,31,33,30,75,23,70,66,55,51,56,32,32,42,40,24,52,90,70,40,48,31,41,30,39,80,79,54,47,47,22,42,51,66,74,41,60,65,58,33,65,67,60,32,45,43,16,32,37,35,32,31,40,38,57,31,71,79,87,58,48,45,33,36,32,38,72,47,42,25,27,46,67,71,43,70,34,18,81,40,38,38,68,58,29,52,53,52,44,50,48,56,46,46,52,46,51,50,35,46,73,72,59,74,40,71,85,60,72,51,46,81,40,66,56,71,70,35,52,46,79,48,48,63,60,58,55,74,33,46,44,72,49,100,85,70,48,37,34,37,50,62,101,86,45,40,33,52,34,53,38,31,34,40,42,48,63,40,50,56,48,43,29,78,25,95,69,28,27,33,44,56,45,72,83,67,50,68,48,42,26,28,48,46,68,51,98,85,72,48,45,32,36,21,26,27,44,75,96,83,36,74,40,81,72,48,78,64,54,60,50,76,68,39,45,53,51,51,54,53,50,54,73,59,45,67,42,65,95,56,34,24,30,34,32,29,67,41,76,95,76,73,35,47,40,66,74,47,74,35,70,72,40,88,65,29,43,41,50,66,60,53,49,57,49,51,51,44,50,73,67,54,75,46,71,66,54,50,59,51,53,45,63,28,58,83,89,66,76,52,63,72,62,54,51,50,53,50,51,53,52,51,52,51,53,52,52,52,52,52,53,52,52,52,51,52,52,53,51,54,56,62,70,70,59,80,89,84,81,88,90,80,88,83,81,88,82,85,88,80,86,83,90,80,91,83,87,87,88,85,82,89,83,87,79,88,84,80,90,86,90,88,82,92,131

Radius of gyration: 35.26 Å; Cα contacts (8 Å, |Δi|>4): 1138; chains: 1; bounding box: 118×74×108 Å

Mean predicted aligned error: 12.76 Å